Protein AF-A0A7X7MC28-F1 (afdb_monomer_lite)

Structure (mmCIF, N/CA/C/O backbone):
data_AF-A0A7X7MC28-F1
#
_entry.id   AF-A0A7X7MC28-F1
#
loop_
_atom_site.group_PDB
_atom_site.id
_atom_site.type_symbol
_atom_site.label_atom_id
_atom_site.label_alt_id
_atom_site.label_comp_id
_atom_site.label_asym_id
_atom_site.label_entity_id
_atom_site.label_seq_id
_atom_site.pdbx_PDB_ins_code
_atom_site.Cartn_x
_atom_site.Cartn_y
_atom_site.Cartn_z
_atom_site.occupancy
_atom_site.B_iso_or_equiv
_atom_site.auth_seq_id
_atom_site.auth_comp_id
_atom_site.auth_asym_id
_atom_site.auth_atom_id
_atom_site.pdbx_PDB_model_num
ATOM 1 N N . MET A 1 1 ? -0.896 -30.507 -15.279 1.00 63.09 1 MET A N 1
ATOM 2 C CA . MET A 1 1 ? -2.046 -29.596 -15.094 1.00 63.09 1 MET A CA 1
ATOM 3 C C . MET A 1 1 ? -1.576 -28.197 -15.449 1.00 63.09 1 MET A C 1
ATOM 5 O O . MET A 1 1 ? -0.499 -27.839 -14.981 1.00 63.09 1 MET A O 1
ATOM 9 N N . PRO A 1 2 ? -2.270 -27.471 -16.339 1.00 89.38 2 PRO A N 1
ATOM 10 C CA . PRO A 1 2 ? -1.855 -26.128 -16.727 1.00 89.38 2 PRO A CA 1
ATOM 11 C C . PRO A 1 2 ? -1.961 -25.148 -15.546 1.00 89.38 2 PRO A C 1
ATOM 13 O O . PRO A 1 2 ? -2.782 -25.320 -14.645 1.00 89.38 2 PRO A O 1
ATOM 16 N N . TYR A 1 3 ? -1.105 -24.127 -15.550 1.00 94.06 3 TYR A N 1
ATOM 17 C CA . TYR A 1 3 ? -1.115 -23.026 -14.585 1.00 94.06 3 TYR A CA 1
ATOM 18 C C . TYR A 1 3 ? -1.380 -21.718 -15.329 1.00 94.06 3 TYR A C 1
ATOM 20 O O . TYR A 1 3 ? -0.930 -21.542 -16.463 1.00 94.06 3 TYR A O 1
ATOM 28 N N . CYS A 1 4 ? -2.106 -20.794 -14.702 1.00 91.94 4 CYS A N 1
ATOM 29 C CA . CYS A 1 4 ? -2.350 -19.478 -15.276 1.00 91.94 4 CYS A CA 1
ATOM 30 C C . CYS A 1 4 ? -1.019 -18.712 -15.406 1.00 91.94 4 CYS A C 1
ATOM 32 O O . CYS A 1 4 ? -0.376 -18.464 -14.383 1.00 91.94 4 CYS A O 1
ATOM 34 N N . PRO A 1 5 ? -0.621 -18.251 -16.606 1.00 89.00 5 PRO A N 1
ATOM 35 C CA . PRO A 1 5 ? 0.649 -17.544 -16.801 1.00 89.00 5 PRO A CA 1
ATOM 36 C C . PRO A 1 5 ? 0.695 -16.179 -16.102 1.00 89.00 5 PRO A C 1
ATOM 38 O O . PRO A 1 5 ? 1.761 -15.591 -15.967 1.00 89.00 5 PRO A O 1
ATOM 41 N N . ASN A 1 6 ? -0.455 -15.662 -15.659 1.00 91.44 6 ASN A N 1
ATOM 42 C CA . ASN A 1 6 ? -0.553 -14.341 -15.056 1.00 91.44 6 ASN A CA 1
ATOM 43 C C . ASN A 1 6 ? -0.546 -14.351 -13.516 1.00 91.44 6 ASN A C 1
ATOM 45 O O . ASN A 1 6 ? -0.148 -13.360 -12.916 1.00 91.44 6 ASN A O 1
ATOM 49 N N . CYS A 1 7 ? -1.002 -15.426 -12.863 1.00 93.56 7 CYS A N 1
ATOM 50 C CA . CYS A 1 7 ? -1.051 -15.490 -11.393 1.00 93.56 7 CYS A CA 1
ATOM 51 C C . CYS A 1 7 ? -0.608 -16.835 -10.799 1.00 93.56 7 CYS A C 1
ATOM 53 O O . CYS A 1 7 ? -0.751 -17.035 -9.597 1.00 93.56 7 CYS A O 1
ATOM 55 N N . ALA A 1 8 ? -0.129 -17.766 -11.629 1.00 93.56 8 ALA A N 1
ATOM 56 C CA . ALA A 1 8 ? 0.330 -19.106 -11.254 1.00 93.56 8 ALA A CA 1
ATOM 57 C C . ALA A 1 8 ? -0.704 -20.005 -10.543 1.00 93.56 8 ALA A C 1
ATOM 59 O O . ALA A 1 8 ? -0.354 -21.078 -10.057 1.00 93.56 8 ALA A O 1
ATOM 60 N N . ALA A 1 9 ? -1.985 -19.622 -10.512 1.00 94.62 9 ALA A N 1
ATOM 61 C CA . ALA A 1 9 ? -3.045 -20.489 -10.005 1.00 94.62 9 ALA A CA 1
ATOM 62 C C . ALA A 1 9 ? -3.247 -21.693 -10.938 1.00 94.62 9 ALA A C 1
ATOM 64 O O . ALA A 1 9 ? -3.112 -21.575 -12.160 1.00 94.62 9 ALA A O 1
ATOM 65 N N . GLN A 1 10 ? -3.567 -22.848 -10.361 1.00 94.06 10 GLN A N 1
ATOM 66 C CA . GLN A 1 10 ? -3.865 -24.063 -11.115 1.00 94.06 10 GLN A CA 1
ATOM 67 C C . GLN A 1 10 ? -5.191 -23.885 -11.869 1.00 94.06 10 GLN A C 1
ATOM 69 O O . GLN A 1 10 ? -6.149 -23.357 -11.306 1.00 94.06 10 GLN A O 1
ATOM 74 N N . VAL A 1 11 ? -5.233 -24.279 -13.141 1.00 95.00 11 VAL A N 1
ATOM 75 C CA . VAL A 1 11 ? -6.410 -24.118 -14.013 1.00 95.00 11 VAL A CA 1
ATOM 76 C C . VAL A 1 11 ? -6.775 -25.459 -14.644 1.00 95.00 11 VAL A C 1
ATOM 78 O O . VAL A 1 11 ? -5.899 -26.300 -14.885 1.00 95.00 11 VAL A O 1
ATOM 81 N N . LEU A 1 12 ? -8.066 -25.692 -14.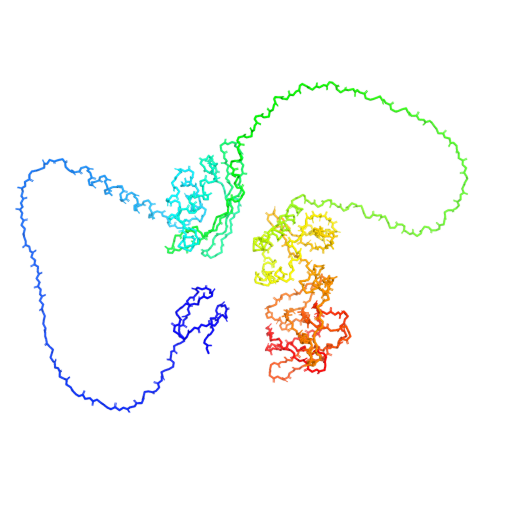881 1.00 92.81 12 LEU A N 1
ATOM 82 C CA . LEU A 1 12 ? -8.520 -26.895 -15.576 1.00 92.81 12 LEU A CA 1
ATOM 83 C C . LEU A 1 12 ? -8.150 -26.799 -17.061 1.00 92.81 12 LEU A C 1
ATOM 85 O O . LEU A 1 12 ? -7.984 -25.714 -17.613 1.00 92.81 12 LEU A O 1
ATOM 89 N N . ALA A 1 13 ? -7.995 -27.950 -17.720 1.00 86.69 13 ALA A N 1
ATOM 90 C CA . ALA A 1 13 ? -7.532 -28.010 -19.109 1.00 86.69 13 ALA A CA 1
ATOM 91 C C . ALA A 1 13 ? -8.467 -27.295 -20.107 1.00 86.69 13 ALA A C 1
ATOM 93 O O . ALA A 1 13 ? -8.004 -26.878 -21.168 1.00 86.69 13 ALA A O 1
ATOM 94 N N . ASP A 1 14 ? -9.741 -27.126 -19.743 1.00 88.94 14 ASP A N 1
ATOM 95 C CA . ASP A 1 14 ? -10.776 -26.509 -20.576 1.00 88.94 14 ASP A CA 1
ATOM 96 C C . ASP A 1 14 ? -11.197 -25.100 -20.094 1.00 88.94 14 ASP A C 1
ATOM 98 O O . ASP A 1 14 ? -12.113 -24.498 -20.663 1.00 88.94 14 ASP A O 1
ATOM 102 N N . ASP A 1 15 ? -10.525 -24.537 -19.079 1.00 90.88 15 ASP A N 1
ATOM 103 C CA . ASP A 1 15 ? -10.819 -23.188 -18.580 1.00 90.88 15 ASP A CA 1
ATOM 104 C C . ASP A 1 15 ? -10.381 -22.115 -19.590 1.00 90.88 15 ASP A C 1
ATOM 106 O O . ASP A 1 15 ? -9.206 -21.993 -19.943 1.00 90.88 15 ASP A O 1
ATOM 110 N N . ARG A 1 16 ? -11.327 -21.269 -20.019 1.00 93.62 16 ARG A N 1
ATOM 111 C CA . ARG A 1 16 ? -11.034 -20.089 -20.859 1.00 93.62 16 ARG A CA 1
ATOM 112 C C . ARG A 1 16 ? -10.547 -18.882 -20.054 1.00 93.62 16 ARG A C 1
ATOM 114 O O . ARG A 1 16 ? -9.956 -17.965 -20.623 1.00 93.62 16 ARG A O 1
ATOM 121 N N . PHE A 1 17 ? -10.786 -18.879 -18.743 1.00 94.88 17 PHE A N 1
ATOM 122 C CA . PHE A 1 17 ? -10.427 -17.802 -17.822 1.00 94.88 17 PHE A CA 1
ATOM 123 C C . PHE A 1 17 ? -9.909 -18.385 -16.512 1.00 94.88 17 PHE A C 1
ATOM 125 O O . PHE A 1 17 ? -10.396 -19.409 -16.043 1.00 94.88 17 PHE A O 1
ATOM 132 N N . CYS A 1 18 ? -8.936 -17.719 -15.896 1.00 94.06 18 CYS A N 1
ATOM 133 C CA . CYS A 1 18 ? -8.440 -18.129 -14.590 1.00 94.06 18 CYS A CA 1
ATOM 134 C C . CYS A 1 18 ? -9.443 -17.748 -13.498 1.00 94.06 18 CYS A C 1
ATOM 136 O O . CYS A 1 18 ? -9.697 -16.565 -13.285 1.00 94.06 18 CYS A O 1
ATOM 138 N N . SER A 1 19 ? -9.941 -18.730 -12.749 1.00 92.94 19 SER A N 1
ATOM 139 C CA . SER A 1 19 ? -10.855 -18.515 -11.618 1.00 92.94 19 SER A CA 1
ATOM 140 C C . SER A 1 19 ? -10.267 -17.653 -10.492 1.00 92.94 19 SER A C 1
ATOM 142 O O . SER A 1 19 ? -11.018 -17.026 -9.754 1.00 92.94 19 SER A O 1
ATOM 144 N N . ALA A 1 20 ? -8.936 -17.576 -10.372 1.00 92.81 20 ALA A N 1
ATOM 145 C CA . ALA A 1 20 ? -8.271 -16.786 -9.335 1.00 92.81 20 ALA A CA 1
ATOM 146 C C . ALA A 1 20 ? -8.053 -15.309 -9.711 1.00 92.81 20 ALA A C 1
ATOM 148 O O . ALA A 1 20 ? -8.079 -14.453 -8.833 1.00 92.81 20 ALA A O 1
ATOM 149 N N . CYS A 1 21 ? -7.802 -14.990 -10.987 1.00 93.81 21 CYS A N 1
ATOM 150 C CA . CYS A 1 21 ? -7.469 -13.616 -11.404 1.00 93.81 21 CYS A CA 1
ATOM 151 C C . CYS A 1 21 ? -8.335 -13.049 -12.537 1.00 93.81 21 CYS A C 1
ATOM 153 O O . CYS A 1 21 ? -8.110 -11.918 -12.962 1.00 93.81 21 CYS A O 1
ATOM 155 N N . GLY A 1 22 ? -9.284 -13.824 -13.065 1.00 91.62 22 GLY A N 1
ATOM 156 C CA . GLY A 1 22 ? -10.232 -13.411 -14.103 1.00 91.62 22 GLY A CA 1
ATOM 157 C C . GLY A 1 22 ? -9.641 -13.220 -15.504 1.00 91.62 22 GLY A C 1
ATOM 158 O O . GLY A 1 22 ? -10.386 -12.968 -16.448 1.00 91.62 22 GLY A O 1
ATOM 159 N N . LYS A 1 23 ? -8.318 -13.341 -15.689 1.00 94.19 23 LYS A N 1
ATOM 160 C CA . LYS A 1 23 ? -7.695 -13.157 -17.009 1.00 94.19 23 LYS A CA 1
ATOM 161 C C . LYS A 1 23 ? -7.937 -14.353 -17.929 1.00 94.19 23 LYS A C 1
ATOM 163 O O . LYS A 1 23 ? -7.895 -15.503 -17.489 1.00 94.19 23 LYS A O 1
ATOM 168 N N . ALA A 1 24 ? -8.143 -14.054 -19.212 1.00 92.62 24 ALA A N 1
ATOM 169 C CA . ALA A 1 24 ? -8.262 -15.053 -20.267 1.00 92.62 24 ALA A CA 1
ATOM 170 C C . ALA A 1 24 ? -6.979 -15.888 -20.369 1.00 92.62 24 ALA A C 1
ATOM 172 O O . ALA A 1 24 ? -5.869 -15.358 -20.277 1.00 92.62 24 ALA A O 1
ATOM 173 N N . ILE A 1 25 ? -7.142 -17.192 -20.558 1.00 92.00 25 ILE A N 1
ATOM 174 C CA . ILE A 1 25 ? -6.045 -18.135 -20.756 1.00 92.00 25 ILE A CA 1
ATOM 175 C C . ILE A 1 25 ? -6.093 -18.524 -22.226 1.00 92.00 25 ILE A C 1
ATOM 177 O O . ILE A 1 25 ? -7.095 -19.060 -22.693 1.00 92.00 25 ILE A O 1
ATOM 181 N N . THR A 1 26 ? -5.036 -18.226 -22.977 1.00 83.44 26 THR A N 1
ATOM 182 C CA . THR A 1 26 ? -4.940 -18.678 -24.364 1.00 83.44 26 THR A CA 1
ATOM 183 C C . THR A 1 26 ? -4.770 -20.197 -24.333 1.00 83.44 26 THR A C 1
ATOM 185 O O . THR A 1 26 ? -3.759 -20.659 -23.792 1.00 83.44 26 THR A O 1
ATOM 188 N N . PRO A 1 27 ? -5.728 -20.997 -24.838 1.00 70.44 27 PRO A N 1
ATOM 189 C CA . PRO A 1 27 ? -5.561 -22.440 -24.856 1.00 70.44 27 PRO A CA 1
ATOM 190 C C . PRO A 1 27 ? -4.310 -22.756 -25.672 1.00 70.44 27 PRO A C 1
ATOM 192 O O . PRO A 1 27 ? -4.166 -22.284 -26.801 1.00 70.44 27 PRO A O 1
ATOM 195 N N . ASN A 1 28 ? -3.386 -23.510 -25.072 1.00 65.12 28 ASN A N 1
ATOM 196 C CA . ASN A 1 28 ? -2.180 -23.968 -25.752 1.00 65.12 28 ASN A CA 1
ATOM 197 C C . ASN A 1 28 ? -2.632 -24.683 -27.040 1.00 65.12 28 ASN A C 1
ATOM 199 O O . ASN A 1 28 ? -3.437 -25.616 -26.919 1.00 65.12 28 ASN A O 1
ATOM 203 N N . PRO A 1 29 ? -2.227 -24.235 -28.247 1.00 56.12 29 PRO A N 1
ATOM 204 C CA . PRO A 1 29 ? -2.658 -24.864 -29.488 1.00 56.12 29 PRO A CA 1
ATOM 205 C C . PRO A 1 29 ? -2.345 -26.352 -29.391 1.00 56.12 29 PRO A C 1
ATOM 207 O O . PRO A 1 29 ? -1.189 -26.744 -29.225 1.00 56.12 29 PRO A O 1
ATOM 210 N N . ARG A 1 30 ? -3.399 -27.179 -29.391 1.00 49.06 30 ARG A N 1
ATOM 211 C CA . ARG A 1 30 ? -3.252 -28.629 -29.294 1.00 49.06 30 ARG A CA 1
ATOM 212 C C . ARG A 1 30 ? -2.329 -29.055 -30.430 1.00 49.06 30 ARG A C 1
ATOM 214 O O . ARG A 1 30 ? -2.670 -28.871 -31.596 1.00 49.06 30 ARG A O 1
ATOM 221 N N . VAL A 1 31 ? -1.167 -29.604 -30.081 1.00 43.78 31 VAL A N 1
ATOM 222 C CA . VAL A 1 31 ? -0.345 -30.358 -31.027 1.00 43.78 31 VAL A CA 1
ATOM 223 C C . VAL A 1 31 ? -1.262 -31.450 -31.588 1.00 43.78 31 VAL A C 1
ATOM 225 O O . VAL A 1 31 ? -1.877 -32.156 -30.782 1.00 43.78 31 VAL A O 1
ATOM 228 N N . PRO A 1 32 ? -1.448 -31.551 -32.917 1.00 46.19 32 PRO A N 1
ATOM 229 C CA . PRO A 1 32 ? -2.364 -32.517 -33.504 1.00 46.19 32 PRO A CA 1
ATOM 230 C C . PRO A 1 32 ? -2.030 -33.922 -33.007 1.00 46.19 32 PRO A C 1
ATOM 232 O O . PRO A 1 32 ? -0.948 -34.443 -33.266 1.00 46.19 32 PRO A O 1
ATOM 235 N N . THR A 1 33 ? -2.950 -34.521 -32.254 1.00 46.38 33 THR A N 1
ATOM 236 C CA . THR A 1 33 ? -2.888 -35.941 -31.930 1.00 46.38 33 THR A CA 1
ATOM 237 C C . THR A 1 33 ? -3.097 -36.707 -33.228 1.00 46.38 33 THR A C 1
ATOM 239 O O . THR A 1 33 ? -4.146 -36.603 -33.862 1.00 46.38 33 THR A O 1
ATOM 242 N N . GLU A 1 34 ? -2.051 -37.417 -33.632 1.00 43.53 34 GLU A N 1
ATOM 243 C CA . GLU A 1 34 ? -1.980 -38.262 -34.814 1.00 43.53 34 GLU A CA 1
ATOM 244 C C . GLU A 1 34 ? -3.155 -39.256 -34.820 1.00 43.53 34 GLU A C 1
ATOM 246 O O . GLU A 1 34 ? -3.324 -40.069 -33.909 1.00 43.53 34 GLU A O 1
ATOM 251 N N . ALA A 1 35 ? -4.031 -39.111 -35.814 1.00 46.22 35 ALA A N 1
ATOM 252 C CA . ALA A 1 35 ? -5.272 -39.859 -35.927 1.00 46.22 35 ALA A CA 1
ATOM 253 C C . ALA A 1 35 ? -5.007 -41.300 -36.384 1.00 46.22 35 ALA A C 1
ATOM 255 O O . ALA A 1 35 ? -4.457 -41.547 -37.460 1.00 46.22 35 ALA A O 1
ATOM 256 N N . SER A 1 36 ? -5.467 -42.250 -35.573 1.00 41.34 36 SER A N 1
ATOM 257 C CA . SER A 1 36 ? -5.548 -43.664 -35.922 1.00 41.34 36 SER A CA 1
ATOM 258 C C . SER A 1 36 ? -6.567 -43.866 -37.054 1.00 41.34 36 SER A C 1
ATOM 260 O O . SER A 1 36 ? -7.737 -43.507 -36.928 1.00 41.34 36 SER A O 1
ATOM 262 N N . LYS A 1 37 ? -6.097 -44.414 -38.180 1.00 49.41 37 LYS A N 1
ATOM 263 C CA . LYS A 1 37 ? -6.884 -44.814 -39.360 1.00 49.41 37 LYS A CA 1
ATOM 264 C C . LYS A 1 37 ? -7.861 -45.941 -39.021 1.00 49.41 37 LYS A C 1
ATOM 266 O O . LYS A 1 37 ? -7.425 -46.915 -38.419 1.00 49.41 37 LYS A O 1
ATOM 271 N N . THR A 1 38 ? -9.102 -45.878 -39.521 1.00 39.28 38 THR A N 1
ATOM 272 C CA . THR A 1 38 ? -9.989 -47.008 -39.926 1.00 39.28 38 THR A CA 1
ATOM 273 C C . THR A 1 38 ? -11.245 -46.424 -40.628 1.00 39.28 38 THR A C 1
ATOM 275 O O . THR A 1 38 ? -11.581 -45.274 -40.345 1.00 39.28 38 THR A O 1
ATOM 278 N N . PRO A 1 39 ? -11.852 -47.109 -41.627 1.00 52.94 39 PRO A N 1
ATOM 279 C CA . PRO A 1 39 ? -12.317 -46.477 -42.864 1.00 52.94 39 PRO A CA 1
ATOM 280 C C . PRO A 1 39 ? -13.822 -46.165 -42.938 1.00 52.94 39 PRO A C 1
ATOM 282 O O . PRO A 1 39 ? -14.619 -46.569 -42.097 1.00 52.94 39 PRO A O 1
ATOM 285 N N . ALA A 1 40 ? -14.149 -45.431 -44.007 1.00 46.00 40 ALA A N 1
ATOM 286 C CA . ALA A 1 40 ? -15.447 -44.899 -44.416 1.00 46.00 40 ALA A CA 1
ATOM 287 C C . ALA A 1 40 ? -16.572 -45.937 -44.587 1.00 46.00 40 ALA A C 1
ATOM 289 O O . ALA A 1 40 ? -16.311 -47.122 -44.814 1.00 46.00 40 ALA A O 1
ATOM 290 N N . PRO A 1 41 ? -17.821 -45.440 -44.657 1.00 52.56 41 PRO A N 1
ATOM 291 C CA . PRO A 1 41 ? -18.602 -45.733 -45.854 1.00 52.56 41 PRO A CA 1
ATOM 292 C C . PRO A 1 41 ? -19.260 -44.512 -46.526 1.00 52.56 41 PRO A C 1
ATOM 294 O O . PRO A 1 41 ? -19.368 -43.419 -45.979 1.00 52.56 41 PRO A O 1
ATOM 297 N N . VAL A 1 42 ? -19.628 -44.807 -47.771 1.00 52.12 42 VAL A N 1
ATOM 298 C CA . VAL A 1 42 ? -20.184 -44.053 -48.903 1.00 52.12 42 VAL A CA 1
ATOM 299 C C . VAL A 1 42 ? -21.650 -43.610 -48.711 1.00 52.12 42 VAL A C 1
ATOM 301 O O . VAL A 1 42 ? -22.398 -44.289 -48.013 1.00 52.12 42 VAL A O 1
ATOM 304 N N . GLY A 1 43 ? -22.047 -42.540 -49.421 1.00 38.31 43 GLY A N 1
ATOM 305 C CA . GLY A 1 43 ? -23.430 -42.205 -49.834 1.00 38.31 43 GLY A CA 1
ATOM 306 C C . GLY A 1 43 ? -23.643 -40.682 -49.935 1.00 38.31 43 GLY A C 1
ATOM 307 O O . GLY A 1 43 ? -23.504 -40.013 -48.918 1.00 38.31 43 GLY A O 1
ATOM 308 N N . GLU A 1 44 ? -23.693 -40.079 -51.139 1.00 39.56 44 GLU A N 1
ATOM 309 C CA . GLU A 1 44 ? -24.925 -39.723 -51.913 1.00 39.56 44 GLU A CA 1
ATOM 310 C C . GLU A 1 44 ? -25.793 -38.670 -51.180 1.00 39.56 44 GLU A C 1
ATOM 312 O O . GLU A 1 44 ? -26.075 -38.828 -50.002 1.00 39.56 44 GLU A O 1
ATOM 317 N N . ASP A 1 45 ? -26.292 -37.560 -51.734 1.00 38.47 45 ASP A N 1
ATOM 318 C CA . ASP A 1 45 ? -26.453 -37.070 -53.106 1.00 38.47 45 ASP A CA 1
ATOM 319 C C . ASP A 1 45 ? -26.972 -35.602 -53.068 1.00 38.47 45 ASP A C 1
ATOM 321 O O . ASP A 1 45 ? -27.502 -35.174 -52.046 1.00 38.47 45 ASP A O 1
ATOM 325 N N . ALA A 1 46 ? -26.848 -34.886 -54.202 1.00 40.00 46 ALA A N 1
ATOM 326 C CA . ALA A 1 46 ? -27.719 -33.815 -54.763 1.00 40.00 46 ALA A CA 1
ATOM 327 C C . ALA A 1 46 ? -28.173 -32.599 -53.890 1.00 40.00 46 ALA A C 1
ATOM 329 O O . ALA A 1 46 ? -28.765 -32.744 -52.831 1.00 40.00 46 ALA A O 1
ATOM 330 N N . ALA A 1 47 ? -27.877 -31.334 -54.251 1.00 40.91 47 ALA A N 1
ATOM 331 C CA . ALA A 1 47 ? -28.614 -30.445 -55.194 1.00 40.91 47 ALA A CA 1
ATOM 332 C C . ALA A 1 47 ? -30.103 -30.215 -54.778 1.00 40.91 47 ALA A C 1
ATOM 334 O O . ALA A 1 47 ? -30.795 -31.172 -54.480 1.00 40.91 47 ALA A O 1
ATOM 335 N N . THR A 1 48 ? -30.739 -29.030 -54.722 1.00 37.22 48 THR A N 1
ATOM 336 C CA . THR A 1 48 ? -30.726 -27.828 -55.583 1.00 37.22 48 THR A CA 1
ATOM 337 C C . THR A 1 48 ? -31.628 -26.715 -54.956 1.00 37.22 48 THR A C 1
ATOM 339 O O . THR A 1 48 ? -32.550 -27.033 -54.214 1.00 37.22 48 THR A O 1
ATOM 342 N N . THR A 1 49 ? -31.417 -25.452 -55.374 1.00 34.69 49 THR A N 1
ATOM 343 C CA . THR A 1 49 ? -32.387 -24.339 -55.646 1.00 34.69 49 THR A CA 1
ATOM 344 C C . THR A 1 49 ? -33.203 -23.589 -54.572 1.00 34.69 49 THR A C 1
ATOM 346 O O . THR A 1 49 ? -33.951 -24.165 -53.797 1.00 34.69 49 THR A O 1
ATOM 349 N N . GLU A 1 50 ? -33.114 -22.250 -54.713 1.00 42.75 50 GLU A N 1
ATOM 350 C CA . GLU A 1 50 ? -34.167 -21.205 -54.757 1.00 42.75 50 GLU A CA 1
ATOM 351 C C . GLU A 1 50 ? -35.321 -21.191 -53.744 1.00 42.75 50 GLU A C 1
ATOM 353 O O . GLU A 1 50 ? -36.071 -22.147 -53.617 1.00 42.75 50 GLU A O 1
ATOM 358 N N . THR A 1 51 ? -35.605 -20.000 -53.194 1.00 37.53 51 THR A N 1
ATOM 359 C CA . THR A 1 51 ? -36.884 -19.293 -53.435 1.00 37.53 51 THR A CA 1
ATOM 360 C C . THR A 1 51 ? -36.770 -17.827 -52.997 1.00 37.53 51 THR A C 1
ATOM 362 O O . THR A 1 51 ? -36.444 -17.516 -51.853 1.00 37.53 51 THR A O 1
ATOM 365 N N . ALA A 1 52 ? -37.064 -16.925 -53.932 1.00 49.38 52 ALA A N 1
ATOM 366 C CA . ALA A 1 52 ? -37.361 -15.519 -53.699 1.00 49.38 52 ALA A CA 1
ATOM 367 C C . ALA A 1 52 ? -38.828 -15.346 -53.280 1.00 49.38 52 ALA A C 1
ATOM 369 O O . ALA A 1 52 ? -39.695 -16.039 -53.809 1.00 49.38 52 ALA A O 1
ATOM 370 N N . THR A 1 53 ? -39.147 -14.362 -52.434 1.00 38.31 53 THR A N 1
ATOM 371 C CA . THR A 1 53 ? -40.441 -13.660 -52.539 1.00 38.31 53 THR A CA 1
ATOM 372 C C . THR A 1 53 ? -40.408 -12.297 -51.849 1.00 38.31 53 THR A C 1
ATOM 374 O O . THR A 1 53 ? -40.296 -12.182 -50.632 1.00 38.31 53 THR A O 1
ATOM 377 N N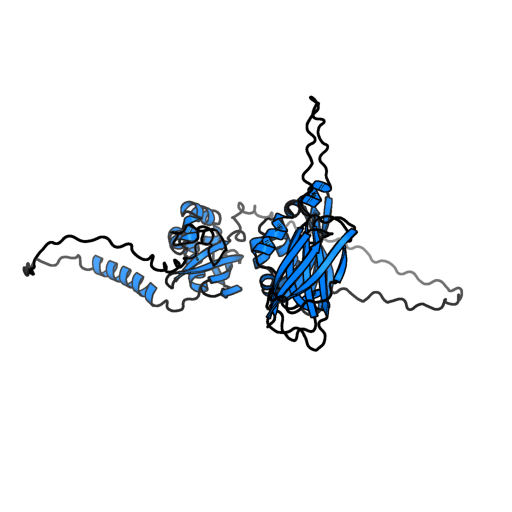 . THR A 1 54 ? -40.540 -11.250 -52.656 1.00 46.06 54 THR A N 1
ATOM 378 C CA . THR A 1 54 ? -41.077 -9.937 -52.284 1.00 46.06 54 THR A CA 1
ATOM 379 C C . THR A 1 54 ? -42.598 -10.032 -52.130 1.00 46.06 54 THR A C 1
ATOM 381 O O . THR A 1 54 ? -43.233 -10.802 -52.851 1.00 46.06 54 THR A O 1
ATOM 384 N N . PRO A 1 55 ? -43.208 -9.167 -51.304 1.00 53.28 55 PRO A N 1
ATOM 385 C CA . PRO A 1 55 ? -44.462 -8.562 -51.744 1.00 53.28 55 PRO A CA 1
ATOM 386 C C . PRO A 1 55 ? -44.495 -7.038 -51.545 1.00 53.28 55 PRO A C 1
ATOM 388 O O . PRO A 1 55 ? -44.299 -6.507 -50.455 1.00 53.28 55 PRO A O 1
ATOM 391 N N . THR A 1 56 ? -44.797 -6.346 -52.641 1.00 45.25 56 THR A N 1
ATOM 392 C CA . THR A 1 56 ? -45.486 -5.044 -52.696 1.00 45.25 56 THR A CA 1
ATOM 393 C C . THR A 1 56 ? -46.981 -5.347 -52.479 1.00 45.25 56 THR A C 1
ATOM 395 O O . THR A 1 56 ? -47.458 -6.377 -52.945 1.00 45.25 56 THR A O 1
ATOM 398 N N . THR A 1 57 ? -47.802 -4.589 -51.754 1.00 46.44 57 THR A N 1
ATOM 399 C CA . THR A 1 57 ? -48.468 -3.322 -52.131 1.00 46.44 57 THR A CA 1
ATOM 400 C C . THR A 1 57 ? -49.496 -3.051 -51.013 1.00 46.44 57 THR A C 1
ATOM 402 O O . THR A 1 57 ? -50.060 -4.015 -50.507 1.00 46.44 57 THR A O 1
ATOM 405 N N . ASP A 1 58 ? -49.763 -1.803 -50.619 1.00 39.47 58 ASP A N 1
ATOM 406 C CA . ASP A 1 58 ? -51.080 -1.160 -50.820 1.00 39.47 58 ASP A CA 1
ATOM 407 C C . ASP A 1 58 ? -51.195 0.193 -50.085 1.00 39.47 58 ASP A C 1
ATOM 409 O O . ASP A 1 58 ? -50.675 0.432 -48.995 1.00 39.47 58 ASP A O 1
ATOM 413 N N . THR A 1 59 ? -51.882 1.098 -50.763 1.00 47.19 59 THR A N 1
ATOM 414 C CA . THR A 1 59 ? -52.007 2.537 -50.577 1.00 47.19 59 THR A CA 1
ATOM 415 C C . THR A 1 59 ? -53.401 2.834 -50.029 1.00 47.19 59 THR A C 1
ATOM 417 O O . THR A 1 59 ? -54.386 2.774 -50.756 1.00 47.19 59 THR A O 1
ATOM 420 N N . GLY A 1 60 ? -53.502 3.227 -48.757 1.00 42.56 60 GLY A N 1
ATOM 421 C CA . GLY A 1 60 ? -54.768 3.616 -48.125 1.00 42.56 60 GLY A CA 1
ATOM 422 C C . GLY A 1 60 ? -54.714 5.015 -47.511 1.00 42.56 60 GLY A C 1
ATOM 423 O O . GLY A 1 60 ? -54.311 5.182 -46.365 1.00 42.56 60 GLY A O 1
ATOM 424 N N . LYS A 1 61 ? -55.150 6.036 -48.260 1.00 56.91 61 LYS A N 1
ATOM 425 C CA . LYS A 1 61 ? -55.365 7.412 -47.769 1.00 56.91 61 LYS A CA 1
ATOM 426 C C . LYS A 1 61 ? -56.560 7.472 -46.806 1.00 56.91 61 LYS A C 1
ATOM 428 O O . LYS A 1 61 ? -57.683 7.278 -47.263 1.00 56.91 61 LYS A O 1
ATOM 433 N N . ARG A 1 62 ? -56.349 7.862 -45.537 1.00 41.97 62 ARG A N 1
ATOM 434 C CA . ARG A 1 62 ? -57.361 8.429 -44.606 1.00 41.97 62 ARG A CA 1
ATOM 435 C C . ARG A 1 62 ? -56.706 9.394 -43.586 1.00 41.97 62 ARG A C 1
ATOM 437 O O . ARG A 1 62 ? -55.487 9.377 -43.446 1.00 41.97 62 ARG A O 1
ATOM 444 N N . PRO A 1 63 ? -57.474 10.325 -42.982 1.00 47.22 63 PRO A N 1
ATOM 445 C CA . PRO A 1 63 ? -57.052 11.716 -42.809 1.00 47.22 63 PRO A CA 1
ATOM 446 C C . PRO A 1 63 ? -56.280 12.018 -41.516 1.00 47.22 63 PRO A C 1
ATOM 448 O O . PRO A 1 63 ? -56.549 11.464 -40.453 1.00 47.22 63 PRO A O 1
ATOM 451 N N . LEU A 1 64 ? -55.373 12.998 -41.625 1.00 53.44 64 LEU A N 1
ATOM 452 C CA . LEU A 1 64 ? -54.659 13.655 -40.531 1.00 53.44 64 LEU A CA 1
ATOM 453 C C . LEU A 1 64 ? -55.606 14.145 -39.423 1.00 53.44 64 LEU A C 1
ATOM 455 O O . LEU A 1 64 ? -56.366 15.089 -39.642 1.00 53.44 64 LEU A O 1
ATOM 459 N N . ARG A 1 65 ? -55.430 13.639 -38.196 1.00 44.25 65 ARG A N 1
ATOM 460 C CA . ARG A 1 65 ? -55.688 14.393 -36.956 1.00 44.25 65 ARG A CA 1
ATOM 461 C C . ARG A 1 65 ? -54.676 14.014 -35.857 1.00 44.25 65 ARG A C 1
ATOM 463 O O . ARG A 1 65 ? -54.756 12.952 -35.264 1.00 44.25 65 ARG A O 1
ATOM 470 N N . LYS A 1 66 ? -53.747 14.942 -35.588 1.00 51.16 66 LYS A N 1
ATOM 471 C CA . LYS A 1 66 ? -53.077 15.211 -34.293 1.00 51.16 66 LYS A CA 1
ATOM 472 C C . LYS A 1 66 ? -52.384 14.046 -33.541 1.00 51.16 66 LYS A C 1
ATOM 474 O O . LYS A 1 66 ? -52.598 13.896 -32.346 1.00 51.16 66 LYS A O 1
ATOM 479 N N . ILE A 1 67 ? -51.476 13.302 -34.185 1.00 52.34 67 ILE A N 1
ATOM 480 C CA . ILE A 1 67 ? -50.509 12.406 -33.485 1.00 52.34 67 ILE A CA 1
ATOM 481 C C . ILE A 1 67 ? -49.035 12.757 -33.830 1.00 52.34 67 ILE A C 1
ATOM 483 O O . ILE A 1 67 ? -48.089 12.144 -33.350 1.00 52.34 67 ILE A O 1
ATOM 487 N N . GLY A 1 68 ? -48.801 13.821 -34.608 1.00 51.06 68 GLY A N 1
ATOM 488 C CA . GLY A 1 68 ? -47.467 14.162 -35.129 1.00 51.06 68 GLY A CA 1
ATOM 489 C C . GLY A 1 68 ? -46.460 14.742 -34.125 1.00 51.06 68 GLY A C 1
ATOM 490 O O . GLY A 1 68 ? -45.268 14.724 -34.404 1.00 51.06 68 GLY A O 1
ATOM 491 N N . TYR A 1 69 ? -46.893 15.225 -32.955 1.00 54.53 69 TYR A N 1
ATOM 492 C CA . TYR A 1 69 ? -45.989 15.893 -32.002 1.00 54.53 69 TYR A CA 1
ATOM 493 C C . TYR A 1 69 ? -45.450 14.987 -30.889 1.00 54.53 69 TYR A C 1
ATOM 495 O O . TYR A 1 69 ? -44.427 15.317 -30.297 1.00 54.53 69 TYR A O 1
ATOM 503 N N . GLY A 1 70 ? -46.076 13.836 -30.621 1.00 56.78 70 GLY A N 1
ATOM 504 C CA . GLY A 1 70 ? -45.611 12.914 -29.574 1.00 56.78 70 GLY A CA 1
ATOM 505 C C . GLY A 1 70 ? -44.429 12.054 -30.024 1.00 56.78 70 GLY A C 1
ATOM 506 O O . GLY A 1 70 ? -43.471 11.868 -29.283 1.00 56.78 70 GLY A O 1
ATOM 507 N N . CYS A 1 71 ? -44.453 11.578 -31.272 1.00 62.75 71 CYS A N 1
ATOM 508 C CA . CYS A 1 71 ? -43.392 10.710 -31.783 1.00 62.75 71 CYS A CA 1
ATOM 509 C C . CYS A 1 71 ? -42.132 11.504 -32.163 1.00 62.75 71 CYS A C 1
ATOM 511 O O . CYS A 1 71 ? -41.028 11.053 -31.888 1.00 62.75 71 CYS A O 1
ATOM 513 N N . LEU A 1 72 ? -42.279 12.727 -32.692 1.00 64.81 72 LEU A N 1
ATOM 514 C CA . LEU A 1 72 ? -41.138 13.602 -32.988 1.00 64.81 72 LEU A CA 1
ATOM 515 C C . LEU A 1 72 ? -40.460 14.149 -31.725 1.00 64.81 72 LEU A C 1
ATOM 517 O O . LEU A 1 72 ? -39.242 14.282 -31.726 1.00 64.81 72 LEU A O 1
ATOM 521 N N . THR A 1 73 ? -41.197 14.414 -30.638 1.00 70.06 73 THR A N 1
ATOM 522 C CA . THR A 1 73 ? -40.576 14.807 -29.358 1.00 70.06 73 THR A CA 1
ATOM 523 C C . THR A 1 73 ? -39.906 13.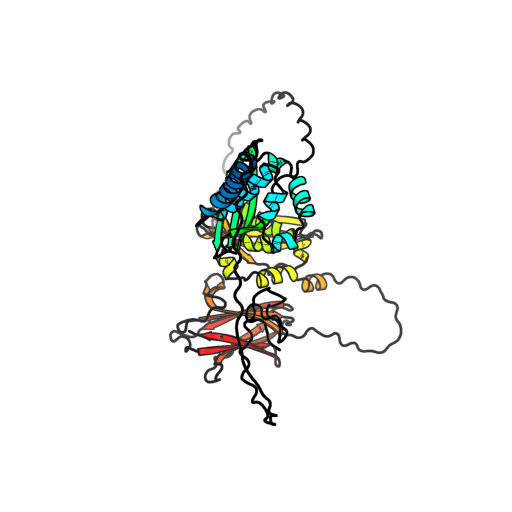623 -28.669 1.00 70.06 73 THR A C 1
ATOM 525 O O . THR A 1 73 ? -38.770 13.768 -28.231 1.00 70.06 73 THR A O 1
ATOM 528 N N . ALA A 1 74 ? -40.523 12.437 -28.650 1.00 76.00 74 ALA A N 1
ATOM 529 C CA . ALA A 1 74 ? -39.880 11.227 -28.132 1.00 76.00 74 ALA A CA 1
ATOM 530 C C . ALA A 1 74 ? -38.628 10.847 -28.944 1.00 76.00 74 ALA A C 1
ATOM 532 O O . ALA A 1 74 ? -37.587 10.550 -28.365 1.00 76.00 74 ALA A O 1
ATOM 533 N N . LEU A 1 75 ? -38.688 10.932 -30.277 1.00 77.94 75 LEU A N 1
ATOM 534 C CA . LEU A 1 75 ? -37.549 10.656 -31.150 1.00 77.94 75 LEU A CA 1
ATOM 535 C C . LEU A 1 75 ? -36.456 11.722 -31.008 1.00 77.94 75 LEU A C 1
ATOM 537 O O . LEU A 1 75 ? -35.291 11.363 -30.921 1.00 77.94 75 LEU A O 1
ATOM 541 N N . ALA A 1 76 ? -36.801 13.008 -30.905 1.00 75.06 76 ALA A N 1
ATOM 542 C CA . ALA A 1 76 ? -35.824 14.064 -30.634 1.00 75.06 76 ALA A CA 1
ATOM 543 C C . ALA A 1 76 ? -35.175 13.914 -29.250 1.00 75.06 76 ALA A C 1
ATOM 545 O O . ALA A 1 76 ? -33.998 14.220 -29.108 1.00 75.06 76 ALA A O 1
ATOM 546 N N . LEU A 1 77 ? -35.894 13.398 -28.249 1.00 76.38 77 LEU A N 1
ATOM 547 C CA . LEU A 1 77 ? -35.362 13.152 -26.906 1.00 76.38 77 LEU A CA 1
ATOM 548 C C . LEU A 1 77 ? -34.454 11.913 -26.879 1.00 76.38 77 LEU A C 1
ATOM 550 O O . LEU A 1 77 ? -33.408 11.950 -26.243 1.00 76.38 77 LEU A O 1
ATOM 554 N N . VAL A 1 78 ? -34.780 10.866 -27.644 1.00 77.38 78 VAL A N 1
ATOM 555 C CA . VAL A 1 78 ? -33.913 9.689 -27.844 1.00 77.38 78 VAL A CA 1
ATOM 556 C C . VAL A 1 78 ? -32.682 10.038 -28.685 1.00 77.38 78 VAL A C 1
ATOM 558 O O . VAL A 1 78 ? -31.584 9.607 -28.353 1.00 77.38 78 VAL A O 1
ATOM 561 N N . ILE A 1 79 ? -32.827 10.862 -29.727 1.00 71.81 79 ILE A N 1
ATOM 562 C CA . ILE A 1 79 ? -31.716 11.360 -30.550 1.00 71.81 79 ILE A CA 1
ATOM 563 C C . ILE A 1 79 ? -30.853 12.336 -29.741 1.00 71.81 79 ILE A C 1
ATOM 565 O O . ILE A 1 79 ? -29.638 12.249 -29.824 1.00 71.81 79 ILE A O 1
ATOM 569 N N . ALA A 1 80 ? -31.420 13.198 -28.896 1.00 66.44 80 ALA A N 1
ATOM 570 C CA . ALA A 1 80 ? -30.646 14.036 -27.977 1.00 66.44 80 ALA A CA 1
ATOM 571 C C . ALA A 1 80 ? -29.930 13.202 -26.899 1.00 66.44 80 ALA A C 1
ATOM 573 O O . ALA A 1 80 ? -28.784 13.505 -26.572 1.00 66.44 80 ALA A O 1
ATOM 574 N N . LEU A 1 81 ? -30.541 12.116 -26.406 1.00 65.62 81 LEU A N 1
ATOM 575 C CA . LEU A 1 81 ? -29.864 11.146 -25.536 1.00 65.62 81 LEU A CA 1
ATOM 576 C C . LEU A 1 81 ? -28.718 10.437 -26.274 1.00 65.62 81 LEU A C 1
ATOM 578 O O . LEU A 1 81 ? -27.639 10.267 -25.717 1.00 65.62 81 LEU A O 1
ATOM 582 N N . ALA A 1 82 ? -28.934 10.044 -27.530 1.00 60.72 82 ALA A N 1
ATOM 583 C CA . ALA A 1 82 ? -27.961 9.308 -28.331 1.00 60.72 82 ALA A CA 1
ATOM 584 C C . ALA A 1 82 ? -26.806 10.196 -28.833 1.00 60.72 82 ALA A C 1
ATOM 586 O O . ALA A 1 82 ? -25.653 9.772 -28.809 1.00 60.72 82 ALA A O 1
ATOM 587 N N . PHE A 1 83 ? -27.077 11.443 -29.232 1.00 53.66 83 PHE A N 1
ATOM 588 C CA . PHE A 1 83 ? -26.059 12.405 -29.671 1.00 53.66 83 PHE A CA 1
ATOM 589 C C . PHE A 1 83 ? -25.359 13.106 -28.501 1.00 53.66 83 PHE A C 1
ATOM 591 O O . PHE A 1 83 ? -24.173 13.412 -28.619 1.00 53.66 83 PHE A O 1
ATOM 598 N N . GLY A 1 84 ? -26.013 13.259 -27.344 1.00 52.44 84 GLY A N 1
ATOM 599 C CA . GLY A 1 84 ? -25.351 13.654 -26.094 1.00 52.44 84 GLY A CA 1
ATOM 600 C C . GLY A 1 84 ? -24.296 12.644 -25.618 1.00 52.44 84 GLY A C 1
ATOM 601 O O . GLY A 1 84 ? -23.396 13.007 -24.867 1.00 52.44 84 GLY A O 1
ATOM 602 N N . LEU A 1 85 ? -24.358 11.397 -26.103 1.00 52.62 85 LEU A N 1
ATOM 603 C CA . LEU A 1 85 ? -23.373 10.343 -25.836 1.00 52.62 85 LEU A CA 1
ATOM 604 C C . LEU A 1 85 ? -22.260 10.248 -26.899 1.00 52.62 85 LEU A C 1
ATOM 606 O O . LEU A 1 85 ? -21.262 9.569 -26.663 1.00 52.62 85 LEU A O 1
ATOM 610 N N . ALA A 1 86 ? -22.392 10.916 -28.052 1.00 43.94 86 ALA A N 1
ATOM 611 C CA . ALA A 1 86 ? -21.472 10.762 -29.185 1.00 43.94 86 ALA A CA 1
ATOM 612 C C . ALA A 1 86 ? -20.364 11.835 -29.264 1.00 43.94 86 ALA A C 1
ATOM 614 O O . ALA A 1 86 ? -19.342 11.602 -29.905 1.00 43.94 86 ALA A O 1
ATOM 615 N N . SER A 1 87 ? -20.479 12.976 -28.569 1.00 46.28 87 SER A N 1
ATOM 616 C CA . SER A 1 87 ? -19.419 14.009 -28.517 1.00 46.28 87 SER A CA 1
ATOM 617 C C . SER A 1 87 ? -18.340 13.735 -27.453 1.00 46.28 87 SER A C 1
ATOM 619 O O . SER A 1 87 ? -17.672 14.647 -26.973 1.00 46.28 87 SER A O 1
ATOM 621 N N . TRP A 1 88 ? -18.200 12.478 -27.038 1.00 54.19 88 TRP A N 1
ATOM 622 C CA . TRP A 1 88 ? -17.512 12.036 -25.822 1.00 54.19 88 TRP A CA 1
ATOM 623 C C . TRP A 1 88 ? -16.207 11.263 -26.128 1.00 54.19 88 TRP A C 1
ATOM 625 O O . TRP A 1 88 ? -15.748 10.406 -25.370 1.00 54.19 88 TRP A O 1
ATOM 635 N N . GLY A 1 89 ? -15.581 11.579 -27.266 1.00 44.50 89 GLY A N 1
ATOM 636 C CA . GLY A 1 89 ? -14.246 11.105 -27.622 1.00 44.50 89 GLY A CA 1
ATOM 637 C C . GLY A 1 89 ? -13.183 11.765 -26.740 1.00 44.50 89 GLY A C 1
ATOM 638 O O . GLY A 1 89 ? -13.080 12.984 -26.717 1.00 44.50 89 GLY A O 1
ATOM 639 N N . THR A 1 90 ? -12.376 10.950 -26.048 1.00 45.81 90 THR A N 1
ATOM 640 C CA . THR A 1 90 ? -11.272 11.297 -25.110 1.00 45.81 90 THR A CA 1
ATOM 641 C C . THR A 1 90 ? -11.632 11.658 -23.666 1.00 45.81 90 THR A C 1
ATOM 643 O O . THR A 1 90 ? -10.737 11.980 -22.885 1.00 45.81 90 THR A O 1
ATOM 646 N N . ASN A 1 91 ? -12.894 11.504 -23.266 1.00 54.44 91 ASN A N 1
ATOM 647 C CA . ASN A 1 91 ? -13.356 11.944 -21.954 1.00 54.44 91 ASN A CA 1
ATOM 648 C C . ASN A 1 91 ? -12.565 11.416 -20.775 1.00 54.44 91 ASN A C 1
ATOM 650 O O . ASN A 1 91 ? -12.458 10.219 -20.513 1.00 54.44 91 ASN A O 1
ATOM 654 N N . ASP A 1 92 ? -12.074 12.402 -20.054 1.00 84.62 92 ASP A N 1
ATOM 655 C CA . ASP A 1 92 ? -11.338 12.319 -18.824 1.00 84.62 92 ASP A CA 1
ATOM 656 C C . ASP A 1 92 ? -12.102 11.489 -17.780 1.00 84.62 92 ASP A C 1
ATOM 658 O O . ASP A 1 92 ? -13.303 11.680 -17.571 1.00 84.62 92 ASP A O 1
ATOM 662 N N . ALA A 1 93 ? -11.410 10.590 -17.076 1.00 93.44 93 ALA A N 1
ATOM 663 C CA . ALA A 1 93 ? -12.004 9.865 -15.956 1.00 93.44 93 ALA A CA 1
ATOM 664 C C . ALA A 1 93 ? -12.530 10.836 -14.876 1.00 93.44 93 ALA A C 1
ATOM 666 O O . ALA A 1 93 ? -13.487 10.510 -14.175 1.00 93.44 93 ALA A O 1
ATOM 667 N N . LYS A 1 94 ? -12.000 12.072 -14.806 1.00 94.50 94 LYS A N 1
ATOM 668 C CA . LYS A 1 94 ? -12.564 13.165 -13.990 1.00 94.50 94 LYS A CA 1
ATOM 669 C C . LYS A 1 94 ? -13.983 13.556 -14.404 1.00 94.50 94 LYS A C 1
ATOM 671 O O . LYS A 1 94 ? -14.797 13.867 -13.540 1.00 94.50 94 LYS A O 1
ATOM 676 N N . ALA A 1 95 ? -14.293 13.563 -15.701 1.00 94.06 95 ALA A N 1
ATOM 677 C CA . ALA A 1 95 ? -15.630 13.890 -16.194 1.00 94.06 95 ALA A CA 1
ATOM 678 C C . ALA A 1 95 ? -16.637 12.796 -15.818 1.00 94.06 95 ALA A C 1
ATOM 680 O O . ALA A 1 95 ? -17.718 13.114 -15.330 1.00 94.06 95 ALA A O 1
ATOM 681 N N . ALA A 1 96 ? -16.252 11.522 -15.951 1.00 95.06 96 ALA A N 1
ATOM 682 C CA . ALA A 1 96 ? -17.071 10.395 -15.506 1.00 95.06 96 ALA A CA 1
ATOM 683 C C . ALA A 1 96 ? -17.293 10.411 -13.982 1.00 95.06 96 ALA A C 1
ATOM 685 O O . ALA A 1 96 ? -18.425 10.284 -13.522 1.00 95.06 96 ALA A O 1
ATOM 686 N N . ALA A 1 97 ? -16.237 10.652 -13.197 1.00 96.75 97 ALA A N 1
ATOM 687 C CA . ALA A 1 97 ? -16.340 10.786 -11.744 1.00 96.75 97 ALA A CA 1
ATOM 688 C C . ALA A 1 97 ? -17.242 11.958 -11.323 1.00 96.75 97 ALA A C 1
ATOM 690 O O . ALA A 1 97 ? -18.081 11.803 -10.436 1.00 96.75 97 ALA A O 1
ATOM 691 N N . ARG A 1 98 ? -17.109 13.119 -11.981 1.00 97.06 98 ARG A N 1
ATOM 692 C CA . ARG A 1 98 ? -17.972 14.282 -11.737 1.00 97.06 98 ARG A CA 1
ATOM 693 C C . ARG A 1 98 ? -19.424 13.976 -12.082 1.00 97.06 98 ARG A C 1
ATOM 695 O O . ARG A 1 98 ? -20.282 14.213 -11.245 1.00 97.06 98 ARG A O 1
ATOM 702 N N . GLY A 1 99 ? -19.681 13.393 -13.254 1.00 96.06 99 GLY A N 1
ATOM 703 C CA . GLY A 1 99 ? -21.028 13.005 -13.675 1.00 96.06 99 GLY A CA 1
ATOM 704 C C . GLY A 1 99 ? -21.695 12.047 -12.687 1.00 96.06 99 GLY A C 1
ATOM 705 O O . GLY A 1 99 ? -22.856 12.235 -12.339 1.00 96.06 99 GLY A O 1
ATOM 706 N N . HIS A 1 100 ? -20.942 11.083 -12.154 1.00 97.38 100 HIS A N 1
ATOM 707 C CA . HIS A 1 100 ? -21.437 10.174 -11.124 1.00 97.38 100 HIS A CA 1
ATOM 708 C C . HIS A 1 100 ? -21.828 10.907 -9.825 1.00 97.38 100 HIS A C 1
ATOM 710 O O . HIS A 1 100 ? -22.915 10.687 -9.290 1.00 97.38 100 HIS A O 1
ATOM 716 N N . LEU A 1 101 ? -20.976 11.816 -9.333 1.00 97.69 101 LEU A N 1
ATOM 717 C CA . LEU A 1 101 ? -21.267 12.633 -8.147 1.00 97.69 101 LEU A CA 1
ATOM 718 C C . LEU A 1 101 ? -22.424 13.619 -8.378 1.00 97.69 101 LEU A C 1
ATOM 720 O O . LEU A 1 101 ? -23.220 13.839 -7.469 1.00 97.69 101 LEU A O 1
ATOM 724 N N . ASP A 1 102 ? -22.567 14.166 -9.585 1.00 97.50 102 ASP A N 1
ATOM 725 C CA . ASP A 1 102 ? -23.692 15.032 -9.952 1.00 97.50 102 ASP A CA 1
ATOM 726 C C . ASP A 1 102 ? -25.022 14.261 -9.949 1.00 97.50 102 ASP A C 1
ATOM 728 O O . ASP A 1 102 ? -26.037 14.778 -9.481 1.00 97.50 102 ASP A O 1
ATOM 732 N N . LEU A 1 103 ? -25.041 13.003 -10.404 1.00 97.56 103 LEU A N 1
ATOM 733 C CA . LEU A 1 103 ? -26.232 12.152 -10.303 1.00 97.56 103 LEU A CA 1
ATOM 734 C C . LEU A 1 103 ? -26.621 11.899 -8.844 1.00 97.56 103 LEU A C 1
ATOM 736 O O . LEU A 1 103 ? -27.799 12.005 -8.500 1.00 97.56 103 LEU A O 1
ATOM 740 N N . ILE A 1 104 ? -25.645 11.627 -7.975 1.00 97.31 104 ILE A N 1
ATOM 741 C CA . ILE A 1 104 ? -25.880 11.481 -6.532 1.00 97.31 104 ILE A CA 1
ATOM 742 C C . ILE A 1 104 ? -26.436 12.784 -5.941 1.00 97.31 104 ILE A C 1
ATOM 744 O O . ILE A 1 104 ? -27.461 12.752 -5.255 1.00 97.31 104 ILE A O 1
ATOM 748 N N . LYS A 1 105 ? -25.808 13.926 -6.250 1.00 97.06 105 LYS A N 1
ATOM 749 C CA . LYS A 1 105 ? -26.243 15.263 -5.822 1.00 97.06 105 LYS A CA 1
ATOM 750 C C . LYS A 1 105 ? -27.702 15.526 -6.186 1.00 97.06 105 LYS A C 1
ATOM 752 O O . LYS A 1 105 ? -28.472 16.005 -5.358 1.00 97.06 105 LYS A O 1
ATOM 757 N N . ASN A 1 106 ? -28.098 15.151 -7.398 1.00 97.19 106 ASN A N 1
ATOM 758 C CA . ASN A 1 106 ? -29.454 15.333 -7.912 1.00 97.19 106 ASN A CA 1
ATOM 759 C C . ASN A 1 106 ? -30.449 14.253 -7.437 1.00 97.19 106 ASN A C 1
ATOM 761 O O . ASN A 1 106 ? -31.573 14.193 -7.932 1.00 97.19 106 ASN A O 1
ATOM 765 N N . GLY A 1 107 ? -30.057 13.372 -6.509 1.00 96.75 107 GLY A N 1
ATOM 766 C CA . GLY A 1 107 ? -30.903 12.288 -5.999 1.00 96.75 107 GLY A CA 1
ATOM 767 C C . GLY A 1 107 ? -31.150 11.153 -6.999 1.00 96.75 107 GLY A C 1
ATOM 768 O O . GLY A 1 107 ? -31.939 10.251 -6.722 1.00 96.75 107 GLY A O 1
ATOM 769 N N . GLN A 1 108 ? -30.463 11.148 -8.142 1.00 97.75 108 GLN A N 1
ATOM 770 C CA . GLN A 1 108 ? -30.587 10.152 -9.208 1.00 97.75 108 GLN A CA 1
ATOM 771 C C . GLN A 1 108 ? -29.691 8.933 -8.939 1.00 97.75 108 GLN A C 1
ATOM 773 O O . GLN A 1 108 ? -28.914 8.494 -9.788 1.00 97.75 108 GLN A O 1
ATOM 778 N N . VAL A 1 109 ? -29.805 8.364 -7.737 1.00 97.62 109 VAL A N 1
ATOM 779 C CA . VAL A 1 109 ? -28.903 7.314 -7.232 1.00 97.62 109 VAL A CA 1
ATOM 780 C C . VAL A 1 109 ? -28.930 6.053 -8.105 1.00 97.62 109 VAL A C 1
ATOM 782 O O . VAL A 1 109 ? -27.890 5.449 -8.347 1.00 97.62 109 VAL A O 1
ATOM 785 N N . ALA A 1 110 ? -30.094 5.682 -8.647 1.00 97.06 110 ALA A N 1
ATOM 786 C CA . ALA A 1 110 ? -30.210 4.536 -9.552 1.00 97.06 110 ALA A CA 1
ATOM 787 C C . ALA A 1 110 ? -29.457 4.745 -10.880 1.00 97.06 110 ALA A C 1
ATOM 789 O O . ALA A 1 110 ? -28.834 3.814 -11.383 1.00 97.06 110 ALA A O 1
ATOM 790 N N . LEU A 1 111 ? -29.462 5.966 -11.430 1.00 95.31 111 LEU A N 1
ATOM 791 C CA . LEU A 1 111 ? -28.683 6.291 -12.630 1.00 95.31 111 LEU A CA 1
ATOM 792 C C . LEU A 1 111 ? -27.185 6.342 -12.315 1.00 95.31 111 LEU A C 1
ATOM 794 O O . LEU A 1 111 ? -26.385 5.843 -13.102 1.00 95.31 111 LEU A O 1
ATOM 798 N N . ALA A 1 112 ? -26.801 6.879 -11.150 1.00 97.44 112 ALA A N 1
ATOM 799 C CA . ALA A 1 112 ? -25.411 6.855 -10.693 1.00 97.44 112 ALA A CA 1
ATOM 800 C C . ALA A 1 112 ? -24.893 5.411 -10.610 1.00 97.44 112 ALA A C 1
ATOM 802 O O . ALA A 1 112 ? -23.807 5.108 -11.105 1.00 97.44 112 ALA A O 1
ATOM 803 N N . TYR A 1 113 ? -25.712 4.501 -10.072 1.00 97.94 113 TYR A N 1
ATOM 804 C CA . TYR A 1 113 ? -25.407 3.076 -10.010 1.00 97.94 113 TYR A CA 1
ATOM 805 C C . TYR A 1 113 ? -25.222 2.447 -11.397 1.00 97.94 113 TYR A C 1
ATOM 807 O O . TYR A 1 113 ? -24.278 1.691 -11.601 1.00 97.94 113 TYR A O 1
ATOM 815 N N . GLN A 1 114 ? -26.041 2.798 -12.389 1.00 96.69 114 GLN A N 1
ATOM 816 C CA . GLN A 1 114 ? -25.879 2.287 -13.760 1.00 96.69 114 GLN A CA 1
ATOM 817 C C . GLN A 1 114 ? -24.546 2.699 -14.414 1.00 96.69 114 GLN A C 1
ATOM 819 O O . GLN A 1 114 ? -24.069 2.004 -15.311 1.00 96.69 114 GLN A O 1
ATOM 824 N N . GLN A 1 115 ? -23.922 3.791 -13.955 1.00 95.94 115 GLN A N 1
ATOM 825 C CA . GLN A 1 115 ? -22.599 4.242 -14.415 1.00 95.94 115 GLN A CA 1
ATOM 826 C C . GLN A 1 115 ? -21.420 3.513 -13.743 1.00 95.94 115 GLN A C 1
ATOM 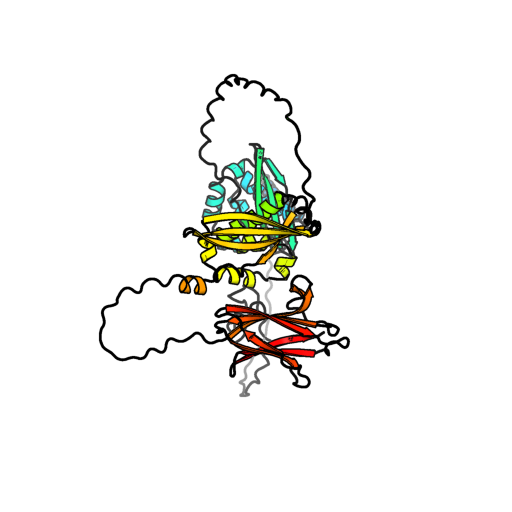828 O O . GLN A 1 115 ? -20.255 3.779 -14.057 1.00 95.94 115 GLN A O 1
ATOM 833 N N . THR A 1 116 ? -21.692 2.598 -12.812 1.00 97.38 116 THR A N 1
ATOM 834 C CA . THR A 1 116 ? -20.664 1.749 -12.199 1.00 97.38 116 THR A CA 1
ATOM 835 C C . THR A 1 116 ? -20.281 0.573 -13.104 1.00 97.38 116 THR A C 1
ATOM 837 O O . THR A 1 116 ? -20.933 0.292 -14.119 1.00 97.38 116 THR A O 1
ATOM 840 N N . SER A 1 117 ? -19.169 -0.092 -12.790 1.00 97.44 117 SER A N 1
ATOM 841 C CA . SER A 1 117 ? -18.759 -1.302 -13.499 1.00 97.44 117 SER A CA 1
ATOM 842 C C . SER A 1 117 ? -19.618 -2.505 -13.106 1.00 97.44 117 SER A C 1
ATOM 844 O O . SER A 1 117 ? -20.105 -2.560 -11.975 1.00 97.44 117 SER A O 1
ATOM 846 N N . PRO A 1 118 ? -19.747 -3.513 -13.984 1.00 97.12 118 PRO A N 1
ATOM 847 C CA . PRO A 1 118 ? -20.395 -4.776 -13.635 1.00 97.12 118 PRO A CA 1
ATOM 848 C C . PRO A 1 118 ? -19.797 -5.432 -12.380 1.00 97.12 118 PRO A C 1
ATOM 850 O O . PRO A 1 118 ? -20.540 -5.959 -11.559 1.00 97.12 118 PRO A O 1
ATOM 853 N N . ASP A 1 119 ? -18.476 -5.339 -12.188 1.00 90.94 119 ASP A N 1
ATOM 854 C CA . ASP A 1 119 ? -17.796 -5.875 -11.000 1.00 90.94 119 ASP A CA 1
ATOM 855 C C . ASP A 1 119 ? -18.278 -5.190 -9.710 1.00 90.94 119 ASP A C 1
ATOM 857 O O . ASP A 1 119 ? -18.577 -5.865 -8.726 1.00 90.94 119 ASP A O 1
ATOM 861 N N . LEU A 1 120 ? -18.396 -3.853 -9.709 1.00 94.88 120 LEU A N 1
ATOM 862 C CA . LEU A 1 120 ? -18.908 -3.120 -8.548 1.00 94.88 120 LEU A CA 1
ATOM 863 C C . LEU A 1 120 ? -20.390 -3.437 -8.316 1.00 94.88 120 LEU A C 1
ATOM 865 O O . LEU A 1 120 ? -20.804 -3.580 -7.171 1.00 94.88 120 LEU A O 1
ATOM 869 N N . GLN A 1 121 ? -21.172 -3.598 -9.386 1.00 97.75 121 GLN A N 1
ATOM 870 C CA . GLN A 1 121 ? -22.588 -3.962 -9.292 1.00 97.75 121 GLN A CA 1
ATOM 871 C C . GLN A 1 121 ? -22.792 -5.361 -8.700 1.00 97.75 121 GLN A C 1
ATOM 873 O O . GLN A 1 121 ? -23.709 -5.565 -7.907 1.00 97.75 121 GLN A O 1
ATOM 878 N N . ALA A 1 122 ? -21.922 -6.312 -9.047 1.00 94.69 122 ALA A N 1
ATOM 879 C CA . ALA A 1 122 ? -21.949 -7.664 -8.501 1.00 94.69 122 ALA A CA 1
ATOM 880 C C . ALA A 1 122 ? -21.579 -7.700 -7.009 1.00 94.69 122 ALA A C 1
ATOM 882 O O . ALA A 1 122 ? -22.156 -8.479 -6.253 1.00 94.69 122 ALA A O 1
ATOM 883 N N . LEU A 1 123 ? -20.631 -6.859 -6.585 1.00 91.31 123 LEU A N 1
ATOM 884 C CA . LEU A 1 123 ? -20.193 -6.768 -5.188 1.00 91.31 123 LEU A CA 1
ATOM 885 C C . LEU A 1 123 ? -21.158 -5.969 -4.309 1.00 91.31 123 LEU A C 1
ATOM 887 O O . LEU A 1 123 ? -21.327 -6.289 -3.135 1.00 91.31 123 LEU A O 1
ATOM 891 N N . LEU A 1 124 ? -21.767 -4.926 -4.867 1.00 95.50 124 LEU A N 1
ATOM 892 C CA . LEU A 1 124 ? -22.634 -3.998 -4.158 1.00 95.50 124 LEU A CA 1
ATOM 893 C C . LEU A 1 124 ? -23.957 -3.870 -4.927 1.00 95.50 124 LEU A C 1
ATOM 895 O O . LEU A 1 124 ? -24.063 -3.044 -5.837 1.00 95.50 124 LEU A O 1
ATOM 899 N N . PRO A 1 125 ? -24.978 -4.680 -4.594 1.00 97.62 125 PRO A N 1
ATOM 900 C CA . PRO A 1 125 ? -26.300 -4.590 -5.205 1.00 97.62 125 PRO A CA 1
ATOM 901 C C . PRO A 1 125 ? -26.909 -3.189 -5.073 1.00 97.62 125 PRO A C 1
ATOM 903 O O . PRO A 1 125 ? -26.621 -2.463 -4.118 1.00 97.62 125 PRO A O 1
ATOM 906 N N . LEU A 1 126 ? -27.804 -2.826 -5.999 1.00 97.94 126 LEU A N 1
ATOM 907 C CA . LEU A 1 126 ? -28.427 -1.497 -6.058 1.00 97.94 126 LEU A CA 1
ATOM 908 C C . LEU A 1 126 ? -29.004 -1.041 -4.709 1.00 97.94 126 LEU A C 1
ATOM 910 O O . LEU A 1 126 ? -28.804 0.107 -4.328 1.00 97.94 126 LEU A O 1
ATOM 914 N N . GLU A 1 127 ? -29.689 -1.923 -3.981 1.00 97.25 127 GLU A N 1
ATOM 915 C CA . GLU A 1 127 ? -30.289 -1.611 -2.675 1.00 97.25 127 GLU A CA 1
ATOM 916 C C . GLU A 1 127 ? -29.230 -1.211 -1.637 1.00 97.25 127 GLU A C 1
ATOM 918 O O . GLU A 1 127 ? -29.394 -0.227 -0.916 1.00 97.25 127 GLU A O 1
ATOM 923 N N . GLN A 1 128 ? -28.101 -1.923 -1.603 1.00 96.25 128 GLN A N 1
ATOM 924 C CA . GLN A 1 128 ? -26.992 -1.616 -0.698 1.00 96.25 128 GLN A CA 1
ATOM 925 C C . GLN A 1 128 ? -26.280 -0.328 -1.109 1.00 96.25 128 GLN A C 1
ATOM 927 O O . GLN A 1 128 ? -25.934 0.489 -0.257 1.00 96.25 128 GLN A O 1
ATOM 932 N N . TYR A 1 129 ? -26.111 -0.103 -2.413 1.00 97.69 129 TYR A N 1
ATOM 933 C CA . TYR A 1 129 ? -25.579 1.153 -2.928 1.00 97.69 129 TYR A CA 1
ATOM 934 C C . TYR A 1 129 ? -26.497 2.335 -2.569 1.00 97.69 129 TYR A C 1
ATOM 936 O O . TYR A 1 129 ? -26.030 3.368 -2.092 1.00 97.69 129 TYR A O 1
ATOM 944 N N . GLN A 1 130 ? -27.816 2.177 -2.704 1.00 97.94 130 GLN A N 1
ATOM 945 C CA . GLN A 1 130 ? -28.795 3.178 -2.279 1.00 97.94 130 GLN A CA 1
ATOM 946 C C . GLN A 1 130 ? -28.739 3.441 -0.776 1.00 97.94 130 GLN A C 1
ATOM 948 O O . GLN A 1 130 ? -28.776 4.604 -0.380 1.00 97.94 130 GLN A O 1
ATOM 953 N N . ALA A 1 131 ? -28.605 2.404 0.051 1.00 95.69 131 ALA A N 1
ATOM 954 C CA . ALA A 1 131 ? -28.436 2.556 1.493 1.00 95.69 131 ALA A CA 1
ATOM 955 C C . ALA A 1 131 ? -27.138 3.309 1.838 1.00 95.69 131 ALA A C 1
ATOM 957 O O . ALA A 1 131 ? -27.158 4.224 2.660 1.00 95.69 131 ALA A O 1
ATOM 958 N N . LEU A 1 132 ? -26.028 2.994 1.160 1.00 95.94 132 LEU A N 1
ATOM 959 C CA . LEU A 1 132 ? -24.733 3.657 1.344 1.00 95.94 132 LEU A CA 1
ATOM 960 C C . LEU A 1 132 ? -24.807 5.164 1.049 1.00 95.94 132 LEU A C 1
ATOM 962 O O . LEU A 1 132 ? -24.274 5.972 1.817 1.00 95.94 132 LEU A O 1
ATOM 966 N N . ILE A 1 133 ? -25.467 5.540 -0.050 1.00 97.19 133 ILE A N 1
ATOM 967 C CA . ILE A 1 133 ? -25.684 6.943 -0.428 1.00 97.19 133 ILE A CA 1
ATOM 968 C C . ILE A 1 133 ? -26.724 7.605 0.487 1.00 97.19 133 ILE A C 1
ATOM 970 O O . ILE A 1 133 ? -26.540 8.744 0.913 1.00 97.19 133 ILE A O 1
ATOM 974 N N . GLY A 1 134 ? -27.799 6.893 0.826 1.00 95.56 134 GLY A N 1
ATOM 975 C CA . GLY A 1 134 ? -28.885 7.371 1.684 1.00 95.56 134 GLY A CA 1
ATOM 976 C C . GLY A 1 134 ? -28.439 7.683 3.110 1.00 95.56 134 GLY A C 1
ATOM 977 O O . GLY A 1 134 ? -28.928 8.642 3.700 1.00 95.56 134 GLY A O 1
ATOM 978 N N . ALA A 1 135 ? -27.448 6.951 3.623 1.00 95.44 135 ALA A N 1
ATOM 979 C CA . ALA A 1 135 ? -26.807 7.229 4.906 1.00 95.44 135 ALA A CA 1
ATOM 980 C C . ALA A 1 135 ? -26.025 8.558 4.929 1.00 95.44 135 ALA A C 1
ATOM 982 O O . ALA A 1 135 ? -25.570 8.975 5.986 1.00 95.44 135 ALA A O 1
ATOM 983 N N . ARG A 1 136 ? -25.841 9.241 3.791 1.00 96.75 136 ARG A N 1
ATOM 984 C CA . ARG A 1 136 ? -25.058 10.484 3.688 1.00 96.75 136 ARG A CA 1
ATOM 985 C C . ARG A 1 136 ? -25.867 11.585 2.997 1.00 96.75 136 ARG A C 1
ATOM 987 O O . ARG A 1 136 ? -25.584 11.923 1.843 1.00 96.75 136 ARG A O 1
ATOM 994 N N . PRO A 1 137 ? -26.861 12.181 3.683 1.00 95.50 137 PRO A N 1
ATOM 995 C CA . PRO A 1 137 ? -27.733 13.197 3.093 1.00 95.50 137 PRO A CA 1
ATOM 996 C C . PRO A 1 137 ? -26.957 14.398 2.537 1.00 95.50 137 PRO A C 1
ATOM 998 O O . PRO A 1 137 ? -27.349 14.948 1.505 1.00 95.50 137 PRO A O 1
ATOM 1001 N N . ARG A 1 138 ? -25.818 14.747 3.157 1.00 95.31 138 ARG A N 1
ATOM 1002 C CA . ARG A 1 138 ? -24.878 15.784 2.691 1.00 95.31 138 ARG A CA 1
ATOM 1003 C C . ARG A 1 138 ? -24.452 15.650 1.235 1.00 95.31 138 ARG A C 1
ATOM 1005 O O . ARG A 1 138 ? -24.181 16.654 0.589 1.00 95.31 138 ARG A O 1
ATOM 1012 N N . LEU A 1 139 ? -24.443 14.449 0.658 1.00 96.56 139 LEU A N 1
ATOM 1013 C CA . LEU A 1 139 ? -24.125 14.284 -0.764 1.00 96.56 139 LEU A CA 1
ATOM 1014 C C . LEU A 1 139 ? -25.107 15.031 -1.688 1.00 96.56 139 LEU A C 1
ATOM 1016 O O . LEU A 1 139 ? -24.766 15.318 -2.831 1.00 96.56 139 LEU A O 1
ATOM 1020 N N . LYS A 1 140 ? -26.294 15.411 -1.201 1.00 96.75 140 LYS A N 1
ATOM 1021 C CA . LYS A 1 140 ? -27.257 16.255 -1.929 1.00 96.75 140 LYS A CA 1
ATOM 1022 C C . LYS A 1 140 ? -26.928 17.750 -1.874 1.00 96.75 140 LYS A C 1
ATOM 1024 O O . LYS A 1 140 ? -27.411 18.506 -2.709 1.00 96.75 140 LYS A O 1
ATOM 1029 N N . SER A 1 141 ? -26.105 18.190 -0.921 1.00 96.38 141 SER A N 1
ATOM 1030 C CA . SER A 1 141 ? -25.724 19.598 -0.738 1.00 96.38 141 SER A CA 1
ATOM 1031 C C . SER A 1 141 ? -24.373 19.946 -1.371 1.00 96.38 141 SER A C 1
ATOM 1033 O O . SER A 1 141 ? -23.786 20.974 -1.043 1.00 96.38 141 SER A O 1
ATOM 1035 N N . ILE A 1 142 ? -23.869 19.114 -2.289 1.00 97.62 142 ILE A N 1
ATOM 1036 C CA . ILE A 1 142 ? -22.609 19.362 -2.998 1.00 97.62 142 ILE A CA 1
ATOM 1037 C C . ILE A 1 142 ? -22.703 20.664 -3.802 1.00 97.62 142 ILE A C 1
ATOM 1039 O O . ILE A 1 142 ? -23.473 20.778 -4.756 1.00 97.62 142 ILE A O 1
ATOM 1043 N N . GLU A 1 143 ? -21.872 21.639 -3.462 1.00 97.69 143 GLU A N 1
ATOM 1044 C CA . GLU A 1 143 ? -21.766 22.922 -4.154 1.00 97.69 143 GLU A CA 1
ATOM 1045 C C . GLU A 1 143 ? -20.708 22.851 -5.263 1.00 97.69 143 GLU A C 1
ATOM 1047 O O . GLU A 1 143 ? -20.967 23.238 -6.405 1.00 97.69 143 GLU A O 1
ATOM 1052 N N . ARG A 1 144 ? -19.524 22.306 -4.948 1.00 97.38 144 ARG A N 1
ATOM 1053 C CA . ARG A 1 144 ? -18.366 22.285 -5.853 1.00 97.38 144 ARG A CA 1
ATOM 1054 C C . ARG A 1 144 ? -17.618 20.957 -5.797 1.00 97.38 144 ARG A C 1
ATOM 1056 O O . ARG A 1 144 ? -17.406 20.412 -4.721 1.00 97.38 144 ARG A O 1
ATOM 1063 N N . ILE A 1 145 ? -17.150 20.492 -6.957 1.00 97.56 145 ILE A N 1
ATOM 1064 C CA . ILE A 1 145 ? -16.331 19.279 -7.099 1.00 97.56 145 ILE A CA 1
ATOM 1065 C C . ILE A 1 145 ? -15.027 19.627 -7.830 1.00 97.56 145 ILE A C 1
ATOM 1067 O O . ILE A 1 145 ? -15.055 20.061 -8.991 1.00 97.56 145 ILE A O 1
ATOM 1071 N N . SER A 1 146 ? -13.880 19.403 -7.190 1.00 95.25 146 SER A N 1
ATOM 1072 C CA . SER A 1 146 ? -12.545 19.499 -7.800 1.00 95.25 146 SER A CA 1
ATOM 1073 C C . SER A 1 146 ? -11.768 18.184 -7.663 1.00 95.25 146 SER A C 1
ATOM 1075 O O . SER A 1 146 ? -12.135 17.320 -6.878 1.00 95.25 146 SER A O 1
ATOM 1077 N N . PHE A 1 147 ? -10.711 18.003 -8.457 1.00 95.69 147 PHE A N 1
ATOM 1078 C CA . PHE A 1 147 ? -9.913 16.768 -8.481 1.00 95.69 147 PHE A CA 1
ATOM 1079 C C . PHE A 1 147 ? -8.428 17.102 -8.310 1.00 95.69 147 PHE A C 1
ATOM 1081 O O . PHE A 1 147 ? -7.718 17.191 -9.318 1.00 95.69 147 PHE A O 1
ATOM 1088 N N . PRO A 1 148 ? -7.970 17.371 -7.071 1.00 82.56 148 PRO A N 1
ATOM 1089 C CA . PRO A 1 148 ? -6.578 17.731 -6.806 1.00 82.56 148 PRO A CA 1
ATOM 1090 C C . PRO A 1 148 ? -5.600 16.583 -7.085 1.00 82.56 148 PRO A C 1
ATOM 1092 O O . PRO A 1 148 ? -4.470 16.846 -7.476 1.00 82.56 148 PRO A O 1
ATOM 1095 N N . ILE A 1 149 ? -6.035 15.329 -6.922 1.00 79.88 149 ILE A N 1
ATOM 1096 C CA . ILE A 1 149 ? -5.212 14.137 -7.157 1.00 79.88 149 ILE A CA 1
ATOM 1097 C C . ILE A 1 149 ? -5.821 13.346 -8.310 1.00 79.88 149 ILE A C 1
ATOM 1099 O O . ILE A 1 149 ? -7.019 13.046 -8.308 1.00 79.88 149 ILE A O 1
ATOM 1103 N N . PHE A 1 150 ? -4.990 13.032 -9.300 1.00 90.25 150 PHE A N 1
ATOM 1104 C CA . PHE A 1 150 ? -5.365 12.256 -10.472 1.00 90.25 150 PHE A CA 1
ATOM 1105 C C . PHE A 1 150 ? -4.161 11.485 -10.997 1.00 90.25 150 PHE A C 1
ATOM 1107 O O . PHE A 1 150 ? -3.223 12.074 -11.531 1.00 90.25 150 PHE A O 1
ATOM 1114 N N . GLU A 1 151 ? -4.227 10.168 -10.878 1.00 83.56 151 GLU A N 1
ATOM 1115 C CA . GLU A 1 151 ? -3.227 9.237 -11.376 1.00 83.56 151 GLU A CA 1
ATOM 1116 C C . GLU A 1 151 ? -3.918 8.302 -12.373 1.00 83.56 151 GLU A C 1
ATOM 1118 O O . GLU A 1 151 ? -4.965 7.717 -12.084 1.00 83.56 151 GLU A O 1
ATOM 1123 N N . ARG A 1 152 ? -3.359 8.176 -13.576 1.00 90.94 152 ARG A N 1
ATOM 1124 C CA . ARG A 1 152 ? -3.898 7.305 -14.622 1.00 90.94 152 ARG A CA 1
ATOM 1125 C C . ARG A 1 152 ? -2.819 6.347 -15.077 1.00 90.94 152 ARG A C 1
ATOM 1127 O O . ARG A 1 152 ? -1.775 6.781 -15.555 1.00 90.94 152 ARG A O 1
ATOM 1134 N N . GLU A 1 153 ? -3.129 5.065 -15.005 1.00 84.31 153 GLU A N 1
ATOM 1135 C CA . GLU A 1 153 ? -2.266 3.991 -15.462 1.00 84.31 153 GLU A CA 1
ATOM 1136 C C . GLU A 1 153 ? -3.074 3.081 -16.386 1.00 84.31 153 GLU A C 1
ATOM 1138 O O . GLU A 1 153 ? -3.995 2.379 -15.962 1.00 84.31 153 GLU A O 1
ATOM 1143 N N . ASN A 1 154 ? -2.743 3.124 -17.679 1.00 90.19 154 ASN A N 1
ATOM 1144 C CA . ASN A 1 154 ? -3.471 2.412 -18.728 1.00 90.19 154 ASN A CA 1
ATOM 1145 C C . ASN A 1 154 ? -4.977 2.757 -18.708 1.00 90.19 154 ASN A C 1
ATOM 1147 O O . ASN A 1 154 ? -5.364 3.929 -18.722 1.00 90.19 154 ASN A O 1
ATOM 1151 N N . ASP A 1 155 ? -5.821 1.730 -18.650 1.00 94.56 155 ASP A N 1
ATOM 1152 C CA . ASP A 1 155 ? -7.278 1.822 -18.595 1.00 94.56 155 ASP A CA 1
ATOM 1153 C C . ASP A 1 155 ? -7.820 1.947 -17.164 1.00 94.56 155 ASP A C 1
ATOM 1155 O O . ASP A 1 155 ? -8.998 1.692 -16.927 1.00 94.56 155 ASP A O 1
ATOM 1159 N N . VAL A 1 156 ? -6.990 2.327 -16.188 1.00 94.19 156 VAL A N 1
ATOM 1160 C CA . VAL A 1 156 ? -7.399 2.544 -14.795 1.00 94.19 156 VAL A CA 1
ATOM 1161 C C . VAL A 1 156 ? -7.016 3.955 -14.354 1.00 94.19 156 VAL A C 1
ATOM 1163 O O . VAL A 1 156 ? -5.916 4.435 -14.617 1.00 94.19 156 VAL A O 1
ATOM 1166 N N . ALA A 1 157 ? -7.932 4.629 -13.664 1.00 94.75 157 ALA A N 1
ATOM 1167 C CA . ALA A 1 157 ? -7.702 5.936 -13.067 1.00 94.75 157 ALA A CA 1
ATOM 1168 C C . ALA A 1 157 ? -7.995 5.880 -11.566 1.00 94.75 157 ALA A C 1
ATOM 1170 O O . ALA A 1 157 ? -9.063 5.424 -11.156 1.00 94.75 157 ALA A O 1
ATOM 1171 N N . ASN A 1 158 ? -7.055 6.365 -10.761 1.00 89.69 158 ASN A N 1
ATOM 1172 C CA . ASN A 1 158 ? -7.233 6.631 -9.339 1.00 89.69 158 ASN A CA 1
ATOM 1173 C C . ASN A 1 158 ? -7.322 8.149 -9.167 1.00 89.69 158 ASN A C 1
ATOM 1175 O O . ASN A 1 158 ? -6.451 8.888 -9.629 1.00 89.69 158 ASN A O 1
ATOM 1179 N N . LEU A 1 159 ? -8.385 8.640 -8.542 1.00 95.56 159 LEU A N 1
ATOM 1180 C CA . LEU A 1 159 ? -8.576 10.071 -8.337 1.00 95.56 159 LEU A CA 1
ATOM 1181 C C . LEU A 1 159 ? -9.214 10.351 -6.985 1.00 95.56 159 LEU A C 1
ATOM 1183 O O . LEU A 1 159 ? -9.966 9.534 -6.465 1.00 95.56 159 LEU A O 1
ATOM 1187 N N . THR A 1 160 ? -8.938 11.527 -6.436 1.00 94.94 160 THR A N 1
ATOM 1188 C CA . THR A 1 160 ? -9.580 11.998 -5.204 1.00 94.94 160 THR A CA 1
ATOM 1189 C C . THR A 1 160 ? -10.425 13.208 -5.546 1.00 94.94 160 THR A C 1
ATOM 1191 O O . THR A 1 160 ? -9.894 14.234 -5.981 1.00 94.94 160 THR A O 1
ATOM 1194 N N . ALA A 1 161 ? -11.740 13.091 -5.382 1.00 97.25 161 ALA A N 1
ATOM 1195 C CA . ALA A 1 161 ? -12.663 14.198 -5.565 1.00 97.25 161 ALA A CA 1
ATOM 1196 C C . ALA A 1 161 ? -12.729 15.018 -4.274 1.00 97.25 161 ALA A C 1
ATOM 1198 O O . ALA A 1 161 ? -13.167 14.518 -3.246 1.00 97.25 161 ALA A O 1
ATOM 1199 N N . ARG A 1 162 ? -12.326 16.286 -4.320 1.00 97.50 162 ARG A N 1
ATOM 1200 C CA . ARG A 1 162 ? -12.574 17.233 -3.235 1.00 97.50 162 ARG A CA 1
ATOM 1201 C C . ARG A 1 162 ? -13.944 17.860 -3.433 1.00 97.50 162 ARG A C 1
ATOM 1203 O O . ARG A 1 162 ? -14.172 18.605 -4.391 1.00 97.50 162 ARG A O 1
ATOM 1210 N N . VAL A 1 163 ? -14.848 17.541 -2.524 1.00 97.69 163 VAL A N 1
ATOM 1211 C CA . VAL A 1 163 ? -16.253 17.928 -2.555 1.00 97.69 163 VAL A CA 1
ATOM 1212 C C . VAL A 1 163 ? -16.477 19.005 -1.502 1.00 97.69 163 VAL A C 1
ATOM 1214 O O . VAL A 1 163 ? -16.221 18.773 -0.326 1.00 97.69 163 VAL A O 1
ATOM 1217 N N . ARG A 1 164 ? -16.932 20.188 -1.918 1.00 97.50 164 ARG A N 1
ATOM 1218 C CA . ARG A 1 164 ? -17.374 21.263 -1.021 1.00 97.50 164 ARG A CA 1
ATOM 1219 C C . ARG A 1 164 ? -18.892 21.248 -0.941 1.00 97.50 164 ARG A C 1
ATOM 1221 O O . ARG A 1 164 ? -19.550 21.260 -1.984 1.00 97.50 164 ARG A O 1
ATOM 1228 N N . PHE A 1 165 ? -19.425 21.240 0.270 1.00 97.31 165 PHE A N 1
ATOM 1229 C CA . PHE A 1 165 ? -20.855 21.251 0.554 1.00 97.31 165 PHE A CA 1
ATOM 1230 C C . PHE A 1 165 ? -21.361 22.677 0.805 1.00 97.31 165 PHE A C 1
ATOM 1232 O O . PHE A 1 165 ? -20.575 23.600 1.019 1.00 97.31 165 PHE A O 1
ATOM 1239 N N . ALA A 1 166 ? -22.682 22.854 0.785 1.00 95.88 166 ALA A N 1
ATOM 1240 C CA . ALA A 1 166 ? -23.339 24.149 0.967 1.00 95.88 166 ALA A CA 1
ATOM 1241 C C . ALA A 1 166 ? -23.072 24.804 2.338 1.00 95.88 166 ALA A C 1
ATOM 1243 O O . ALA A 1 166 ? -23.151 26.022 2.458 1.00 95.88 166 ALA A O 1
ATOM 1244 N N . ASP A 1 167 ? -22.732 24.018 3.361 1.00 94.00 167 ASP A N 1
ATOM 1245 C CA . ASP A 1 167 ? -22.329 24.512 4.686 1.00 94.00 167 ASP A CA 1
ATOM 1246 C C . ASP A 1 167 ? -20.850 24.944 4.748 1.00 94.00 167 ASP A C 1
ATOM 1248 O O . ASP A 1 167 ? -20.351 25.338 5.800 1.00 94.00 167 ASP A O 1
ATOM 1252 N N . GLY A 1 168 ? -20.138 24.880 3.619 1.00 95.75 168 GLY A N 1
ATOM 1253 C CA . GLY A 1 168 ? -18.726 25.219 3.501 1.00 95.75 168 GLY A CA 1
ATOM 1254 C C . GLY A 1 168 ? -17.770 24.085 3.870 1.00 95.75 168 GLY A C 1
ATOM 1255 O O . GLY A 1 168 ? -16.570 24.234 3.625 1.00 95.75 168 GLY A O 1
ATOM 1256 N N . LEU A 1 169 ? -18.263 22.955 4.393 1.00 94.19 169 LEU A N 1
ATOM 1257 C CA . LEU A 1 169 ? -17.426 21.799 4.702 1.00 94.19 169 LEU A CA 1
ATOM 1258 C C . LEU A 1 169 ? -16.830 21.214 3.415 1.00 94.19 169 LEU A C 1
ATOM 1260 O O . LEU A 1 169 ? -17.465 21.207 2.358 1.00 94.19 169 LEU A O 1
ATOM 1264 N N . THR A 1 170 ? -15.609 20.693 3.507 1.00 95.94 170 THR A N 1
ATOM 1265 C CA . THR A 1 170 ? -14.957 19.968 2.414 1.00 95.94 170 THR A CA 1
ATOM 1266 C C . THR A 1 170 ? -14.625 18.540 2.822 1.00 95.94 170 THR A C 1
ATOM 1268 O O . THR A 1 170 ? -14.023 18.344 3.875 1.00 95.94 170 THR A O 1
ATOM 1271 N N . SER A 1 171 ? -14.929 17.574 1.957 1.00 95.44 171 SER A N 1
ATOM 1272 C CA . SER A 1 171 ? -14.519 16.173 2.106 1.00 95.44 171 SER A CA 1
ATOM 1273 C C . SER A 1 171 ? -13.758 15.702 0.873 1.00 95.44 171 SER A C 1
ATOM 1275 O O . SER A 1 171 ? -14.103 16.056 -0.255 1.00 95.44 171 SER A O 1
ATOM 1277 N N . ASP A 1 172 ? -12.744 14.870 1.092 1.00 94.81 172 ASP A N 1
ATOM 1278 C CA . ASP A 1 172 ? -12.016 14.185 0.028 1.00 94.81 172 ASP A CA 1
ATOM 1279 C C . ASP A 1 172 ? -12.625 12.784 -0.166 1.00 94.81 172 ASP A C 1
ATOM 1281 O O . ASP A 1 172 ? -12.740 12.010 0.779 1.00 94.81 172 ASP A O 1
ATOM 1285 N N . VAL A 1 173 ? -13.039 12.472 -1.394 1.00 97.12 173 VAL A N 1
ATOM 1286 C CA . VAL A 1 173 ? -13.734 11.239 -1.791 1.00 97.12 173 VAL A CA 1
ATOM 1287 C C . VAL A 1 173 ? -12.837 10.475 -2.769 1.00 97.12 173 VAL A C 1
ATOM 1289 O O . VAL A 1 173 ? -12.777 10.834 -3.952 1.00 97.12 173 VAL A O 1
ATOM 1292 N N . PRO A 1 174 ? -12.086 9.461 -2.307 1.00 94.12 174 PRO A N 1
ATOM 1293 C CA . PRO A 1 174 ? -11.301 8.599 -3.181 1.00 94.12 174 PRO A CA 1
ATOM 1294 C C . PRO A 1 174 ? -12.205 7.809 -4.131 1.00 94.12 174 PRO A C 1
ATOM 1296 O O . PRO A 1 174 ? -13.215 7.228 -3.732 1.00 94.12 174 PRO A O 1
ATOM 1299 N N . MET A 1 175 ? -11.834 7.771 -5.406 1.00 97.94 175 MET A N 1
ATOM 1300 C CA . MET A 1 175 ? -12.564 7.072 -6.456 1.00 97.94 175 MET A CA 1
ATOM 1301 C C . MET A 1 175 ? -11.589 6.341 -7.369 1.00 97.94 175 MET A C 1
ATOM 1303 O O . MET A 1 175 ? -10.493 6.821 -7.674 1.00 97.94 175 MET A O 1
ATOM 1307 N N . ARG A 1 176 ? -12.020 5.183 -7.862 1.00 94.31 176 ARG A N 1
ATOM 1308 C CA . ARG A 1 176 ? -11.281 4.408 -8.850 1.00 94.31 176 ARG A CA 1
ATOM 1309 C C . ARG A 1 176 ? -12.182 4.065 -10.018 1.00 94.31 176 ARG A C 1
ATOM 1311 O O . ARG A 1 176 ? -13.293 3.570 -9.832 1.00 94.31 176 ARG A O 1
ATOM 1318 N N . LEU A 1 177 ? -11.694 4.319 -11.223 1.00 97.69 177 LEU A N 1
ATOM 1319 C CA . LEU A 1 177 ? -12.421 4.095 -12.463 1.00 97.69 177 LEU A CA 1
ATOM 1320 C C . LEU A 1 177 ? -11.622 3.175 -13.379 1.00 97.69 177 LEU A C 1
ATOM 1322 O O . LEU A 1 177 ? -10.391 3.194 -13.370 1.00 97.69 177 LEU A O 1
ATOM 1326 N N . ARG A 1 178 ? -12.328 2.394 -14.192 1.00 95.62 178 ARG A N 1
ATOM 1327 C CA . ARG A 1 178 ? -11.754 1.554 -15.244 1.00 95.62 178 ARG A CA 1
ATOM 1328 C C . ARG A 1 178 ? -12.438 1.847 -16.568 1.00 95.62 178 ARG A C 1
ATOM 1330 O O . ARG A 1 178 ? -13.645 2.081 -16.602 1.00 95.62 178 ARG A O 1
ATOM 1337 N N . LYS A 1 179 ? -11.673 1.852 -17.653 1.00 95.44 179 LYS A N 1
ATOM 1338 C CA . LYS A 1 179 ? -12.192 2.026 -19.003 1.00 95.44 179 LYS A CA 1
ATOM 1339 C C . LYS A 1 179 ? -12.685 0.681 -19.540 1.00 95.44 179 LYS A C 1
ATOM 1341 O O . LYS A 1 179 ? -11.915 -0.264 -19.662 1.00 95.44 179 LYS A O 1
ATOM 1346 N N . GLU A 1 180 ? -13.970 0.598 -19.865 1.00 92.00 180 GLU A N 1
ATOM 1347 C CA . GLU A 1 180 ? -14.653 -0.596 -20.372 1.00 92.00 180 GLU A CA 1
ATOM 1348 C C . GLU A 1 180 ? -15.436 -0.232 -21.631 1.00 92.00 180 GLU A C 1
ATOM 1350 O O . GLU A 1 180 ? -16.235 0.703 -21.619 1.00 92.00 180 GLU A O 1
ATOM 1355 N N . ALA A 1 181 ? -15.179 -0.937 -22.738 1.00 91.31 181 ALA A N 1
ATOM 1356 C CA . ALA A 1 181 ? -15.775 -0.630 -24.045 1.00 91.31 181 ALA A CA 1
ATOM 1357 C C . ALA A 1 181 ? -15.645 0.862 -24.434 1.00 91.31 181 ALA A C 1
ATOM 1359 O O . ALA A 1 181 ? -16.549 1.464 -25.007 1.00 91.31 181 ALA A O 1
ATOM 1360 N N . GLY A 1 182 ? -14.514 1.482 -24.075 1.00 89.75 182 GLY A N 1
ATOM 1361 C CA . GLY A 1 182 ? -14.246 2.896 -24.335 1.00 89.75 182 GLY A CA 1
ATOM 1362 C C . GLY A 1 182 ? -14.839 3.882 -23.319 1.00 89.75 182 GLY A C 1
ATOM 1363 O O . GLY A 1 182 ? -14.504 5.063 -23.391 1.00 89.75 182 GLY A O 1
ATOM 1364 N N . GLN A 1 183 ? -15.642 3.427 -22.352 1.00 92.38 183 GLN A N 1
ATOM 1365 C CA . GLN A 1 183 ? -16.293 4.260 -21.335 1.00 92.38 183 GLN A CA 1
ATOM 1366 C C . GLN A 1 183 ? -15.620 4.105 -19.969 1.00 92.38 183 GLN A C 1
ATOM 1368 O O . GLN A 1 183 ? -15.362 2.992 -19.525 1.00 92.38 183 GLN A O 1
ATOM 1373 N N . TRP A 1 184 ? -15.363 5.208 -19.266 1.00 95.31 184 TRP A N 1
ATOM 1374 C CA . TRP A 1 184 ? -14.917 5.141 -17.873 1.00 95.31 184 TRP A CA 1
ATOM 1375 C C . TRP A 1 184 ? -16.084 4.781 -16.961 1.00 95.31 184 TRP A C 1
ATOM 1377 O O . TRP A 1 184 ? -17.088 5.490 -16.930 1.00 95.31 184 TRP A O 1
ATOM 1387 N N . ARG A 1 185 ? -15.928 3.701 -16.201 1.00 96.38 185 ARG A N 1
ATOM 1388 C CA . ARG A 1 185 ? -16.897 3.221 -15.218 1.00 96.38 185 ARG A CA 1
ATOM 1389 C C . ARG A 1 185 ? -16.284 3.208 -13.835 1.00 96.38 185 ARG A C 1
ATOM 1391 O O . ARG A 1 185 ? -15.104 2.899 -13.670 1.00 96.38 185 ARG A O 1
ATOM 1398 N N . LEU A 1 186 ? -17.090 3.550 -12.841 1.00 97.50 186 LEU A N 1
ATOM 1399 C CA . LEU A 1 186 ? -16.664 3.540 -11.448 1.00 97.50 186 LEU A CA 1
ATOM 1400 C C . LEU A 1 186 ? -16.533 2.096 -10.954 1.00 97.50 186 LEU A C 1
ATOM 1402 O O . LEU A 1 186 ? -17.517 1.360 -10.963 1.00 97.50 186 LEU A O 1
ATOM 1406 N N . ILE A 1 187 ? -15.333 1.709 -10.521 1.00 96.88 187 ILE A N 1
ATOM 1407 C CA . ILE A 1 187 ? -15.060 0.383 -9.946 1.00 96.88 187 ILE A CA 1
ATOM 1408 C C . ILE A 1 187 ? -14.945 0.418 -8.417 1.00 96.88 187 ILE A C 1
ATOM 1410 O O . ILE A 1 187 ? -15.110 -0.615 -7.781 1.00 96.88 187 ILE A O 1
ATOM 1414 N N . ALA A 1 188 ? -14.666 1.586 -7.823 1.00 95.56 188 ALA A N 1
ATOM 1415 C CA . ALA A 1 188 ? -14.678 1.789 -6.374 1.00 95.56 188 ALA A CA 1
ATOM 1416 C C . ALA A 1 188 ? -14.910 3.266 -6.015 1.00 95.56 188 ALA A C 1
ATOM 1418 O O . ALA A 1 188 ? -14.441 4.162 -6.722 1.00 95.56 188 ALA A O 1
ATOM 1419 N N . ILE A 1 189 ? -15.590 3.509 -4.896 1.00 96.69 189 ILE A N 1
ATOM 1420 C CA . ILE A 1 189 ? -15.777 4.829 -4.284 1.00 96.69 189 ILE A CA 1
ATOM 1421 C C . ILE A 1 189 ? -15.740 4.687 -2.767 1.00 96.69 189 ILE A C 1
ATOM 1423 O O . ILE A 1 189 ? -16.394 3.805 -2.215 1.00 96.69 189 ILE A O 1
ATOM 1427 N N . ASP A 1 190 ? -14.982 5.557 -2.109 1.00 93.56 190 ASP A N 1
ATOM 1428 C CA . ASP A 1 190 ? -14.897 5.616 -0.655 1.00 93.56 190 ASP A CA 1
ATOM 1429 C C . ASP A 1 190 ? -15.574 6.892 -0.143 1.00 93.56 190 ASP A C 1
ATOM 1431 O O . ASP A 1 190 ? -15.144 8.013 -0.411 1.00 93.56 190 ASP A O 1
ATOM 1435 N N . LEU A 1 191 ? -16.668 6.699 0.592 1.00 95.75 191 LEU A N 1
ATOM 1436 C CA . LEU A 1 191 ? -17.463 7.762 1.204 1.00 95.75 191 LEU A CA 1
ATOM 1437 C C . LEU A 1 191 ? -17.245 7.848 2.722 1.00 95.75 191 LEU A C 1
ATOM 1439 O O . LEU A 1 191 ? -18.006 8.532 3.407 1.00 95.75 191 LEU A O 1
ATOM 1443 N N . GLY A 1 192 ? -16.249 7.154 3.276 1.00 89.69 192 GLY A N 1
ATOM 1444 C CA . GLY A 1 192 ? -15.954 7.142 4.711 1.00 89.69 192 GLY A CA 1
ATOM 1445 C C . GLY A 1 192 ? -15.599 8.522 5.271 1.00 89.69 192 GLY A C 1
ATOM 1446 O O . GLY A 1 192 ? -15.899 8.812 6.421 1.00 89.69 192 GLY A O 1
ATOM 1447 N N . GLN A 1 193 ? -15.037 9.401 4.437 1.00 88.75 193 GLN A N 1
ATOM 1448 C CA . GLN A 1 193 ? -14.664 10.777 4.799 1.00 88.75 193 GLN A CA 1
ATOM 1449 C C . GLN A 1 193 ? -15.805 11.795 4.632 1.00 88.75 193 GLN A C 1
ATOM 1451 O O . GLN A 1 193 ? -15.640 12.979 4.940 1.00 88.75 193 GLN A O 1
ATOM 1456 N N . VAL A 1 194 ? -16.952 11.371 4.096 1.00 93.50 194 VAL A N 1
ATOM 1457 C CA . VAL A 1 194 ? -18.157 12.202 4.042 1.00 93.50 194 VAL A CA 1
ATOM 1458 C C . VAL A 1 194 ? -18.916 11.954 5.339 1.00 93.50 194 VAL A C 1
ATOM 1460 O O . VAL A 1 194 ? -19.351 10.816 5.545 1.00 93.50 194 VAL A O 1
ATOM 1463 N N . PRO A 1 195 ? -19.089 12.973 6.201 1.00 87.38 195 PRO A N 1
ATOM 1464 C CA . PRO A 1 195 ? -19.826 12.799 7.438 1.00 87.38 195 PRO A CA 1
ATOM 1465 C C . PRO A 1 195 ? -21.209 12.226 7.146 1.00 87.38 195 PRO A C 1
ATOM 1467 O O . PRO A 1 195 ? -21.964 12.751 6.321 1.00 87.38 195 PRO A O 1
ATOM 1470 N N . VAL A 1 196 ? -21.521 11.131 7.828 1.00 90.00 196 VAL A N 1
ATOM 1471 C CA . VAL A 1 196 ? -22.906 10.765 8.106 1.00 90.00 196 VAL A CA 1
ATOM 1472 C C . VAL A 1 196 ? -23.427 11.927 8.945 1.00 90.00 196 VAL A C 1
ATOM 1474 O O . VAL A 1 196 ? -22.725 12.354 9.857 1.00 90.00 196 VAL A O 1
ATOM 1477 N N . ASP A 1 197 ? -24.559 12.528 8.582 1.00 81.31 197 ASP A N 1
ATOM 1478 C CA . ASP A 1 197 ? -25.123 13.603 9.397 1.00 81.31 197 ASP A CA 1
ATOM 1479 C C . ASP A 1 197 ? -25.374 13.051 10.805 1.00 81.31 197 ASP A C 1
ATOM 1481 O O . ASP A 1 197 ? -26.364 12.356 11.038 1.00 81.31 197 ASP A O 1
ATOM 1485 N N . ASP A 1 198 ? -24.461 13.335 11.735 1.00 56.53 198 ASP A N 1
ATOM 1486 C CA . ASP A 1 198 ? -24.749 13.203 13.148 1.00 56.53 198 ASP A CA 1
ATOM 1487 C C . ASP A 1 198 ? -25.928 14.129 13.419 1.00 56.53 198 ASP A C 1
ATOM 1489 O O . ASP A 1 198 ? -25.973 15.267 12.932 1.00 56.53 198 ASP A O 1
ATOM 1493 N N . ALA A 1 199 ? -26.911 13.588 14.140 1.00 49.38 199 ALA A N 1
ATOM 1494 C CA . ALA A 1 199 ? -28.097 14.295 14.591 1.00 49.38 199 ALA A CA 1
ATOM 1495 C C . ALA A 1 199 ? -27.754 15.759 14.915 1.00 49.38 199 ALA A C 1
ATOM 1497 O O . ALA A 1 199 ? -26.724 15.993 15.553 1.00 49.38 199 ALA A O 1
ATOM 1498 N N . PRO A 1 200 ? -28.579 16.721 14.449 1.00 49.16 200 PRO A N 1
ATOM 1499 C CA . PRO A 1 200 ? -28.247 18.141 14.403 1.00 49.16 200 PRO A CA 1
ATOM 1500 C C . PRO A 1 200 ? -27.502 18.540 15.664 1.00 49.16 200 PRO A C 1
ATOM 1502 O O . PRO A 1 200 ? -28.056 18.400 16.756 1.00 49.16 200 PRO A O 1
ATOM 1505 N N . ALA A 1 201 ? -26.244 18.968 15.494 1.00 49.03 201 ALA A N 1
ATOM 1506 C CA . ALA A 1 201 ? -25.414 19.455 16.581 1.00 49.03 201 ALA A CA 1
ATOM 1507 C C . ALA A 1 201 ? -26.281 20.394 17.416 1.00 49.03 201 ALA A C 1
ATOM 1509 O O . ALA A 1 201 ? -26.708 21.442 16.920 1.00 49.03 201 ALA A O 1
ATOM 1510 N N . ALA A 1 202 ? -26.630 19.951 18.629 1.00 47.28 202 ALA A N 1
ATOM 1511 C CA . ALA A 1 202 ? -27.432 20.732 19.549 1.00 47.28 202 ALA A CA 1
ATOM 1512 C C . ALA A 1 202 ? -26.791 22.115 19.594 1.00 47.28 202 ALA A C 1
ATOM 1514 O O . ALA A 1 202 ? -25.592 22.214 19.868 1.00 47.28 202 ALA A O 1
ATOM 1515 N N . ALA A 1 203 ? -27.559 23.131 19.191 1.00 45.50 203 ALA A N 1
ATOM 1516 C CA . ALA A 1 203 ? -27.073 24.490 19.034 1.00 45.50 203 ALA A CA 1
ATOM 1517 C C . ALA A 1 203 ? -26.198 24.830 20.240 1.00 45.50 203 ALA A C 1
ATOM 1519 O O . ALA A 1 203 ? -26.663 24.744 21.380 1.00 45.50 203 ALA A O 1
ATOM 1520 N N . ALA A 1 204 ? -24.921 25.125 19.984 1.00 49.09 204 ALA A N 1
ATOM 1521 C CA . ALA A 1 204 ? -24.008 25.509 21.043 1.00 49.09 204 ALA A CA 1
ATOM 1522 C C . ALA A 1 204 ? -24.681 26.639 21.842 1.00 49.09 204 ALA A C 1
ATOM 1524 O O . ALA A 1 204 ? -25.172 27.591 21.221 1.00 49.09 204 ALA A O 1
ATOM 1525 N N . PRO A 1 205 ? -24.778 26.531 23.182 1.00 51.66 205 PRO A N 1
ATOM 1526 C CA . PRO A 1 205 ? -25.344 27.603 23.980 1.00 51.66 205 PRO A CA 1
ATOM 1527 C C . PRO A 1 205 ? -24.576 28.896 23.667 1.00 51.66 205 PRO A C 1
ATOM 1529 O O . PRO A 1 205 ? -23.357 28.841 23.463 1.00 51.66 205 PRO A O 1
ATOM 1532 N N . PRO A 1 206 ? -25.272 30.041 23.567 1.00 58.88 206 PRO A N 1
ATOM 1533 C CA . PRO A 1 206 ? -24.644 31.307 23.221 1.00 58.88 206 PRO A CA 1
ATOM 1534 C C . PRO A 1 206 ? -23.458 31.573 24.161 1.00 58.88 206 PRO A C 1
ATOM 1536 O O . PRO A 1 206 ? -23.545 31.252 25.350 1.00 58.88 206 PRO A O 1
ATOM 1539 N N . PRO A 1 207 ? -22.340 32.111 23.641 1.00 53.09 207 PRO A N 1
ATOM 1540 C CA . PRO A 1 207 ? -21.137 32.327 24.430 1.00 53.09 207 PRO A CA 1
ATOM 1541 C C . PRO A 1 207 ? -21.469 33.199 25.642 1.00 53.09 207 PRO A C 1
ATOM 1543 O O . PRO A 1 207 ? -21.961 34.316 25.494 1.00 53.09 207 PRO A O 1
ATOM 1546 N N . ALA A 1 208 ? -21.219 32.663 26.837 1.00 51.91 208 ALA A N 1
ATOM 1547 C CA . ALA A 1 208 ? -21.306 33.424 28.071 1.00 51.91 208 ALA A CA 1
ATOM 1548 C C . ALA A 1 208 ? -20.256 34.545 28.055 1.00 51.91 208 ALA A C 1
ATOM 1550 O O . ALA A 1 208 ? -19.116 34.331 27.630 1.00 51.91 208 ALA A O 1
ATOM 1551 N N . ASP A 1 209 ? -20.669 35.728 28.510 1.00 54.19 209 ASP A N 1
ATOM 1552 C CA . ASP A 1 209 ? -19.867 36.948 28.532 1.00 54.19 209 ASP A CA 1
ATOM 1553 C C . ASP A 1 209 ? -18.464 36.735 29.137 1.00 54.19 209 ASP A C 1
ATOM 1555 O O . ASP A 1 209 ? -18.315 36.073 30.173 1.00 54.19 209 ASP A O 1
ATOM 1559 N N . PRO A 1 210 ? -17.410 37.319 28.534 1.00 54.62 210 PRO A N 1
ATOM 1560 C CA . PRO A 1 210 ? -16.054 37.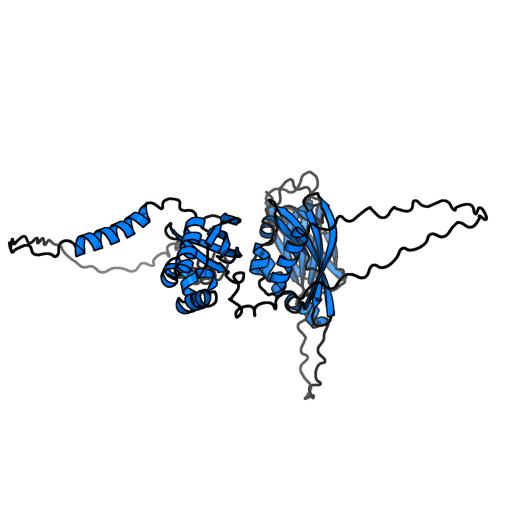193 29.041 1.00 54.62 210 PRO A CA 1
ATOM 1561 C C . PRO A 1 210 ? -15.915 37.912 30.388 1.00 54.62 210 PRO A C 1
ATOM 1563 O O . PRO A 1 210 ? -15.959 39.138 30.481 1.00 54.62 210 PRO A O 1
ATOM 1566 N N . THR A 1 211 ? -15.691 37.133 31.446 1.00 53.81 211 THR A N 1
ATOM 1567 C CA . THR A 1 211 ? -15.317 37.655 32.767 1.00 53.81 211 THR A CA 1
ATOM 1568 C C . THR A 1 211 ? -13.944 38.357 32.686 1.00 53.81 211 THR A C 1
ATOM 1570 O O . THR A 1 211 ? -13.032 37.824 32.042 1.00 53.81 211 THR A O 1
ATOM 1573 N N . PRO A 1 212 ? -13.744 39.532 33.319 1.00 51.22 212 PRO A N 1
ATOM 1574 C CA . PRO A 1 212 ? -12.498 40.293 33.219 1.00 51.22 212 PRO A CA 1
ATOM 1575 C C . PRO A 1 212 ? -11.296 39.548 33.817 1.00 51.22 212 PRO A C 1
ATOM 1577 O O . PRO A 1 212 ? -11.338 39.080 34.955 1.00 51.22 212 PRO A O 1
ATOM 1580 N N . ARG A 1 213 ? -10.191 39.487 33.061 1.00 41.69 213 ARG A N 1
ATOM 1581 C CA . ARG A 1 213 ? -8.894 38.966 33.521 1.00 41.69 213 ARG A CA 1
ATOM 1582 C C . ARG A 1 213 ? -8.354 39.813 34.678 1.00 41.69 213 ARG A C 1
ATOM 1584 O O . ARG A 1 213 ? -8.044 40.988 34.489 1.00 41.69 213 ARG A O 1
ATOM 1591 N N . GLN A 1 214 ? -8.162 39.189 35.839 1.00 40.66 214 GLN A N 1
ATOM 1592 C CA . GLN A 1 214 ? -7.299 39.712 36.898 1.00 40.66 214 GLN A CA 1
ATOM 1593 C C . GLN A 1 214 ? -5.840 39.732 36.419 1.00 40.66 214 GLN A C 1
ATOM 1595 O O . GLN A 1 214 ? -5.302 38.727 35.958 1.00 40.66 214 GLN A O 1
ATOM 1600 N N . GLN A 1 215 ? -5.219 40.905 36.518 1.00 44.09 215 GLN A N 1
ATOM 1601 C CA . GLN A 1 215 ? -3.802 41.144 36.262 1.00 44.09 215 GLN A CA 1
ATOM 1602 C C . GLN A 1 215 ? -2.969 40.621 37.445 1.00 44.09 215 GLN A C 1
ATOM 1604 O O . GLN A 1 215 ? -3.190 41.036 38.582 1.00 44.09 215 GLN A O 1
ATOM 1609 N N . SER A 1 216 ? -1.996 39.741 37.186 1.00 49.22 216 SER A N 1
ATOM 1610 C CA . SER A 1 216 ? -0.942 39.409 38.156 1.00 49.22 216 SER A CA 1
ATOM 1611 C C . SER A 1 216 ? 0.192 40.446 38.102 1.00 49.22 216 SER A C 1
ATOM 1613 O O . SER A 1 216 ? 0.591 40.837 37.002 1.00 49.22 216 SER A O 1
ATOM 1615 N N . PRO A 1 217 ? 0.720 40.894 39.258 1.00 51.03 217 PRO A N 1
ATOM 1616 C CA . PRO A 1 217 ? 1.730 41.944 39.333 1.00 51.03 217 PRO A CA 1
ATOM 1617 C C . PRO A 1 217 ? 3.170 41.450 39.121 1.00 51.03 217 PRO A C 1
ATOM 1619 O O . PRO A 1 217 ? 3.495 40.272 39.259 1.00 51.03 217 PRO A O 1
ATOM 1622 N N . ALA A 1 218 ? 4.012 42.428 38.787 1.00 47.00 218 ALA A N 1
ATOM 1623 C CA . ALA A 1 218 ? 5.423 42.350 38.441 1.00 47.00 218 ALA A CA 1
ATOM 1624 C C . ALA A 1 218 ? 6.320 41.724 39.525 1.00 47.00 218 ALA A C 1
ATOM 1626 O O . ALA A 1 218 ? 6.194 42.027 40.711 1.00 47.00 218 ALA A O 1
ATOM 1627 N N . ALA A 1 219 ? 7.283 40.909 39.086 1.00 45.22 219 ALA A N 1
ATOM 1628 C CA . ALA A 1 219 ? 8.357 40.385 39.919 1.00 45.22 219 ALA A CA 1
ATOM 1629 C C . ALA A 1 219 ? 9.548 41.360 39.961 1.00 45.22 219 ALA A C 1
ATOM 1631 O O . ALA A 1 219 ? 10.098 41.759 38.934 1.00 45.22 219 ALA A O 1
ATOM 1632 N N . THR A 1 220 ? 9.913 41.720 41.188 1.00 50.06 220 THR A N 1
ATOM 1633 C CA . THR A 1 220 ? 10.995 42.616 41.608 1.00 50.06 220 THR A CA 1
ATOM 1634 C C . THR A 1 220 ? 12.387 42.017 41.373 1.00 50.06 220 THR A C 1
ATOM 1636 O O . THR A 1 220 ? 12.631 40.847 41.660 1.00 50.06 220 THR A O 1
ATOM 1639 N N . ALA A 1 221 ? 13.311 42.856 40.899 1.00 46.38 221 ALA A N 1
ATOM 1640 C CA . ALA A 1 221 ? 14.737 42.573 40.750 1.00 46.38 221 ALA A CA 1
ATOM 1641 C C . ALA A 1 221 ? 15.484 42.561 42.102 1.00 46.38 221 ALA A C 1
ATOM 1643 O O . ALA A 1 221 ? 15.195 43.376 42.977 1.00 46.38 221 ALA A O 1
ATOM 1644 N N . LEU A 1 222 ? 16.492 41.690 42.240 1.00 54.16 222 LEU A N 1
ATOM 1645 C CA . LEU A 1 222 ? 17.448 41.670 43.359 1.00 54.16 222 LEU A CA 1
ATOM 1646 C C . LEU A 1 222 ? 18.888 41.985 42.877 1.00 54.16 222 LEU A C 1
ATOM 1648 O O . LEU A 1 222 ? 19.226 41.605 41.753 1.00 54.16 222 LEU A O 1
ATOM 1652 N N . PRO A 1 223 ? 19.741 42.649 43.695 1.00 58.47 223 PRO A N 1
ATOM 1653 C CA . PRO A 1 223 ? 21.110 43.069 43.346 1.00 58.47 223 PRO A CA 1
ATOM 1654 C C . PRO A 1 223 ? 22.205 42.034 43.716 1.00 58.47 223 PRO A C 1
ATOM 1656 O O . PRO A 1 223 ? 21.899 41.006 44.323 1.00 58.47 223 PRO A O 1
ATOM 1659 N N . PRO A 1 224 ? 23.489 42.291 43.363 1.00 61.62 224 PRO A N 1
ATOM 1660 C CA . PRO A 1 224 ? 24.547 41.280 43.294 1.00 61.62 224 PRO A CA 1
ATOM 1661 C C . PRO A 1 224 ? 25.350 41.121 44.597 1.00 61.62 224 PRO A C 1
ATOM 1663 O O . PRO A 1 224 ? 25.541 42.080 45.343 1.00 61.62 224 PRO A O 1
ATOM 1666 N N . ALA A 1 225 ? 25.912 39.926 44.819 1.00 43.12 225 ALA A N 1
ATOM 1667 C CA . ALA A 1 225 ? 26.881 39.665 45.884 1.00 43.12 225 ALA A CA 1
ATOM 1668 C C . ALA A 1 225 ? 28.150 38.949 45.368 1.00 43.12 225 ALA A C 1
ATOM 1670 O O . ALA A 1 225 ? 28.089 37.859 44.811 1.00 43.12 225 ALA A O 1
ATOM 1671 N N . ASN A 1 226 ? 29.255 39.670 45.576 1.00 42.38 226 ASN A N 1
ATOM 1672 C CA . ASN A 1 226 ? 30.704 39.425 45.664 1.00 42.38 226 ASN A CA 1
ATOM 1673 C C . ASN A 1 226 ? 31.413 38.065 45.385 1.00 42.38 226 ASN A C 1
ATOM 1675 O O . ASN A 1 226 ? 30.833 36.993 45.517 1.00 42.38 226 ASN A O 1
ATOM 1679 N N . PRO A 1 227 ? 32.738 38.128 45.077 1.00 61.69 227 PRO A N 1
ATOM 1680 C CA . PRO A 1 227 ? 33.535 37.058 44.474 1.00 61.69 227 PRO A CA 1
ATOM 1681 C C . PRO A 1 227 ? 34.419 36.287 45.471 1.00 61.69 227 PRO A C 1
ATOM 1683 O O . PRO A 1 227 ? 34.943 36.858 46.427 1.00 61.69 227 PRO A O 1
ATOM 1686 N N . THR A 1 228 ? 34.696 35.007 45.199 1.00 42.97 228 THR A N 1
ATOM 1687 C CA . THR A 1 228 ? 35.868 34.255 45.714 1.00 42.97 228 THR A CA 1
ATOM 1688 C C . THR A 1 228 ? 36.081 32.974 44.867 1.00 42.97 228 THR A C 1
ATOM 1690 O O . THR A 1 228 ? 35.197 32.615 44.095 1.00 42.97 228 THR A O 1
ATOM 1693 N N . PRO A 1 229 ? 37.213 32.254 44.981 1.00 48.22 229 PRO A N 1
ATOM 1694 C CA . PRO A 1 229 ? 38.483 32.456 44.289 1.00 48.22 229 PRO A CA 1
ATOM 1695 C C . PRO A 1 229 ? 38.760 31.423 43.172 1.00 48.22 229 PRO A C 1
ATOM 1697 O O . PRO A 1 229 ? 38.188 30.338 43.121 1.00 48.22 229 PRO A O 1
ATOM 1700 N N . ARG A 1 230 ? 39.718 31.772 42.301 1.00 51.31 230 ARG A N 1
ATOM 1701 C CA . ARG A 1 230 ? 40.253 30.966 41.189 1.00 51.31 230 ARG A CA 1
ATOM 1702 C C . ARG A 1 230 ? 40.581 29.521 41.596 1.00 51.31 230 ARG A C 1
ATOM 1704 O O . ARG A 1 230 ? 41.553 29.291 42.310 1.00 51.31 230 ARG A O 1
ATOM 1711 N N . GLN A 1 231 ? 39.858 28.565 41.018 1.00 41.06 231 GLN A N 1
ATOM 1712 C CA . GLN A 1 231 ? 40.353 27.211 40.771 1.00 41.06 231 GLN A CA 1
ATOM 1713 C C . GLN A 1 231 ? 40.701 27.090 39.283 1.00 41.06 231 GLN A C 1
ATOM 1715 O O . GLN A 1 231 ? 39.925 27.494 38.417 1.00 41.06 231 GLN A O 1
ATOM 1720 N N . GLN A 1 232 ? 41.909 26.605 38.997 1.00 46.16 232 GLN A N 1
ATOM 1721 C CA . GLN A 1 232 ? 42.389 26.323 37.644 1.00 46.16 232 GLN A CA 1
ATOM 1722 C C . GLN A 1 232 ? 41.466 25.298 36.966 1.00 46.16 232 GLN A C 1
ATOM 1724 O O . GLN A 1 232 ? 41.192 24.260 37.571 1.00 46.16 232 GLN A O 1
ATOM 1729 N N . PRO A 1 233 ? 40.990 25.545 35.732 1.00 45.22 233 PRO A N 1
ATOM 1730 C CA . PRO A 1 233 ? 40.197 24.556 35.027 1.00 45.22 233 PRO A CA 1
ATOM 1731 C C . PRO A 1 233 ? 41.084 23.367 34.617 1.00 45.22 233 PRO A C 1
ATOM 1733 O O . PRO A 1 233 ? 42.183 23.579 34.092 1.00 45.22 233 PRO A O 1
ATOM 1736 N N . PRO A 1 234 ? 40.627 22.119 34.813 1.00 52.00 234 PRO A N 1
ATOM 1737 C CA . PRO A 1 234 ? 41.220 20.970 34.146 1.00 52.00 234 PRO A CA 1
ATOM 1738 C C . PRO A 1 234 ? 41.065 21.137 32.631 1.00 52.00 234 PRO A C 1
ATOM 1740 O O . PRO A 1 234 ? 40.071 21.687 32.153 1.00 52.00 234 PRO A O 1
ATOM 1743 N N . VAL A 1 235 ? 42.069 20.676 31.884 1.00 50.56 235 VAL A N 1
ATOM 1744 C CA . VAL A 1 235 ? 42.095 20.647 30.417 1.00 50.56 235 VAL A CA 1
ATOM 1745 C C . VAL A 1 235 ? 40.766 20.094 29.902 1.00 50.56 235 VAL A C 1
ATOM 1747 O O . VAL A 1 235 ? 40.456 18.919 30.084 1.00 50.56 235 VAL A O 1
ATOM 1750 N N . ALA A 1 236 ? 39.960 20.976 29.310 1.00 40.09 236 ALA A N 1
ATOM 1751 C CA . ALA A 1 236 ? 38.658 20.634 28.777 1.00 40.09 236 ALA A CA 1
ATOM 1752 C C . ALA A 1 236 ? 38.846 19.714 27.569 1.00 40.09 236 ALA A C 1
ATOM 1754 O O . ALA A 1 236 ? 39.272 20.146 26.497 1.00 40.09 236 ALA A O 1
ATOM 1755 N N . THR A 1 237 ? 38.488 18.444 27.732 1.00 48.00 237 THR A N 1
ATOM 1756 C CA . THR A 1 237 ? 38.039 17.612 26.616 1.00 48.00 237 THR A CA 1
ATOM 1757 C C . THR A 1 237 ? 37.003 18.432 25.840 1.00 48.00 237 THR A C 1
ATOM 1759 O O . THR A 1 237 ? 36.131 19.020 26.487 1.00 48.00 237 THR A O 1
ATOM 1762 N N . PRO A 1 238 ? 37.073 18.537 24.500 1.00 45.81 238 PRO A N 1
ATOM 1763 C CA . PRO A 1 238 ? 36.082 19.283 23.738 1.00 45.81 238 PRO A CA 1
ATOM 1764 C C . PRO A 1 238 ? 34.694 18.730 24.066 1.00 45.81 238 PRO A C 1
ATOM 1766 O O . PRO A 1 238 ? 34.328 17.631 23.651 1.00 45.81 238 PRO A O 1
ATOM 1769 N N . VAL A 1 239 ? 33.936 19.492 24.857 1.00 43.66 239 VAL A N 1
ATOM 1770 C CA . VAL A 1 239 ? 32.517 19.258 25.089 1.00 43.66 239 VAL A CA 1
ATOM 1771 C C . VAL A 1 239 ? 31.880 19.389 23.719 1.00 43.66 239 VAL A C 1
ATOM 1773 O O . VAL A 1 239 ? 31.783 20.486 23.166 1.00 43.66 239 VAL A O 1
ATOM 1776 N N . ARG A 1 240 ? 31.525 18.242 23.137 1.00 38.47 240 ARG A N 1
ATOM 1777 C CA . ARG A 1 240 ? 30.710 18.155 21.933 1.00 38.47 240 ARG A CA 1
ATOM 1778 C C . ARG A 1 240 ? 29.453 18.964 22.240 1.00 38.47 240 ARG A C 1
ATOM 1780 O O . ARG A 1 240 ? 28.651 18.549 23.075 1.00 38.47 240 ARG A O 1
ATOM 1787 N N . ARG A 1 241 ? 29.345 20.169 21.669 1.00 35.41 241 ARG A N 1
ATOM 1788 C CA . ARG A 1 241 ? 28.127 20.977 21.788 1.00 35.41 241 ARG A CA 1
ATOM 1789 C C . ARG A 1 241 ? 26.971 20.064 21.361 1.00 35.41 241 ARG A C 1
ATOM 1791 O O . ARG A 1 241 ? 27.124 19.415 20.325 1.00 35.41 241 ARG A O 1
ATOM 1798 N N . PRO A 1 242 ? 25.883 19.940 22.142 1.00 41.28 242 PRO A N 1
ATOM 1799 C CA . PRO A 1 242 ? 24.692 19.267 21.650 1.00 41.28 242 PRO A CA 1
ATOM 1800 C C . PRO A 1 242 ? 24.322 19.926 20.323 1.00 41.28 242 PRO A C 1
ATOM 1802 O O . PRO A 1 242 ? 24.254 21.156 20.247 1.00 41.28 242 PRO A O 1
ATOM 1805 N N . ASP A 1 243 ? 24.211 19.101 19.281 1.00 42.47 243 ASP A N 1
ATOM 1806 C CA . ASP A 1 243 ? 23.893 19.553 17.933 1.00 42.47 243 ASP A CA 1
ATOM 1807 C C . ASP A 1 243 ? 22.651 20.452 18.002 1.00 42.47 243 ASP A C 1
ATOM 1809 O O . ASP A 1 243 ? 21.647 20.067 18.619 1.00 42.47 243 ASP A O 1
ATOM 1813 N N . PRO A 1 244 ? 22.717 21.679 17.467 1.00 42.69 244 PRO A N 1
ATOM 1814 C CA . PRO A 1 244 ? 21.637 22.629 17.598 1.00 42.69 244 PRO A CA 1
ATOM 1815 C C . PRO A 1 244 ? 20.440 22.134 16.788 1.00 42.69 244 PRO A C 1
ATOM 1817 O O . PRO A 1 244 ? 20.433 22.199 15.568 1.00 42.69 244 PRO A O 1
ATOM 1820 N N . THR A 1 245 ? 19.388 21.747 17.508 1.00 45.19 245 THR A N 1
ATOM 1821 C CA . THR A 1 245 ? 18.005 21.676 17.019 1.00 45.19 245 THR A CA 1
ATOM 1822 C C . THR A 1 245 ? 17.773 20.606 15.947 1.00 45.19 245 THR A C 1
ATOM 1824 O O . THR A 1 245 ? 17.894 20.858 14.753 1.00 45.19 245 THR A O 1
ATOM 1827 N N . LEU A 1 246 ? 17.318 19.418 16.366 1.00 53.53 246 LEU A N 1
ATOM 1828 C CA . LEU A 1 246 ? 16.472 18.584 15.504 1.00 53.53 246 LEU A CA 1
ATOM 1829 C C . LEU A 1 246 ? 15.291 19.463 15.076 1.00 53.53 246 LEU A C 1
ATOM 1831 O O . LEU A 1 246 ? 14.389 19.720 15.876 1.00 53.53 246 LEU A O 1
ATOM 1835 N N . ALA A 1 247 ? 15.352 20.005 13.859 1.00 61.84 247 ALA A N 1
ATOM 1836 C CA . ALA A 1 247 ? 14.259 20.764 13.278 1.00 61.84 247 ALA A CA 1
ATOM 1837 C C . ALA A 1 247 ? 13.012 19.885 13.362 1.00 61.84 247 ALA A C 1
ATOM 1839 O O . ALA A 1 247 ? 13.039 18.759 12.867 1.00 61.84 247 ALA A O 1
ATOM 1840 N N . GLN A 1 248 ? 11.968 20.360 14.049 1.00 65.81 248 GLN A N 1
ATOM 1841 C CA . GLN A 1 248 ? 10.725 19.608 14.190 1.00 65.81 248 GLN A CA 1
ATOM 1842 C C . GLN A 1 248 ? 10.252 19.157 12.809 1.00 65.81 248 GLN A C 1
ATOM 1844 O O . GLN A 1 248 ? 10.256 19.940 11.858 1.00 65.81 248 GLN A O 1
ATOM 1849 N N . ALA A 1 249 ? 9.861 17.890 12.713 1.00 75.31 249 ALA A N 1
ATOM 1850 C CA . ALA A 1 249 ? 9.350 17.302 11.495 1.00 75.31 249 ALA A CA 1
ATOM 1851 C C . ALA A 1 249 ? 8.221 18.193 10.969 1.00 75.31 249 ALA A C 1
ATOM 1853 O O . ALA A 1 249 ? 7.355 18.585 11.764 1.00 75.31 249 ALA A O 1
ATOM 1854 N N . PRO A 1 250 ? 8.192 18.501 9.661 1.00 85.56 250 PRO A N 1
ATOM 1855 C CA . PRO A 1 250 ?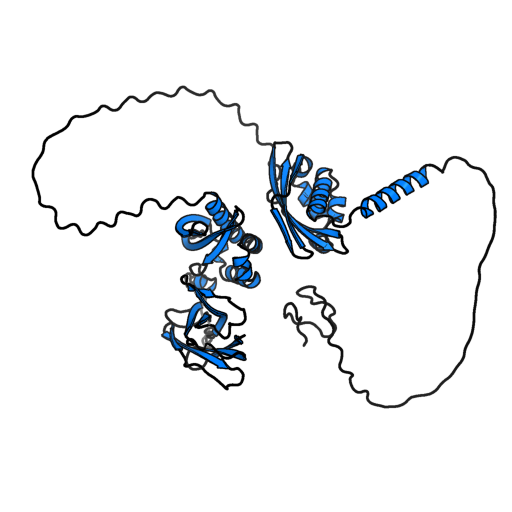 7.067 19.222 9.094 1.00 85.56 250 PRO A CA 1
ATOM 1856 C C . PRO A 1 250 ? 5.775 18.485 9.467 1.00 85.56 250 PRO A C 1
ATOM 1858 O O . PRO A 1 250 ? 5.693 17.256 9.372 1.00 85.56 250 PRO A O 1
ATOM 1861 N N . ALA A 1 251 ? 4.769 19.229 9.938 1.00 88.88 251 ALA A N 1
ATOM 1862 C CA . ALA A 1 251 ? 3.514 18.666 10.446 1.00 88.88 251 ALA A CA 1
ATOM 1863 C C . ALA A 1 251 ? 2.830 17.738 9.421 1.00 88.88 251 ALA A C 1
ATOM 1865 O O . ALA A 1 251 ? 2.157 16.770 9.780 1.00 88.88 251 ALA A O 1
ATOM 1866 N N . GLU A 1 252 ? 3.057 17.999 8.137 1.00 90.62 252 GLU A N 1
ATOM 1867 C CA . GLU A 1 252 ? 2.589 17.209 7.002 1.00 90.62 252 GLU A CA 1
ATOM 1868 C C . GLU A 1 252 ? 3.222 15.810 6.955 1.00 90.62 252 GLU A C 1
ATOM 1870 O O . GLU A 1 252 ? 2.511 14.829 6.742 1.00 90.62 252 GLU A O 1
ATOM 1875 N N . ALA A 1 253 ? 4.521 15.679 7.243 1.00 93.50 253 ALA A N 1
ATOM 1876 C CA . ALA A 1 253 ? 5.191 14.380 7.305 1.00 93.50 253 ALA A CA 1
ATOM 1877 C C . ALA A 1 253 ? 4.684 13.538 8.483 1.00 93.50 253 ALA A C 1
ATOM 1879 O O . ALA A 1 253 ? 4.423 12.343 8.334 1.00 93.50 253 ALA A O 1
ATOM 1880 N N . LEU A 1 254 ? 4.469 14.168 9.645 1.00 93.38 254 LEU A N 1
ATOM 1881 C CA . LEU A 1 254 ? 3.825 13.517 10.792 1.00 93.38 254 LEU A CA 1
ATOM 1882 C C . LEU A 1 254 ? 2.391 13.083 10.465 1.00 93.38 254 LEU A C 1
ATOM 1884 O O . LEU A 1 254 ? 1.970 11.999 10.868 1.00 93.38 254 LEU A O 1
ATOM 1888 N N . THR A 1 255 ? 1.655 13.895 9.705 1.00 91.94 255 THR A N 1
ATOM 1889 C CA . THR A 1 255 ? 0.299 13.566 9.243 1.00 91.94 255 THR A CA 1
ATOM 1890 C C . THR A 1 255 ? 0.311 12.363 8.297 1.00 91.94 255 THR A C 1
ATOM 1892 O O . THR A 1 255 ? -0.493 11.446 8.471 1.00 91.94 255 THR A O 1
ATOM 1895 N N . ALA A 1 256 ? 1.253 12.308 7.351 1.00 94.75 256 ALA A N 1
ATOM 1896 C CA . ALA A 1 256 ? 1.428 11.174 6.445 1.00 94.75 256 ALA A CA 1
ATOM 1897 C C . ALA A 1 256 ? 1.794 9.883 7.199 1.00 94.75 256 ALA A C 1
ATOM 1899 O O . ALA A 1 256 ? 1.153 8.850 6.998 1.00 94.75 256 ALA A O 1
ATOM 1900 N N . ALA A 1 257 ? 2.756 9.951 8.128 1.00 96.38 257 ALA A N 1
ATOM 1901 C CA . ALA A 1 257 ? 3.146 8.824 8.976 1.00 96.38 257 ALA A CA 1
ATOM 1902 C C . ALA A 1 257 ? 1.974 8.312 9.830 1.00 96.38 257 ALA A C 1
ATOM 1904 O O . ALA A 1 257 ? 1.715 7.108 9.874 1.00 96.38 257 ALA A O 1
ATOM 1905 N N . ARG A 1 258 ? 1.221 9.222 10.463 1.00 95.75 258 ARG A N 1
ATOM 1906 C CA . ARG A 1 258 ? 0.039 8.876 11.264 1.00 95.75 258 ARG A CA 1
ATOM 1907 C C . ARG A 1 258 ? -1.050 8.238 10.421 1.00 95.75 258 ARG A C 1
ATOM 1909 O O . ARG A 1 258 ? -1.582 7.204 10.809 1.00 95.75 258 ARG A O 1
ATOM 1916 N N . SER A 1 259 ? -1.347 8.809 9.257 1.00 94.81 259 SER A N 1
ATOM 1917 C CA . SER A 1 259 ? -2.314 8.224 8.332 1.00 94.81 259 SER A CA 1
ATOM 1918 C C . SER A 1 259 ? -1.909 6.815 7.903 1.00 94.81 259 SER A C 1
ATOM 1920 O O . SER A 1 259 ? -2.772 5.946 7.845 1.00 94.81 259 SER A O 1
ATOM 1922 N N . TYR A 1 260 ? -0.630 6.585 7.608 1.00 97.31 260 TYR A N 1
ATOM 1923 C CA . TYR A 1 260 ? -0.126 5.276 7.205 1.00 97.31 260 TYR A CA 1
ATOM 1924 C C . TYR A 1 260 ? -0.289 4.223 8.310 1.00 97.31 260 TYR A C 1
ATOM 1926 O O . TYR A 1 260 ? -0.834 3.152 8.048 1.00 97.31 260 TYR A O 1
ATOM 1934 N N . ILE A 1 261 ? 0.118 4.537 9.547 1.00 97.19 261 ILE A N 1
ATOM 1935 C CA . ILE A 1 261 ? -0.019 3.613 10.684 1.00 97.19 261 ILE A CA 1
ATOM 1936 C C . ILE A 1 261 ? -1.491 3.354 11.022 1.00 97.19 261 ILE A C 1
ATOM 1938 O O . ILE A 1 261 ? -1.859 2.202 11.228 1.00 97.19 261 ILE A O 1
ATOM 1942 N N . ASN A 1 262 ? -2.342 4.386 11.018 1.00 93.50 262 ASN A N 1
ATOM 1943 C CA . ASN A 1 262 ? -3.760 4.239 11.354 1.00 93.50 262 ASN A CA 1
ATOM 1944 C C . ASN A 1 262 ? -4.486 3.264 10.416 1.00 93.50 262 ASN A C 1
ATOM 1946 O O . ASN A 1 262 ? -5.286 2.456 10.879 1.00 93.50 262 ASN A O 1
ATOM 1950 N N . LEU A 1 263 ? -4.188 3.314 9.113 1.00 94.00 263 LEU A N 1
ATOM 1951 C CA . LEU A 1 263 ? -4.757 2.387 8.130 1.00 94.00 263 LEU A CA 1
ATOM 1952 C C . LEU A 1 263 ? -4.349 0.940 8.419 1.00 94.00 263 LEU A C 1
ATOM 1954 O O . LEU A 1 263 ? -5.171 0.035 8.344 1.00 94.00 263 LEU A O 1
ATOM 1958 N N . ILE A 1 264 ? -3.095 0.720 8.815 1.00 95.81 264 ILE A N 1
ATOM 1959 C CA . ILE A 1 264 ? -2.597 -0.611 9.177 1.00 95.81 264 ILE A CA 1
ATOM 1960 C C . ILE A 1 264 ? -3.304 -1.133 10.430 1.00 95.81 264 ILE A C 1
ATOM 1962 O O . ILE A 1 264 ? -3.764 -2.273 10.444 1.00 95.81 264 ILE A O 1
ATOM 1966 N N . THR A 1 265 ? -3.419 -0.307 11.474 1.00 93.94 265 THR A N 1
ATOM 1967 C CA . THR A 1 265 ? -4.079 -0.699 12.730 1.00 93.94 265 THR A CA 1
ATOM 1968 C C . THR A 1 265 ? -5.592 -0.878 12.572 1.00 93.94 265 THR A C 1
ATOM 1970 O O . THR A 1 265 ? -6.193 -1.627 13.333 1.00 93.94 265 THR A O 1
ATOM 1973 N N . ALA A 1 266 ? -6.202 -0.241 11.566 1.00 89.88 266 ALA A N 1
ATOM 1974 C CA . ALA A 1 266 ? -7.610 -0.405 11.195 1.00 89.88 266 ALA A CA 1
ATOM 1975 C C . ALA A 1 266 ? -7.876 -1.612 10.266 1.00 89.88 266 ALA A C 1
ATOM 1977 O O . ALA A 1 266 ? -8.996 -1.777 9.794 1.00 89.88 266 ALA A O 1
ATOM 1978 N N . ASP A 1 267 ? -6.868 -2.451 9.996 1.00 92.38 267 ASP A N 1
ATOM 1979 C CA . ASP A 1 267 ? -6.925 -3.579 9.046 1.00 92.38 267 ASP A CA 1
ATOM 1980 C C . ASP A 1 267 ? -7.146 -3.163 7.572 1.00 92.38 267 ASP A C 1
ATOM 1982 O O . ASP A 1 267 ? -7.411 -3.996 6.707 1.00 92.38 267 ASP A O 1
ATOM 1986 N N . GLU A 1 268 ? -6.938 -1.887 7.238 1.00 94.62 268 GLU A N 1
ATOM 1987 C CA . GLU A 1 268 ? -6.993 -1.331 5.877 1.00 94.62 268 GLU A CA 1
ATOM 1988 C C . GLU A 1 268 ? -5.612 -1.362 5.190 1.00 94.62 268 GLU A C 1
ATOM 1990 O O . GLU A 1 268 ? -5.153 -0.399 4.567 1.00 94.62 268 GLU A O 1
ATOM 1995 N N . VAL A 1 269 ? -4.921 -2.499 5.296 1.00 95.88 269 VAL A N 1
ATOM 1996 C CA . VAL A 1 269 ? -3.521 -2.669 4.865 1.00 95.88 269 VAL A CA 1
ATOM 1997 C C . VAL A 1 269 ? -3.328 -2.423 3.359 1.00 95.88 269 VAL A C 1
ATOM 1999 O O . VAL A 1 269 ? -2.315 -1.883 2.923 1.00 95.88 269 VAL A O 1
ATOM 2002 N N . GLU A 1 270 ? -4.298 -2.771 2.513 1.00 93.00 270 GLU A N 1
ATOM 2003 C CA . GLU A 1 270 ? -4.186 -2.457 1.082 1.00 93.00 270 GLU A CA 1
ATOM 2004 C C . GLU A 1 270 ? -4.225 -0.939 0.824 1.00 93.00 270 GLU A C 1
ATOM 2006 O O . GLU A 1 270 ? -3.520 -0.433 -0.054 1.00 93.00 270 GLU A O 1
ATOM 2011 N N . LEU A 1 271 ? -5.013 -0.189 1.600 1.00 88.44 271 LEU A N 1
ATOM 2012 C CA . LEU A 1 271 ? -5.092 1.261 1.463 1.00 88.44 271 LEU A CA 1
ATOM 2013 C C . LEU A 1 271 ? -3.818 1.935 1.985 1.00 88.44 271 LEU A C 1
ATOM 2015 O O . LEU A 1 271 ? -3.346 2.887 1.359 1.00 88.44 271 LEU A O 1
ATOM 2019 N N . SER A 1 272 ? -3.212 1.421 3.065 1.00 96.94 272 SER A N 1
ATOM 2020 C CA . SER A 1 272 ? -1.915 1.920 3.546 1.00 96.94 272 SER A CA 1
ATOM 2021 C C . SER A 1 272 ? -0.820 1.736 2.497 1.00 96.94 272 SER A C 1
ATOM 2023 O O . SER A 1 272 ? -0.036 2.660 2.277 1.00 96.94 272 SER A O 1
ATOM 2025 N N . TYR A 1 273 ? -0.811 0.603 1.785 1.00 97.25 273 TYR A N 1
ATOM 2026 C CA . TYR A 1 273 ? 0.114 0.350 0.679 1.00 97.25 273 TYR A CA 1
ATOM 2027 C C . TYR A 1 273 ? -0.015 1.396 -0.430 1.00 97.25 273 TYR A C 1
ATOM 2029 O O . TYR A 1 273 ? 0.980 1.972 -0.864 1.00 97.25 273 TYR A O 1
ATOM 2037 N N . ARG A 1 274 ? -1.244 1.712 -0.849 1.00 92.88 274 ARG A N 1
ATOM 2038 C CA . ARG A 1 274 ? -1.504 2.705 -1.906 1.00 92.88 274 ARG A CA 1
ATOM 2039 C C . ARG A 1 274 ? -1.044 4.121 -1.540 1.00 92.88 274 ARG A C 1
ATOM 2041 O O . ARG A 1 274 ? -0.833 4.928 -2.438 1.00 92.88 274 ARG A O 1
ATOM 2048 N N . ARG A 1 275 ? -0.881 4.426 -0.246 1.00 91.88 275 ARG A N 1
ATOM 2049 C CA . ARG A 1 275 ? -0.365 5.716 0.254 1.00 91.88 275 ARG A CA 1
ATOM 2050 C C . ARG A 1 275 ? 1.162 5.773 0.385 1.00 91.88 275 ARG A C 1
ATOM 2052 O O . ARG A 1 275 ? 1.701 6.816 0.753 1.00 91.88 275 ARG A O 1
ATOM 2059 N N . THR A 1 276 ? 1.862 4.677 0.106 1.00 97.06 276 THR A N 1
ATOM 2060 C CA . THR A 1 276 ? 3.332 4.667 0.036 1.00 97.06 276 THR A CA 1
ATOM 2061 C C . THR A 1 276 ? 3.830 5.314 -1.260 1.00 97.06 276 THR A C 1
ATOM 2063 O O . THR A 1 276 ? 3.042 5.576 -2.177 1.00 97.06 276 THR A O 1
ATOM 2066 N N . SER A 1 277 ? 5.124 5.624 -1.339 1.00 97.00 277 SER A N 1
ATOM 2067 C CA . SER A 1 277 ? 5.714 6.165 -2.566 1.00 97.00 277 SER A CA 1
ATOM 2068 C C . SER A 1 277 ? 5.702 5.133 -3.704 1.00 97.00 277 SER A C 1
ATOM 2070 O O . SER A 1 277 ? 5.722 3.928 -3.442 1.00 97.00 277 SER A O 1
ATOM 2072 N N . PRO A 1 278 ? 5.726 5.561 -4.978 1.00 94.25 278 PRO A N 1
ATOM 2073 C CA . PRO A 1 278 ? 5.897 4.645 -6.106 1.00 94.25 278 PRO A CA 1
ATOM 2074 C C . PRO A 1 278 ? 7.151 3.766 -5.976 1.00 94.25 278 PRO A C 1
ATOM 2076 O O . PRO A 1 278 ? 7.097 2.578 -6.284 1.00 94.25 278 PRO A O 1
ATOM 2079 N N . ASP A 1 279 ? 8.248 4.312 -5.441 1.00 90.12 279 ASP A N 1
ATOM 2080 C CA . ASP A 1 279 ? 9.484 3.557 -5.195 1.00 90.12 279 ASP A CA 1
ATOM 2081 C C . ASP A 1 279 ? 9.284 2.454 -4.146 1.00 90.12 279 ASP A C 1
ATOM 2083 O O . ASP A 1 279 ? 9.761 1.334 -4.335 1.00 90.12 279 ASP A O 1
ATOM 2087 N N . PHE A 1 280 ? 8.531 2.729 -3.071 1.00 96.00 280 PHE A N 1
ATOM 2088 C CA . PHE A 1 280 ? 8.138 1.702 -2.103 1.00 96.00 280 PHE A CA 1
ATOM 2089 C C . PHE A 1 280 ? 7.340 0.598 -2.802 1.00 96.00 280 PHE A C 1
ATOM 2091 O O . PHE A 1 280 ? 7.619 -0.587 -2.620 1.00 96.00 280 PHE A O 1
ATOM 2098 N N . GLN A 1 281 ? 6.345 0.979 -3.608 1.00 95.19 281 GLN A N 1
ATOM 2099 C CA . GLN A 1 281 ? 5.459 0.030 -4.283 1.00 95.19 281 GLN A CA 1
ATOM 2100 C C . GLN A 1 281 ? 6.221 -0.843 -5.288 1.00 95.19 281 GLN A C 1
ATOM 2102 O O . GLN A 1 281 ? 5.967 -2.045 -5.381 1.00 95.19 281 GLN A O 1
ATOM 2107 N N . ALA A 1 282 ? 7.198 -0.265 -5.988 1.00 88.69 282 ALA A N 1
ATOM 2108 C CA . ALA A 1 282 ? 8.086 -0.990 -6.888 1.00 88.69 282 ALA A CA 1
ATOM 2109 C C . ALA A 1 282 ? 9.003 -1.972 -6.137 1.00 88.69 282 ALA A C 1
ATOM 2111 O O . ALA A 1 282 ? 9.211 -3.092 -6.604 1.00 88.69 282 ALA A O 1
ATOM 2112 N N . ALA A 1 283 ? 9.531 -1.578 -4.973 1.00 88.12 283 ALA A N 1
ATOM 2113 C CA . ALA A 1 283 ? 10.435 -2.404 -4.172 1.00 88.12 283 ALA A CA 1
ATOM 2114 C C . ALA A 1 283 ? 9.719 -3.527 -3.399 1.00 88.12 283 ALA A C 1
ATOM 2116 O O . ALA A 1 283 ? 10.284 -4.603 -3.200 1.00 88.12 283 ALA A O 1
ATOM 2117 N N . ALA A 1 284 ? 8.481 -3.293 -2.965 1.00 90.56 284 ALA A N 1
ATOM 2118 C CA . ALA A 1 284 ? 7.682 -4.239 -2.198 1.00 90.56 284 ALA A CA 1
ATOM 2119 C C . ALA A 1 284 ? 6.332 -4.461 -2.895 1.00 90.56 284 ALA A C 1
ATOM 2121 O O . ALA A 1 284 ? 5.396 -3.701 -2.657 1.00 90.56 284 ALA A O 1
ATOM 2122 N N . PRO A 1 285 ? 6.175 -5.503 -3.733 1.00 91.62 285 PRO A N 1
ATOM 2123 C CA . PRO A 1 285 ? 4.892 -5.807 -4.360 1.00 91.62 285 PRO A CA 1
ATOM 2124 C C . PRO A 1 285 ? 3.782 -6.000 -3.319 1.00 91.62 285 PRO A C 1
ATOM 2126 O O . PRO A 1 285 ? 4.021 -6.589 -2.262 1.00 91.62 285 PRO A O 1
ATOM 2129 N N . LEU A 1 286 ? 2.552 -5.584 -3.644 1.00 93.69 286 LEU A N 1
ATOM 2130 C CA . LEU A 1 286 ? 1.399 -5.619 -2.729 1.00 93.69 286 LEU A CA 1
ATOM 2131 C C . LEU A 1 286 ? 1.244 -6.957 -1.983 1.00 93.69 286 LEU A C 1
ATOM 2133 O O . LEU A 1 286 ? 0.982 -6.963 -0.788 1.00 93.69 286 LEU A O 1
ATOM 2137 N N . GLN A 1 287 ? 1.435 -8.098 -2.654 1.00 87.19 287 GLN A N 1
ATOM 2138 C CA . GLN A 1 287 ? 1.339 -9.415 -2.006 1.00 87.19 287 GLN A CA 1
ATOM 2139 C C . GLN A 1 287 ? 2.393 -9.620 -0.909 1.00 87.19 287 GLN A C 1
ATOM 2141 O O . GLN A 1 287 ? 2.067 -10.112 0.170 1.00 87.19 287 GLN A O 1
ATOM 2146 N N . GLY A 1 288 ? 3.640 -9.207 -1.160 1.00 89.38 288 GLY A N 1
ATOM 2147 C CA . GLY A 1 288 ? 4.705 -9.246 -0.158 1.00 89.38 288 GLY A CA 1
ATOM 2148 C C . GLY A 1 288 ? 4.405 -8.306 1.006 1.00 89.38 288 GLY A C 1
ATOM 2149 O O . GLY A 1 288 ? 4.553 -8.692 2.163 1.00 89.38 288 GLY A O 1
ATOM 2150 N N . TYR A 1 289 ? 3.880 -7.116 0.706 1.00 94.62 289 TYR A N 1
ATOM 2151 C CA . TYR A 1 289 ? 3.422 -6.174 1.723 1.00 94.62 289 TYR A CA 1
ATOM 2152 C C . TYR A 1 289 ? 2.316 -6.778 2.604 1.00 94.62 289 TYR A C 1
ATOM 2154 O O . TYR A 1 289 ? 2.463 -6.816 3.819 1.00 94.62 289 TYR A O 1
ATOM 2162 N N . LEU A 1 290 ? 1.253 -7.346 2.020 1.00 93.31 290 LEU A N 1
ATOM 2163 C CA . LEU A 1 290 ? 0.153 -7.980 2.763 1.00 93.31 290 LEU A CA 1
ATOM 2164 C C . LEU A 1 290 ? 0.614 -9.170 3.622 1.00 93.31 290 LEU A C 1
ATOM 2166 O O . LEU A 1 290 ? 0.092 -9.377 4.722 1.00 93.31 290 LEU A O 1
ATOM 2170 N N . ALA A 1 291 ? 1.589 -9.950 3.148 1.00 90.31 291 ALA A N 1
ATOM 2171 C CA . ALA A 1 291 ? 2.135 -11.082 3.895 1.00 90.31 291 ALA A CA 1
ATOM 2172 C C . ALA A 1 291 ? 2.770 -10.644 5.228 1.00 90.31 291 ALA A C 1
ATOM 2174 O O . ALA A 1 291 ? 2.533 -11.288 6.252 1.00 90.31 291 ALA A O 1
ATOM 2175 N N . ILE A 1 292 ? 3.480 -9.508 5.247 1.00 93.44 292 ILE A N 1
ATOM 2176 C CA . ILE A 1 292 ? 4.109 -8.948 6.458 1.00 93.44 292 ILE A CA 1
ATOM 2177 C C . ILE A 1 292 ? 3.077 -8.747 7.577 1.00 93.44 292 ILE A C 1
ATOM 2179 O O . ILE A 1 292 ? 3.346 -9.101 8.728 1.00 93.44 292 ILE A O 1
ATOM 2183 N N . PHE A 1 293 ? 1.897 -8.213 7.249 1.00 94.31 293 PHE A N 1
ATOM 2184 C CA . PHE A 1 293 ? 0.851 -7.907 8.232 1.00 94.31 293 PHE A CA 1
ATOM 2185 C C . PHE A 1 293 ? 0.047 -9.138 8.638 1.00 94.31 293 PHE A C 1
ATOM 2187 O O . PHE A 1 293 ? -0.296 -9.282 9.811 1.00 94.31 293 PHE A O 1
ATOM 2194 N N . ARG A 1 294 ? -0.174 -10.086 7.717 1.00 92.81 294 ARG A N 1
ATOM 2195 C CA . ARG A 1 294 ? -0.790 -11.382 8.047 1.00 92.81 294 ARG A CA 1
ATOM 2196 C C . ARG A 1 294 ? 0.023 -12.143 9.093 1.00 92.81 294 ARG A C 1
ATOM 2198 O O . ARG A 1 294 ? -0.541 -12.796 9.967 1.00 92.81 294 ARG A O 1
ATOM 2205 N N . GLU A 1 295 ? 1.345 -12.043 9.020 1.00 93.69 295 GLU A N 1
ATOM 2206 C CA . GLU A 1 295 ? 2.247 -12.667 9.983 1.00 93.69 295 GLU A CA 1
ATOM 2207 C C . GLU A 1 295 ? 2.331 -11.923 11.319 1.00 93.69 295 GLU A C 1
ATOM 2209 O O . GLU A 1 295 ? 2.880 -12.483 12.263 1.00 93.69 295 GLU A O 1
ATOM 2214 N N . ARG A 1 296 ? 1.797 -10.700 11.440 1.00 96.19 296 ARG A N 1
ATOM 2215 C CA . ARG A 1 296 ? 1.928 -9.824 12.621 1.00 96.19 296 ARG A CA 1
ATOM 2216 C C . ARG A 1 296 ? 0.554 -9.386 13.150 1.00 96.19 296 ARG A C 1
ATOM 2218 O O . ARG A 1 296 ? 0.245 -8.195 13.145 1.00 96.19 296 ARG A O 1
ATOM 2225 N N . PRO A 1 297 ? -0.269 -10.319 13.665 1.00 93.38 297 PRO A N 1
ATOM 2226 C CA . PRO A 1 297 ? -1.615 -10.007 14.151 1.00 93.38 297 PRO A CA 1
ATOM 2227 C C . PRO A 1 297 ? -1.621 -9.010 15.319 1.00 93.38 297 PRO A C 1
ATOM 2229 O O . PRO A 1 297 ? -2.611 -8.312 15.503 1.00 93.38 297 PRO A O 1
ATOM 2232 N N . VAL A 1 298 ? -0.505 -8.885 16.050 1.00 93.88 298 VAL A N 1
ATOM 2233 C CA . VAL A 1 298 ? -0.315 -7.907 17.136 1.00 93.88 298 VAL A CA 1
ATOM 2234 C C . VAL A 1 298 ? -0.550 -6.458 16.690 1.00 93.88 298 VAL A C 1
ATOM 2236 O O . VAL A 1 298 ? -0.918 -5.616 17.499 1.00 93.88 298 VAL A O 1
ATOM 2239 N N . LEU A 1 299 ? -0.403 -6.156 15.395 1.00 93.31 299 LEU A N 1
ATOM 2240 C CA . LEU A 1 299 ? -0.671 -4.821 14.855 1.00 93.31 299 LEU A CA 1
ATOM 2241 C C . LEU A 1 299 ? -2.153 -4.423 14.943 1.00 93.31 299 LEU A C 1
ATOM 2243 O O . LEU A 1 299 ? -2.453 -3.234 14.973 1.00 93.31 299 LEU A O 1
ATOM 2247 N N . ARG A 1 300 ? -3.066 -5.396 15.049 1.00 92.69 300 ARG A N 1
ATOM 2248 C CA . ARG A 1 300 ? -4.502 -5.161 15.287 1.00 92.69 300 ARG A CA 1
ATOM 2249 C C . ARG A 1 300 ? -4.826 -4.889 16.757 1.00 92.69 300 ARG A C 1
ATOM 2251 O O . ARG A 1 300 ? -5.925 -4.453 17.072 1.00 92.69 300 ARG A O 1
ATOM 2258 N N . GLU A 1 301 ? -3.883 -5.168 17.654 1.00 94.31 301 GLU A N 1
ATOM 2259 C CA . GLU A 1 301 ? -4.023 -4.967 19.102 1.00 94.31 301 GLU A CA 1
ATOM 2260 C C . GLU A 1 301 ? -3.437 -3.622 19.557 1.00 94.31 301 GLU A C 1
ATOM 2262 O O . GLU A 1 301 ? -3.431 -3.329 20.754 1.00 94.31 301 GLU A O 1
ATOM 2267 N N . VAL A 1 302 ? -2.910 -2.818 18.624 1.00 95.94 302 VAL A N 1
ATOM 2268 C CA . VAL A 1 302 ? -2.322 -1.505 18.909 1.00 95.94 302 VAL A CA 1
ATOM 2269 C C . VAL A 1 302 ? -3.413 -0.572 19.424 1.00 95.94 302 VAL A C 1
ATOM 2271 O O . VAL A 1 302 ? -4.353 -0.233 18.711 1.00 95.94 302 VAL A O 1
ATOM 2274 N N . ALA A 1 303 ? -3.271 -0.152 20.677 1.00 93.94 303 ALA A N 1
ATOM 2275 C CA . ALA A 1 303 ? -4.192 0.746 21.360 1.00 93.94 303 ALA A CA 1
ATOM 2276 C C . ALA A 1 303 ? -3.737 2.209 21.273 1.00 93.94 303 ALA A C 1
ATOM 2278 O O . ALA A 1 303 ? -4.565 3.120 21.294 1.00 93.94 303 ALA A O 1
ATOM 2279 N N . LYS A 1 304 ? -2.425 2.448 21.174 1.00 95.75 304 LYS A N 1
ATOM 2280 C CA . LYS A 1 304 ? -1.844 3.793 21.155 1.00 95.75 304 LYS A CA 1
ATOM 2281 C C . LYS A 1 304 ? -0.680 3.878 20.171 1.00 95.75 304 LYS A C 1
ATOM 2283 O O . LYS A 1 304 ? 0.093 2.936 20.010 1.00 95.75 304 LYS A O 1
ATOM 2288 N N . VAL A 1 305 ? -0.568 5.032 19.512 1.00 95.56 305 VAL A N 1
ATOM 2289 C CA . VAL A 1 305 ? 0.488 5.335 18.540 1.00 95.56 305 VAL A CA 1
ATOM 2290 C C . VAL A 1 305 ? 1.076 6.711 18.835 1.00 95.56 305 VAL A C 1
ATOM 2292 O O . VAL A 1 305 ? 0.403 7.736 18.668 1.00 95.56 305 VAL A O 1
ATOM 2295 N N . ASP A 1 306 ? 2.352 6.722 19.204 1.00 94.56 306 ASP A N 1
ATOM 2296 C CA . ASP A 1 306 ? 3.152 7.927 19.405 1.00 94.56 306 ASP A CA 1
ATOM 2297 C C . ASP A 1 306 ? 4.228 8.040 18.320 1.00 94.56 306 ASP A C 1
ATOM 2299 O O . ASP A 1 306 ? 4.708 7.042 17.790 1.00 94.56 306 ASP A O 1
ATOM 2303 N N . PHE A 1 307 ? 4.637 9.262 17.984 1.00 93.81 307 PHE A N 1
ATOM 2304 C CA . PHE A 1 307 ? 5.666 9.502 16.972 1.00 93.81 307 PHE A CA 1
ATOM 2305 C C . PHE A 1 307 ? 6.820 10.284 17.579 1.00 93.81 307 PHE A C 1
ATOM 2307 O O . PHE A 1 307 ? 6.619 11.279 18.273 1.00 93.81 307 PHE A O 1
ATOM 2314 N N . THR A 1 308 ? 8.039 9.848 17.288 1.00 90.06 308 THR A N 1
ATOM 2315 C CA . THR A 1 308 ? 9.261 10.560 17.654 1.00 90.06 308 THR A CA 1
ATOM 2316 C C . THR A 1 308 ? 10.091 10.742 16.397 1.00 90.06 308 THR A C 1
ATOM 2318 O O . THR A 1 308 ? 10.457 9.771 15.737 1.00 90.06 308 THR A O 1
ATOM 2321 N N . GLN A 1 309 ? 10.380 11.986 16.034 1.00 79.94 309 GLN A N 1
ATOM 2322 C CA . GLN A 1 309 ? 11.311 12.251 14.947 1.00 79.94 309 GLN A CA 1
ATOM 2323 C C . GLN A 1 309 ? 12.718 11.850 15.384 1.00 79.94 309 GLN A C 1
ATOM 2325 O O . GLN A 1 309 ? 13.155 12.207 16.477 1.00 79.94 309 GLN A O 1
ATOM 2330 N N . THR A 1 310 ? 13.414 11.105 14.531 1.00 72.88 310 THR A N 1
ATOM 2331 C CA . THR A 1 310 ? 14.730 10.554 14.874 1.00 72.88 310 THR A CA 1
ATOM 2332 C C . THR A 1 310 ? 15.869 11.166 14.075 1.00 72.88 310 THR A C 1
ATOM 2334 O O . THR A 1 310 ? 16.950 11.320 14.632 1.00 72.88 310 THR A O 1
ATOM 2337 N N . ALA A 1 311 ? 15.655 11.522 12.805 1.00 79.00 311 ALA A N 1
ATOM 2338 C CA . ALA A 1 311 ? 16.687 12.131 11.964 1.00 79.00 311 ALA A CA 1
ATOM 2339 C C . ALA A 1 311 ? 16.093 12.752 10.691 1.00 79.00 311 ALA A C 1
ATOM 2341 O O . ALA A 1 311 ? 15.041 12.318 10.214 1.00 79.00 311 ALA A O 1
ATOM 2342 N N . GLN A 1 312 ? 16.802 13.725 10.121 1.00 78.50 312 GLN A N 1
ATOM 2343 C CA . GLN A 1 312 ? 16.621 14.196 8.748 1.00 78.50 312 GLN A CA 1
ATOM 2344 C C . GLN A 1 312 ? 17.909 13.861 7.985 1.00 78.50 312 GLN A C 1
ATOM 2346 O O . GLN A 1 312 ? 18.989 14.246 8.422 1.00 78.50 312 GLN A O 1
ATOM 2351 N N . ASP A 1 313 ? 17.789 13.064 6.923 1.00 69.00 313 ASP A N 1
ATOM 2352 C CA . ASP A 1 313 ? 18.923 12.462 6.194 1.00 69.00 313 ASP A CA 1
ATOM 2353 C C . ASP A 1 313 ? 19.346 13.350 5.007 1.00 69.00 313 ASP A C 1
ATOM 2355 O O . ASP A 1 313 ? 20.523 13.619 4.783 1.00 69.00 313 ASP A O 1
ATOM 2359 N N . ALA A 1 314 ? 18.353 13.907 4.305 1.00 71.25 314 ALA A N 1
ATOM 2360 C CA . ALA A 1 314 ? 18.502 14.837 3.189 1.00 71.25 314 ALA A CA 1
ATOM 2361 C C . ALA A 1 314 ? 17.378 15.891 3.224 1.00 71.25 314 ALA A C 1
ATOM 2363 O O . ALA A 1 314 ? 16.449 15.794 4.030 1.00 71.25 314 ALA A O 1
ATOM 2364 N N . SER A 1 315 ? 17.434 16.905 2.352 1.00 72.88 315 SER A N 1
ATOM 2365 C CA . SER A 1 315 ? 16.421 17.974 2.311 1.00 72.88 315 SER A CA 1
ATOM 2366 C C . SER A 1 315 ? 14.997 17.467 2.060 1.00 72.88 315 SER A C 1
ATOM 2368 O O . SER A 1 315 ? 14.052 18.125 2.477 1.00 72.88 315 SER A O 1
ATOM 2370 N N . ASP A 1 316 ? 14.844 16.306 1.425 1.00 88.19 316 ASP A N 1
ATOM 2371 C CA . ASP A 1 316 ? 13.563 15.727 1.009 1.00 88.19 316 ASP A CA 1
ATOM 2372 C C . ASP A 1 316 ? 13.190 14.435 1.755 1.00 88.19 316 ASP A C 1
ATOM 2374 O O . ASP A 1 316 ? 12.106 13.902 1.528 1.00 88.19 316 ASP A O 1
ATOM 2378 N N . THR A 1 317 ? 14.065 13.920 2.628 1.00 90.50 317 THR A N 1
ATOM 2379 C CA . THR A 1 317 ? 13.897 12.613 3.275 1.00 90.50 317 THR A CA 1
ATOM 2380 C C . THR A 1 317 ? 13.955 12.734 4.793 1.00 90.50 317 THR A C 1
ATOM 2382 O O . THR A 1 317 ? 14.904 13.268 5.373 1.00 90.50 317 THR A O 1
ATOM 2385 N N . LEU A 1 318 ? 12.941 12.182 5.456 1.00 93.19 318 LEU A N 1
ATOM 2386 C CA . LEU A 1 318 ? 12.748 12.265 6.898 1.00 93.19 318 LEU A CA 1
ATOM 2387 C C . LEU A 1 318 ? 12.600 10.874 7.514 1.00 93.19 318 LEU A C 1
ATOM 2389 O O . LEU A 1 318 ? 11.875 10.032 6.988 1.00 93.19 318 LEU A O 1
ATOM 2393 N N . ILE A 1 319 ? 13.232 10.648 8.667 1.00 92.25 319 ILE A N 1
ATOM 2394 C CA . ILE A 1 319 ? 13.069 9.416 9.444 1.00 92.25 319 ILE A CA 1
ATOM 2395 C C . ILE A 1 319 ? 12.239 9.708 10.697 1.00 92.25 319 ILE A C 1
ATOM 2397 O O . ILE A 1 319 ? 12.686 10.403 11.619 1.00 92.25 319 ILE A O 1
ATOM 2401 N N . ILE A 1 320 ? 11.036 9.140 10.740 1.00 94.25 320 ILE A N 1
ATOM 2402 C CA . ILE A 1 320 ? 10.123 9.190 11.884 1.00 94.25 320 ILE A CA 1
ATOM 2403 C C . ILE A 1 320 ? 10.051 7.796 12.506 1.00 94.25 320 ILE A C 1
ATOM 2405 O O . ILE A 1 320 ? 9.828 6.812 11.811 1.00 94.25 320 ILE A O 1
ATOM 2409 N N . ARG A 1 321 ? 10.181 7.694 13.826 1.00 94.88 321 ARG A N 1
ATOM 2410 C CA . ARG A 1 321 ? 9.923 6.458 14.568 1.00 94.88 321 ARG A CA 1
ATOM 2411 C C . ARG A 1 321 ? 8.491 6.468 15.095 1.00 94.88 321 ARG A C 1
ATOM 2413 O O . ARG A 1 321 ? 8.135 7.347 15.879 1.00 94.88 321 ARG A O 1
ATOM 2420 N N . ALA A 1 322 ? 7.684 5.496 14.682 1.00 96.62 322 ALA A N 1
ATOM 2421 C CA . ALA A 1 322 ? 6.371 5.241 15.267 1.00 96.62 322 ALA A CA 1
ATOM 2422 C C . ALA A 1 322 ? 6.520 4.264 16.441 1.00 96.62 322 ALA A C 1
ATOM 2424 O O . ALA A 1 322 ? 7.021 3.157 16.260 1.00 96.62 322 ALA A O 1
ATOM 2425 N N . ASN A 1 323 ? 6.109 4.668 17.638 1.00 95.81 323 ASN A N 1
ATOM 2426 C CA . ASN A 1 323 ? 6.050 3.815 18.818 1.00 95.81 323 ASN A CA 1
ATOM 2427 C C . ASN A 1 323 ? 4.609 3.318 18.968 1.00 95.81 323 ASN A C 1
ATOM 2429 O O . ASN A 1 323 ? 3.693 4.108 19.202 1.00 95.81 323 ASN A O 1
ATOM 2433 N N . LEU A 1 324 ? 4.415 2.019 18.776 1.00 96.81 324 LEU A N 1
ATOM 2434 C CA . LEU A 1 324 ? 3.128 1.341 18.853 1.00 96.81 324 LEU A CA 1
ATOM 2435 C C . LEU A 1 324 ? 3.017 0.687 20.225 1.00 96.81 324 LEU A C 1
ATOM 2437 O O . LEU A 1 324 ? 3.918 -0.056 20.601 1.00 96.81 324 LEU A O 1
ATOM 2441 N N . GLU A 1 325 ? 1.932 0.927 20.947 1.00 96.50 325 GLU A N 1
ATOM 2442 C CA . GLU A 1 325 ? 1.646 0.290 22.232 1.00 96.50 325 GLU A CA 1
ATOM 2443 C C . GLU A 1 325 ? 0.351 -0.515 22.117 1.00 96.50 325 GLU A C 1
ATOM 2445 O O . GLU A 1 325 ? -0.683 0.008 21.691 1.00 96.50 325 GLU A O 1
ATOM 2450 N N . THR A 1 326 ? 0.405 -1.803 22.445 1.00 95.62 326 THR A N 1
ATOM 2451 C CA . THR A 1 326 ? -0.764 -2.691 22.438 1.00 95.62 326 THR A CA 1
ATOM 2452 C C . THR A 1 326 ? -1.596 -2.548 23.702 1.00 95.62 326 THR A C 1
ATOM 2454 O O . THR A 1 326 ? -1.133 -2.029 24.714 1.00 95.62 326 THR A O 1
ATOM 2457 N N . ALA A 1 327 ? -2.831 -3.051 23.674 1.00 91.00 327 ALA A N 1
ATOM 2458 C CA . ALA A 1 327 ? -3.730 -3.021 24.832 1.00 91.00 327 ALA A CA 1
ATOM 2459 C C . ALA A 1 327 ? -3.161 -3.709 26.094 1.00 91.00 327 ALA A C 1
ATOM 2461 O O . ALA A 1 327 ? -3.580 -3.398 27.205 1.00 91.00 327 ALA A O 1
ATOM 2462 N N . ASP A 1 328 ? -2.204 -4.627 25.937 1.00 92.00 328 ASP A N 1
ATOM 2463 C CA . ASP A 1 328 ? -1.492 -5.288 27.037 1.00 92.00 328 ASP A CA 1
ATOM 2464 C C . ASP A 1 328 ? -0.168 -4.598 27.432 1.00 92.00 328 ASP A C 1
ATOM 2466 O O . ASP A 1 328 ? 0.611 -5.156 28.204 1.00 92.00 328 ASP A O 1
ATOM 2470 N N . GLY A 1 329 ? 0.092 -3.390 26.918 1.00 94.00 329 GLY A N 1
ATOM 2471 C CA . GLY A 1 329 ? 1.222 -2.535 27.293 1.00 94.00 329 GLY A CA 1
ATOM 2472 C C . GLY A 1 329 ? 2.558 -2.878 26.628 1.00 94.00 329 GLY A C 1
ATOM 2473 O O . GLY A 1 329 ? 3.583 -2.288 26.976 1.00 94.00 329 GLY A O 1
ATOM 2474 N N . ARG A 1 330 ? 2.601 -3.822 25.675 1.00 93.56 330 ARG A N 1
ATOM 2475 C CA . ARG A 1 330 ? 3.827 -4.078 24.898 1.00 93.56 330 ARG A CA 1
ATOM 2476 C C . ARG A 1 330 ? 4.066 -2.925 23.932 1.00 93.56 330 ARG A C 1
ATOM 2478 O O . ARG A 1 330 ? 3.139 -2.455 23.281 1.00 93.56 330 ARG A O 1
ATOM 2485 N N . THR A 1 331 ? 5.322 -2.502 23.813 1.00 94.25 331 THR A N 1
ATOM 2486 C CA . THR A 1 331 ? 5.717 -1.406 22.924 1.00 94.25 331 THR A CA 1
ATOM 2487 C C . THR A 1 331 ? 6.632 -1.888 21.805 1.00 94.25 331 THR A C 1
ATOM 2489 O O . THR A 1 331 ? 7.509 -2.729 22.011 1.00 94.25 331 THR A O 1
ATOM 2492 N N . PHE A 1 332 ? 6.432 -1.343 20.607 1.00 94.25 332 PHE A N 1
ATOM 2493 C CA . PHE A 1 332 ? 7.221 -1.641 19.414 1.00 94.25 332 PHE A CA 1
ATOM 2494 C C . PHE A 1 332 ? 7.611 -0.344 18.717 1.00 94.25 332 PHE A C 1
ATOM 2496 O O . PHE A 1 332 ? 6.785 0.550 18.562 1.00 94.25 332 PHE A O 1
ATOM 2503 N N . ALA A 1 333 ? 8.856 -0.248 18.259 1.00 95.00 333 ALA A N 1
ATOM 2504 C CA . ALA A 1 333 ? 9.314 0.875 17.453 1.00 95.00 333 ALA A CA 1
ATOM 2505 C C . ALA A 1 333 ? 9.361 0.470 15.977 1.00 95.00 333 ALA A C 1
ATOM 2507 O O . ALA A 1 333 ? 10.004 -0.518 15.627 1.00 95.00 333 ALA A O 1
ATOM 2508 N N . VAL A 1 334 ? 8.717 1.259 15.123 1.00 96.56 334 VAL A N 1
ATOM 2509 C CA . VAL A 1 334 ? 8.685 1.085 13.668 1.00 96.56 334 VAL A CA 1
ATOM 2510 C C . VAL A 1 334 ? 9.318 2.319 13.027 1.00 96.56 334 VAL A C 1
ATOM 2512 O O . VAL A 1 334 ? 8.691 3.382 12.973 1.00 96.56 334 VAL A O 1
ATOM 2515 N N . PRO A 1 335 ? 10.581 2.231 12.581 1.00 95.56 335 PRO A N 1
ATOM 2516 C CA . PRO A 1 335 ? 11.201 3.271 11.775 1.00 95.56 335 PRO A CA 1
ATOM 2517 C C . PRO A 1 335 ? 10.476 3.426 10.431 1.00 95.56 335 PRO A C 1
ATOM 2519 O O . PRO A 1 335 ? 10.306 2.462 9.684 1.00 95.56 335 PRO A O 1
ATOM 2522 N N . LEU A 1 336 ? 10.079 4.655 10.115 1.00 96.19 336 LEU A N 1
ATOM 2523 C CA . LEU A 1 336 ? 9.481 5.063 8.850 1.00 96.19 336 LEU A CA 1
ATOM 2524 C C . LEU A 1 336 ? 10.425 6.047 8.165 1.00 96.19 336 LEU A C 1
ATOM 2526 O O . LEU A 1 336 ? 10.783 7.072 8.749 1.00 96.19 336 LEU A O 1
ATOM 2530 N N . ARG A 1 337 ? 10.800 5.764 6.918 1.00 95.19 337 ARG A N 1
ATOM 2531 C CA . ARG A 1 337 ? 11.442 6.747 6.038 1.00 95.19 337 ARG A CA 1
ATOM 2532 C C . ARG A 1 337 ? 10.363 7.346 5.158 1.00 95.19 337 ARG A C 1
ATOM 2534 O O . ARG A 1 337 ? 9.635 6.609 4.495 1.00 95.19 337 ARG A O 1
ATOM 2541 N N . LEU A 1 338 ? 10.248 8.663 5.166 1.00 96.31 338 LEU A N 1
ATOM 2542 C CA . LEU A 1 338 ? 9.323 9.415 4.336 1.00 96.31 338 LEU A CA 1
ATOM 2543 C C . LEU A 1 338 ? 10.107 10.274 3.357 1.00 96.31 338 LEU A C 1
ATOM 2545 O O . LEU A 1 338 ? 11.183 10.757 3.701 1.00 96.31 338 LEU A O 1
ATOM 2549 N N . ARG A 1 339 ? 9.543 10.480 2.172 1.00 94.88 339 ARG A N 1
ATOM 2550 C CA . ARG A 1 339 ? 10.075 11.389 1.161 1.00 94.88 339 ARG A CA 1
ATOM 2551 C C . ARG A 1 339 ? 8.987 12.344 0.696 1.00 94.88 339 ARG A C 1
ATOM 2553 O O . ARG A 1 339 ? 7.827 11.939 0.582 1.00 94.88 339 ARG A O 1
ATOM 2560 N N . GLU A 1 340 ? 9.350 13.595 0.452 1.00 94.44 340 GLU A N 1
ATOM 2561 C CA . GLU A 1 340 ? 8.456 14.567 -0.171 1.00 94.44 340 GLU A CA 1
ATOM 2562 C C . GLU A 1 340 ? 8.434 14.376 -1.694 1.00 94.44 340 GLU A C 1
ATOM 2564 O O . GLU A 1 340 ? 9.451 14.481 -2.375 1.00 94.44 340 GLU A O 1
ATOM 2569 N N . GLU A 1 341 ? 7.256 14.099 -2.245 1.00 92.56 341 GLU A N 1
ATOM 2570 C CA . GLU A 1 341 ? 7.029 13.889 -3.673 1.00 92.56 341 GLU A CA 1
ATOM 2571 C C . GLU A 1 341 ? 5.922 14.821 -4.149 1.00 92.56 341 GLU A C 1
ATOM 2573 O O . GLU A 1 341 ? 4.773 14.717 -3.718 1.00 92.56 341 GLU A O 1
ATOM 2578 N N . SER A 1 342 ? 6.270 15.758 -5.034 1.00 90.88 342 SER A N 1
ATOM 2579 C CA . SER A 1 342 ? 5.315 16.733 -5.585 1.00 90.88 342 SER A CA 1
ATOM 2580 C C . SER A 1 342 ? 4.545 17.517 -4.505 1.00 90.88 342 SER A C 1
ATOM 2582 O O . SER A 1 342 ? 3.354 17.786 -4.661 1.00 90.88 342 SER A O 1
ATOM 2584 N N . GLY A 1 343 ? 5.217 17.876 -3.404 1.00 90.88 343 GLY A N 1
ATOM 2585 C CA . GLY A 1 343 ? 4.606 18.590 -2.277 1.00 90.88 343 GLY A CA 1
ATOM 2586 C C . GLY A 1 343 ? 3.775 17.706 -1.339 1.00 90.88 343 GLY A C 1
ATOM 2587 O O . GLY A 1 343 ? 2.976 18.220 -0.561 1.00 90.88 343 GLY A O 1
ATOM 2588 N N . GLN A 1 344 ? 3.893 16.377 -1.435 1.00 93.56 344 GLN A N 1
ATOM 2589 C CA . GLN A 1 344 ? 3.233 15.435 -0.534 1.00 93.56 344 GLN A CA 1
ATOM 2590 C C . GLN A 1 344 ? 4.244 14.481 0.093 1.00 93.56 344 GLN A C 1
ATOM 2592 O O . GLN A 1 344 ? 4.990 13.800 -0.603 1.00 93.56 344 GLN A O 1
ATOM 2597 N N . TRP A 1 345 ? 4.221 14.362 1.416 1.00 95.81 345 TRP A N 1
ATOM 2598 C CA . TRP A 1 345 ? 5.016 13.360 2.119 1.00 95.81 345 TRP A CA 1
ATOM 2599 C C . TRP A 1 345 ? 4.412 11.965 1.939 1.00 95.81 345 TRP A C 1
ATOM 2601 O O . TRP A 1 345 ? 3.246 11.737 2.268 1.00 95.81 345 TRP A O 1
ATOM 2611 N N . ARG A 1 346 ? 5.212 11.016 1.447 1.00 96.62 346 ARG A N 1
ATOM 2612 C CA . ARG A 1 346 ? 4.839 9.602 1.293 1.00 96.62 346 ARG A CA 1
ATOM 2613 C C . ARG A 1 346 ? 5.839 8.700 2.005 1.00 96.62 346 ARG A C 1
ATOM 2615 O O . ARG A 1 346 ? 7.007 9.047 2.165 1.00 96.62 346 ARG A O 1
ATOM 2622 N N . VAL A 1 347 ? 5.382 7.529 2.449 1.00 97.31 347 VAL A N 1
ATOM 2623 C CA . VAL A 1 347 ? 6.254 6.533 3.091 1.00 97.31 347 VAL A CA 1
ATOM 2624 C C . VAL A 1 347 ? 7.096 5.842 2.020 1.00 97.31 347 VAL A C 1
ATOM 2626 O O . VAL A 1 347 ? 6.551 5.163 1.153 1.00 97.31 347 VAL A O 1
ATOM 2629 N N . LEU A 1 348 ? 8.412 6.023 2.100 1.00 96.12 348 LEU A N 1
ATOM 2630 C CA . LEU A 1 348 ? 9.421 5.436 1.218 1.00 96.12 348 LEU A CA 1
ATOM 2631 C C . LEU A 1 348 ? 9.912 4.073 1.716 1.00 96.12 348 LEU A C 1
ATOM 2633 O O . LEU A 1 348 ? 10.222 3.203 0.908 1.00 96.12 348 LEU A O 1
ATOM 2637 N N . ALA A 1 349 ? 9.960 3.869 3.035 1.00 95.56 349 ALA A N 1
ATOM 2638 C CA . ALA A 1 349 ? 10.258 2.576 3.652 1.00 95.56 349 ALA A CA 1
ATOM 2639 C C . ALA A 1 349 ? 9.646 2.480 5.057 1.00 95.56 349 ALA A C 1
ATOM 2641 O O . ALA A 1 349 ? 9.490 3.490 5.745 1.00 95.56 349 ALA A O 1
ATOM 2642 N N . ALA A 1 350 ? 9.340 1.259 5.494 1.00 96.00 350 ALA A N 1
ATOM 2643 C CA . ALA A 1 350 ? 8.869 0.966 6.843 1.00 96.00 350 ALA A CA 1
ATOM 2644 C C . ALA A 1 350 ? 9.523 -0.326 7.344 1.00 96.00 350 ALA A C 1
ATOM 2646 O O . ALA A 1 350 ? 9.416 -1.365 6.688 1.00 96.00 350 ALA A O 1
ATOM 2647 N N . ASP A 1 351 ? 10.199 -0.256 8.488 1.00 95.00 351 ASP A N 1
ATOM 2648 C CA . ASP A 1 351 ? 10.884 -1.402 9.084 1.00 95.00 351 ASP A CA 1
ATOM 2649 C C . ASP A 1 351 ? 10.028 -2.051 10.182 1.00 95.00 351 ASP A C 1
ATOM 2651 O O . ASP A 1 351 ? 9.896 -1.546 11.296 1.00 95.00 351 ASP A O 1
ATOM 2655 N N . TRP A 1 352 ? 9.452 -3.204 9.842 1.00 95.31 352 TRP A N 1
ATOM 2656 C CA . TRP A 1 352 ? 8.581 -4.006 10.709 1.00 95.31 352 TRP A CA 1
ATOM 2657 C C . TRP A 1 352 ? 9.315 -5.147 11.424 1.00 95.31 352 TRP A C 1
ATOM 2659 O O . TRP A 1 352 ? 8.670 -6.041 11.984 1.00 95.31 352 TRP A O 1
ATOM 2669 N N . SER A 1 353 ? 10.649 -5.176 11.374 1.00 90.56 353 SER A N 1
ATOM 2670 C CA . SER A 1 353 ? 11.455 -6.247 11.975 1.00 90.56 353 SER A CA 1
ATOM 2671 C C . SER A 1 353 ? 11.331 -6.302 13.502 1.00 90.56 353 SER A C 1
ATOM 2673 O O . SER A 1 353 ? 11.358 -7.391 14.072 1.00 90.56 353 SER A O 1
ATOM 2675 N N . GLY A 1 354 ? 11.104 -5.157 14.154 1.00 89.88 354 GLY A N 1
ATOM 2676 C CA . GLY A 1 354 ? 10.889 -5.055 15.602 1.00 89.88 354 GLY A CA 1
ATOM 2677 C C . GLY A 1 354 ? 9.496 -5.475 16.087 1.00 89.88 354 GLY A C 1
ATOM 2678 O O . GLY A 1 354 ? 9.273 -5.558 17.294 1.00 89.88 354 GLY A O 1
ATOM 2679 N N . VAL A 1 355 ? 8.551 -5.741 15.178 1.00 94.00 355 VAL A N 1
ATOM 2680 C CA . VAL A 1 355 ? 7.186 -6.158 15.530 1.00 94.00 355 VAL A CA 1
ATOM 2681 C C . VAL A 1 355 ? 7.090 -7.687 15.497 1.00 94.00 355 VAL A C 1
ATOM 2683 O O . VAL A 1 355 ? 7.339 -8.284 14.444 1.00 94.00 355 VAL A O 1
ATOM 2686 N N . PRO A 1 356 ? 6.699 -8.342 16.608 1.00 90.19 356 PRO A N 1
ATOM 2687 C CA . PRO A 1 356 ? 6.690 -9.789 16.695 1.00 90.19 356 PRO A CA 1
ATOM 2688 C C . PRO A 1 356 ? 5.645 -10.398 15.764 1.00 90.19 356 PRO A C 1
ATOM 2690 O O . PRO A 1 356 ? 4.494 -9.966 15.678 1.00 90.19 356 PRO A O 1
ATOM 2693 N N . THR A 1 357 ? 6.050 -11.470 15.101 1.00 93.25 357 THR A N 1
ATOM 2694 C CA . THR A 1 357 ? 5.147 -12.329 14.340 1.00 93.25 357 THR A CA 1
ATOM 2695 C C . THR A 1 357 ? 4.199 -13.097 15.267 1.00 93.25 357 THR A C 1
ATOM 2697 O O . THR A 1 357 ? 4.483 -13.276 16.453 1.00 93.25 357 THR A O 1
ATOM 2700 N N . ALA A 1 358 ? 3.101 -13.637 14.730 1.00 84.94 358 ALA A N 1
ATOM 2701 C CA . ALA A 1 358 ? 2.134 -14.474 15.449 1.00 84.94 358 ALA A CA 1
ATOM 2702 C C . ALA A 1 358 ? 2.825 -15.594 16.237 1.00 84.94 358 ALA A C 1
ATOM 2704 O O . ALA A 1 358 ? 2.466 -15.906 17.371 1.00 84.94 358 ALA A O 1
ATOM 2705 N N . ARG A 1 359 ? 3.870 -16.172 15.641 1.00 86.44 359 ARG A N 1
ATOM 2706 C CA . ARG A 1 359 ? 4.652 -17.242 16.248 1.00 86.44 359 ARG A CA 1
ATOM 2707 C C . ARG A 1 359 ? 5.504 -16.762 17.417 1.00 86.44 359 ARG A C 1
ATOM 2709 O O . ARG A 1 359 ? 5.548 -17.434 18.443 1.00 86.44 359 ARG A O 1
ATOM 2716 N N . GLN A 1 360 ? 6.166 -15.616 17.270 1.00 88.00 360 GLN A N 1
ATOM 2717 C CA . GLN A 1 360 ? 6.942 -15.003 18.351 1.00 88.00 360 GLN A CA 1
ATOM 2718 C C . GLN A 1 360 ? 6.024 -14.563 19.498 1.00 88.00 360 GLN A C 1
ATOM 2720 O O . GLN A 1 360 ? 6.335 -14.825 20.657 1.00 88.00 360 GLN A O 1
ATOM 2725 N N . ALA A 1 361 ? 4.860 -13.986 19.184 1.00 84.50 361 ALA A N 1
ATOM 2726 C CA . ALA A 1 361 ? 3.853 -13.608 20.172 1.00 84.50 361 ALA A CA 1
ATOM 2727 C C . ALA A 1 361 ? 3.331 -14.825 20.959 1.00 84.50 361 ALA A C 1
ATOM 2729 O O . ALA A 1 361 ? 3.265 -14.781 22.186 1.00 84.50 361 ALA A O 1
ATOM 2730 N N . ALA A 1 362 ? 3.041 -15.940 20.278 1.00 83.38 362 ALA A N 1
ATOM 2731 C CA . ALA A 1 362 ? 2.612 -17.179 20.928 1.00 83.38 362 ALA A CA 1
ATOM 2732 C C . ALA A 1 362 ? 3.702 -17.802 21.821 1.00 83.38 362 ALA A C 1
ATOM 2734 O O . ALA A 1 362 ? 3.389 -18.380 22.861 1.00 83.38 362 ALA A O 1
ATOM 2735 N N . ALA A 1 363 ? 4.977 -17.680 21.438 1.00 85.12 363 ALA A N 1
ATOM 2736 C CA . ALA A 1 363 ? 6.098 -18.169 22.240 1.00 85.12 363 ALA A CA 1
ATOM 2737 C C . ALA A 1 363 ? 6.348 -17.317 23.496 1.00 85.12 363 ALA A C 1
ATOM 2739 O O . ALA A 1 363 ? 6.738 -17.857 24.528 1.00 85.12 363 ALA A O 1
ATOM 2740 N N . ALA A 1 364 ? 6.108 -16.005 23.417 1.00 81.62 364 ALA A N 1
ATOM 2741 C CA . ALA A 1 364 ? 6.307 -15.078 24.530 1.00 81.62 364 ALA A CA 1
ATOM 2742 C C . ALA A 1 364 ? 5.237 -15.202 25.627 1.00 81.62 364 ALA A C 1
ATOM 2744 O O . ALA A 1 364 ? 5.496 -14.837 26.770 1.00 81.62 364 ALA A O 1
ATOM 2745 N N . ASN A 1 365 ? 4.050 -15.721 25.296 1.00 74.75 365 ASN A N 1
ATOM 2746 C CA . ASN A 1 365 ? 2.937 -15.831 26.235 1.00 74.75 365 ASN A CA 1
ATOM 2747 C C . ASN A 1 365 ? 2.372 -17.265 26.253 1.00 74.75 365 ASN A C 1
ATOM 2749 O O . ASN A 1 365 ? 1.273 -17.515 25.742 1.00 74.75 365 ASN A O 1
ATOM 2753 N N . PRO A 1 366 ? 3.125 -18.250 26.788 1.00 71.50 366 PRO A N 1
ATOM 2754 C CA . PRO A 1 366 ? 2.651 -19.620 26.870 1.00 71.50 366 PRO A CA 1
ATOM 2755 C C . PRO A 1 366 ? 1.454 -19.660 27.819 1.00 71.50 366 PRO A C 1
ATOM 2757 O O . PRO A 1 366 ? 1.609 -19.634 29.040 1.00 71.50 366 PRO A O 1
ATOM 2760 N N . LYS A 1 367 ? 0.243 -19.717 27.251 1.00 68.62 367 LYS A N 1
ATOM 2761 C CA . LYS A 1 367 ? -0.995 -19.898 28.014 1.00 68.62 367 LYS A CA 1
ATOM 2762 C C . LYS A 1 367 ? -0.774 -21.060 28.995 1.00 68.62 367 LYS A C 1
ATOM 2764 O O . LYS A 1 367 ? -0.402 -22.142 28.525 1.00 68.62 367 LYS A O 1
ATOM 2769 N N . PRO A 1 368 ? -0.960 -20.866 30.317 1.00 61.53 368 PRO A N 1
ATOM 2770 C CA . PRO A 1 368 ? -0.784 -21.930 31.295 1.00 61.53 368 PRO A CA 1
ATOM 2771 C C . PRO A 1 368 ? -1.608 -23.125 30.836 1.00 61.53 368 PRO A C 1
ATOM 2773 O O . PRO A 1 368 ? -2.829 -23.019 30.690 1.00 61.53 368 PRO A O 1
ATOM 2776 N N . ARG A 1 369 ? -0.941 -24.235 30.507 1.00 54.50 369 ARG A N 1
ATOM 2777 C CA . ARG A 1 369 ? -1.645 -25.454 30.116 1.00 54.50 369 ARG A CA 1
ATOM 2778 C C . ARG A 1 369 ? -2.525 -25.828 31.299 1.00 54.50 369 ARG A C 1
ATOM 2780 O O . ARG A 1 369 ? -2.006 -26.143 32.366 1.00 54.50 369 ARG A O 1
ATOM 2787 N N . GLN A 1 370 ? -3.844 -25.750 31.111 1.00 47.53 370 GLN A N 1
ATOM 2788 C CA . GLN A 1 370 ? -4.784 -26.327 32.061 1.00 47.53 370 GLN A CA 1
ATOM 2789 C C . GLN A 1 370 ? -4.335 -27.771 32.323 1.00 47.53 370 GLN A C 1
ATOM 2791 O O . GLN A 1 370 ? -4.035 -28.480 31.355 1.00 47.53 370 GLN A O 1
ATOM 2796 N N . PRO A 1 371 ? -4.224 -28.200 33.590 1.00 54.56 371 PRO A N 1
ATOM 2797 C CA . PRO A 1 371 ? -3.845 -29.562 33.919 1.00 54.56 371 PRO A CA 1
ATOM 2798 C C . PRO A 1 371 ? -4.932 -30.498 33.388 1.00 54.56 371 PRO A C 1
ATOM 2800 O O . PRO A 1 371 ? -5.990 -30.659 33.990 1.00 54.56 371 PRO A O 1
ATOM 2803 N N . VAL A 1 372 ? -4.695 -31.074 32.211 1.00 50.62 372 VAL A N 1
ATOM 2804 C CA . VAL A 1 372 ? -5.550 -32.121 31.661 1.00 50.62 372 VAL A CA 1
ATOM 2805 C C . VAL A 1 372 ? -5.271 -33.372 32.483 1.00 50.62 372 VAL A C 1
ATOM 2807 O O . VAL A 1 372 ? -4.142 -33.864 32.512 1.00 50.62 372 VAL A O 1
ATOM 2810 N N . ALA A 1 373 ? -6.295 -33.835 33.201 1.00 48.88 373 ALA A N 1
ATOM 2811 C CA . ALA A 1 373 ? -6.254 -35.061 33.980 1.00 48.88 373 ALA A CA 1
ATOM 2812 C C . ALA A 1 373 ? -5.771 -36.227 33.105 1.00 48.88 373 ALA A C 1
ATOM 2814 O O . ALA A 1 373 ? -6.247 -36.423 31.987 1.00 48.88 373 ALA A O 1
ATOM 2815 N N . ALA A 1 374 ? -4.792 -36.967 33.620 1.00 45.94 374 ALA A N 1
ATOM 2816 C CA . ALA A 1 374 ? -4.139 -38.058 32.919 1.00 45.94 374 ALA A CA 1
ATOM 2817 C C . ALA A 1 374 ? -5.096 -39.231 32.657 1.00 45.94 374 ALA A C 1
ATOM 2819 O O . ALA A 1 374 ? -5.767 -39.696 33.581 1.00 45.94 374 ALA A O 1
ATOM 2820 N N . PRO A 1 375 ? -5.024 -39.819 31.454 1.00 44.59 375 PRO A N 1
ATOM 2821 C CA . PRO A 1 375 ? -5.077 -41.266 31.355 1.00 44.59 375 PRO A CA 1
ATOM 2822 C C . PRO A 1 375 ? -3.850 -41.820 30.617 1.00 44.59 375 PRO A C 1
ATOM 2824 O O . PRO A 1 375 ? -3.406 -41.283 29.608 1.00 44.59 375 PRO A O 1
ATOM 2827 N N . GLY A 1 376 ? -3.323 -42.921 31.159 1.00 42.75 376 GLY A N 1
ATOM 2828 C CA . GLY A 1 376 ? -2.702 -44.030 30.425 1.00 42.75 376 GLY A CA 1
ATOM 2829 C C . GLY A 1 376 ? -1.608 -43.724 29.396 1.00 42.75 376 GLY A C 1
ATOM 2830 O O . GLY A 1 376 ? -1.875 -43.380 28.251 1.00 42.75 376 GLY A O 1
ATOM 2831 N N . ARG A 1 377 ? -0.359 -44.017 29.776 1.00 41.00 377 ARG A N 1
ATOM 2832 C CA . ARG A 1 377 ? 0.799 -44.208 28.883 1.00 41.00 377 ARG A CA 1
ATOM 2833 C C . ARG A 1 377 ? 0.455 -45.046 27.637 1.00 41.00 377 ARG A C 1
ATOM 2835 O O . ARG A 1 377 ? 0.131 -46.217 27.785 1.00 41.00 377 ARG A O 1
ATOM 2842 N N . THR A 1 378 ? 0.664 -44.516 26.431 1.00 40.00 378 THR A N 1
ATOM 2843 C CA . THR A 1 378 ? 1.792 -44.836 25.515 1.00 40.00 378 THR A CA 1
ATOM 2844 C C . THR A 1 378 ? 1.537 -44.238 24.126 1.00 40.00 378 THR A C 1
ATOM 2846 O O . THR A 1 378 ? 0.831 -44.812 23.310 1.00 40.00 378 THR A O 1
ATOM 2849 N N . ALA A 1 379 ? 2.155 -43.091 23.841 1.00 34.53 379 ALA A N 1
ATOM 2850 C CA . ALA A 1 379 ? 2.560 -42.690 22.494 1.00 34.53 379 ALA A CA 1
ATOM 2851 C C . ALA A 1 379 ? 3.572 -41.549 22.637 1.00 34.53 379 ALA A C 1
ATOM 2853 O O . ALA A 1 379 ? 3.246 -40.461 23.113 1.00 34.53 379 ALA A O 1
ATOM 2854 N N . THR A 1 380 ? 4.823 -41.808 22.272 1.00 37.03 380 THR A N 1
ATOM 2855 C CA . THR A 1 380 ? 5.841 -40.771 22.109 1.00 37.03 380 THR A CA 1
ATOM 2856 C C . THR A 1 380 ? 5.458 -39.951 20.882 1.00 37.03 380 THR A C 1
ATOM 2858 O O . THR A 1 380 ? 5.846 -40.272 19.763 1.00 37.03 380 THR A O 1
ATOM 2861 N N . THR A 1 381 ? 4.642 -38.915 21.069 1.00 32.38 381 THR A N 1
ATOM 2862 C CA . THR A 1 381 ? 4.368 -37.933 20.019 1.00 32.38 381 THR A CA 1
ATOM 2863 C C . THR A 1 381 ? 5.603 -37.056 19.874 1.00 32.38 381 THR A C 1
ATOM 2865 O O . THR A 1 381 ? 5.800 -36.099 20.624 1.00 32.38 381 THR A O 1
ATOM 2868 N N . THR A 1 382 ? 6.459 -37.407 18.919 1.00 37.25 382 THR A N 1
ATOM 2869 C CA . THR A 1 382 ? 7.522 -36.545 18.406 1.00 37.25 382 THR A CA 1
ATOM 2870 C C . THR A 1 382 ? 6.879 -35.239 17.951 1.00 37.25 382 THR A C 1
ATOM 2872 O O . THR A 1 382 ? 6.213 -35.188 16.919 1.00 37.25 382 THR A O 1
ATOM 2875 N N . ALA A 1 383 ? 7.015 -34.179 18.749 1.00 38.50 383 ALA A N 1
ATOM 2876 C CA . ALA A 1 383 ? 6.627 -32.844 18.328 1.00 38.50 383 ALA A CA 1
ATOM 2877 C C . ALA A 1 383 ? 7.415 -32.522 17.053 1.00 38.50 383 ALA A C 1
ATOM 2879 O O . ALA A 1 383 ? 8.645 -32.477 17.082 1.00 38.50 383 ALA A O 1
ATOM 2880 N N . SER A 1 384 ? 6.707 -32.350 15.937 1.00 38.91 384 SER A N 1
ATOM 2881 C CA . SER A 1 384 ? 7.267 -31.925 14.656 1.00 38.91 384 SER A CA 1
ATOM 2882 C C . SER A 1 384 ? 7.921 -30.553 14.833 1.00 38.91 384 SER A C 1
ATOM 2884 O O . SER A 1 384 ? 7.274 -29.512 14.704 1.00 38.91 384 SER A O 1
ATOM 2886 N N . ARG A 1 385 ? 9.205 -30.548 15.201 1.00 56.75 385 ARG A N 1
ATOM 2887 C CA . ARG A 1 385 ? 10.076 -29.375 15.217 1.00 56.75 385 ARG A CA 1
ATOM 2888 C C . ARG A 1 385 ? 10.080 -28.856 13.780 1.00 56.75 385 ARG A C 1
ATOM 2890 O O . ARG A 1 385 ? 10.572 -29.549 12.899 1.00 56.75 385 ARG A O 1
ATOM 2897 N N . GLY A 1 386 ? 9.419 -27.716 13.553 1.00 73.69 386 GLY A N 1
ATOM 2898 C CA . GLY A 1 386 ? 9.217 -27.159 12.215 1.00 73.69 386 GLY A CA 1
ATOM 2899 C C . GLY A 1 386 ? 10.525 -27.169 11.437 1.00 73.69 386 GLY A C 1
ATOM 2900 O O . GLY A 1 386 ? 11.548 -26.731 11.962 1.00 73.69 386 GLY A O 1
ATOM 2901 N N . GLU A 1 387 ? 10.488 -27.740 10.238 1.00 86.25 387 GLU A N 1
ATOM 2902 C CA . GLU A 1 387 ? 11.681 -27.955 9.435 1.00 86.25 387 GLU A CA 1
ATOM 2903 C C . GLU A 1 387 ? 12.394 -26.615 9.201 1.00 86.25 387 GLU A C 1
ATOM 2905 O O . GLU A 1 387 ? 11.756 -25.584 8.956 1.00 86.25 387 GLU A O 1
ATOM 2910 N N . ARG A 1 388 ? 13.718 -26.622 9.376 1.00 90.19 388 ARG A N 1
ATOM 2911 C CA . ARG A 1 388 ? 14.588 -25.494 9.034 1.00 90.19 388 ARG A CA 1
ATOM 2912 C C . ARG A 1 388 ? 14.428 -25.225 7.538 1.00 90.19 388 ARG A C 1
ATOM 2914 O O . ARG A 1 388 ? 14.413 -26.170 6.750 1.00 90.19 388 ARG A O 1
ATOM 2921 N N . SER A 1 389 ? 14.255 -23.971 7.137 1.00 91.81 389 SER A N 1
ATOM 2922 C CA . SER A 1 389 ? 14.105 -23.645 5.718 1.00 91.81 389 SER A CA 1
ATOM 2923 C C . SER A 1 389 ? 14.592 -22.244 5.377 1.00 91.81 389 SER A C 1
ATOM 2925 O O . SER A 1 389 ? 14.688 -21.367 6.235 1.00 91.81 389 SER A O 1
ATOM 2927 N N . VAL A 1 390 ? 14.877 -22.023 4.097 1.00 93.19 390 VAL A N 1
ATOM 2928 C CA . VAL A 1 390 ? 15.060 -20.682 3.531 1.00 93.19 390 VAL A CA 1
ATOM 2929 C C . VAL A 1 390 ? 13.722 -20.233 2.946 1.00 93.19 390 VAL A C 1
ATOM 2931 O O . VAL A 1 390 ? 13.076 -20.988 2.221 1.00 93.19 390 VAL A O 1
ATOM 2934 N N . GLY A 1 391 ? 13.278 -19.038 3.329 1.00 89.19 391 GLY A N 1
ATOM 2935 C CA . GLY A 1 391 ? 12.074 -18.391 2.821 1.00 89.19 391 GLY A CA 1
ATOM 2936 C C . GLY A 1 391 ? 12.377 -17.561 1.577 1.00 89.19 391 GLY A C 1
ATOM 2937 O O . GLY A 1 391 ? 12.947 -18.048 0.602 1.00 89.19 391 GLY A O 1
ATOM 2938 N N . THR A 1 392 ? 11.996 -16.288 1.612 1.00 85.50 392 THR A N 1
ATOM 2939 C CA . THR A 1 392 ? 12.238 -15.354 0.507 1.00 85.50 392 THR A CA 1
ATOM 2940 C C . THR A 1 392 ? 13.728 -15.037 0.356 1.00 85.50 392 THR A C 1
ATOM 2942 O O . THR A 1 392 ? 14.417 -14.776 1.340 1.00 85.50 392 THR A O 1
ATOM 2945 N N . VAL A 1 393 ? 14.213 -15.013 -0.887 1.00 93.50 393 VAL A N 1
ATOM 2946 C CA . VAL A 1 393 ? 15.560 -14.550 -1.244 1.00 93.50 393 VAL A CA 1
ATOM 2947 C C . VAL A 1 393 ? 15.428 -13.435 -2.275 1.00 93.50 393 VAL A C 1
ATOM 2949 O O . VAL A 1 393 ? 14.889 -13.666 -3.356 1.00 93.50 393 VAL A O 1
ATOM 2952 N N . ILE A 1 394 ? 15.923 -12.240 -1.953 1.00 89.44 394 ILE A N 1
ATOM 2953 C CA . ILE A 1 394 ? 15.911 -11.078 -2.854 1.00 89.44 394 ILE A CA 1
ATOM 2954 C C . ILE A 1 394 ? 17.352 -10.757 -3.229 1.00 89.44 394 ILE A C 1
ATOM 2956 O O . ILE A 1 394 ? 18.171 -10.541 -2.344 1.00 89.44 394 ILE A O 1
ATOM 2960 N N . ILE A 1 395 ? 17.665 -10.737 -4.525 1.00 96.31 395 ILE A N 1
ATOM 2961 C CA . ILE A 1 395 ? 19.021 -10.518 -5.053 1.00 96.31 395 ILE A CA 1
ATOM 2962 C C . ILE A 1 395 ? 19.078 -9.141 -5.724 1.00 96.31 395 ILE A C 1
ATOM 2964 O O . ILE A 1 395 ? 18.113 -8.734 -6.373 1.00 96.31 395 ILE A O 1
ATOM 2968 N N . GLY A 1 396 ? 20.196 -8.433 -5.567 1.00 94.81 396 GLY A N 1
ATOM 2969 C CA . GLY A 1 396 ? 20.467 -7.134 -6.181 1.00 94.81 396 GLY A CA 1
ATOM 2970 C C . GLY A 1 396 ? 21.940 -6.954 -6.570 1.00 94.81 396 GLY A C 1
ATOM 2971 O O . GLY A 1 396 ? 22.813 -7.744 -6.203 1.00 94.81 396 GLY A O 1
ATOM 2972 N N . ALA A 1 397 ? 22.222 -5.877 -7.299 1.00 96.31 397 ALA A N 1
ATOM 2973 C CA . ALA A 1 397 ? 23.530 -5.511 -7.853 1.00 96.31 397 ALA A CA 1
ATOM 2974 C C . ALA A 1 397 ? 24.479 -4.848 -6.830 1.00 96.31 397 ALA A C 1
ATOM 2976 O O . ALA A 1 397 ? 25.246 -3.950 -7.172 1.00 96.31 397 ALA A O 1
ATOM 2977 N N . GLY A 1 398 ? 24.375 -5.237 -5.559 1.00 95.94 398 GLY A N 1
ATOM 2978 C CA . GLY A 1 398 ? 25.081 -4.618 -4.439 1.00 95.94 398 GLY A CA 1
ATOM 2979 C C . GLY A 1 398 ? 24.135 -3.994 -3.413 1.00 95.94 398 GLY A C 1
ATOM 2980 O O . GLY A 1 398 ? 22.921 -4.222 -3.435 1.00 95.94 398 GLY A O 1
ATOM 2981 N N . ARG A 1 399 ? 24.705 -3.198 -2.504 1.00 96.50 399 ARG A N 1
ATOM 2982 C CA . ARG A 1 399 ? 23.969 -2.396 -1.518 1.00 96.50 399 ARG A CA 1
ATOM 2983 C C . ARG A 1 399 ? 24.389 -0.932 -1.554 1.00 96.50 399 ARG A C 1
ATOM 2985 O O . ARG A 1 399 ? 25.561 -0.627 -1.779 1.00 96.50 399 ARG A O 1
ATOM 2992 N N . ASN A 1 400 ? 23.431 -0.051 -1.289 1.00 92.50 400 ASN A N 1
ATOM 2993 C CA . ASN A 1 400 ? 23.677 1.356 -0.994 1.00 92.50 400 ASN A CA 1
ATOM 2994 C C . ASN A 1 400 ? 24.314 1.515 0.397 1.00 92.50 400 ASN A C 1
ATOM 2996 O O . ASN A 1 400 ? 24.364 0.574 1.192 1.00 92.50 400 ASN A O 1
ATOM 3000 N N . GLN A 1 401 ? 24.774 2.728 0.716 1.00 88.62 401 GLN A N 1
ATOM 3001 C CA . GLN A 1 401 ? 25.370 3.038 2.024 1.00 88.62 401 GLN A CA 1
ATOM 3002 C C . GLN A 1 401 ? 24.401 2.830 3.199 1.00 88.62 401 GLN A C 1
ATOM 3004 O O . GLN A 1 401 ? 24.836 2.553 4.311 1.00 88.62 401 GLN A O 1
ATOM 3009 N N . ASP A 1 402 ? 23.095 2.912 2.948 1.00 83.31 402 ASP A N 1
ATOM 3010 C CA . ASP A 1 402 ? 22.041 2.664 3.935 1.00 83.31 402 ASP A CA 1
ATOM 3011 C C . ASP A 1 402 ? 21.678 1.173 4.093 1.00 83.31 402 ASP A C 1
ATOM 3013 O O . ASP A 1 402 ? 20.734 0.833 4.805 1.00 83.31 402 ASP A O 1
ATOM 3017 N N . GLY A 1 403 ? 22.406 0.277 3.418 1.00 88.81 403 GLY A N 1
ATOM 3018 C CA . GLY A 1 403 ? 22.195 -1.167 3.462 1.00 88.81 403 GLY A CA 1
ATOM 3019 C C . GLY A 1 403 ? 21.088 -1.686 2.540 1.00 88.81 403 GLY A C 1
ATOM 3020 O O . GLY A 1 403 ? 20.917 -2.904 2.455 1.00 88.81 403 GLY A O 1
ATOM 3021 N N . THR A 1 404 ? 20.364 -0.825 1.817 1.00 83.69 404 THR A N 1
ATOM 3022 C CA . THR A 1 404 ? 19.316 -1.255 0.873 1.00 83.69 404 THR A CA 1
ATOM 3023 C C . THR A 1 404 ? 19.907 -1.914 -0.374 1.00 83.69 404 THR A C 1
ATOM 3025 O O . THR A 1 404 ? 20.980 -1.530 -0.840 1.00 83.69 404 THR A O 1
ATOM 3028 N N . LEU A 1 405 ? 19.222 -2.926 -0.922 1.00 90.00 405 LEU A N 1
ATOM 3029 C CA . LEU A 1 405 ? 19.647 -3.593 -2.157 1.00 90.00 405 LEU A CA 1
ATOM 3030 C C . LEU A 1 405 ? 19.540 -2.648 -3.360 1.00 90.00 405 LEU A C 1
ATOM 3032 O O . LEU A 1 405 ? 18.527 -1.980 -3.563 1.00 90.00 405 LEU A O 1
ATOM 3036 N N . VAL A 1 406 ? 20.561 -2.658 -4.212 1.00 92.06 406 VAL A N 1
ATOM 3037 C CA . VAL A 1 406 ? 20.544 -1.953 -5.498 1.00 92.06 406 VAL A CA 1
ATOM 3038 C C . VAL A 1 406 ? 19.829 -2.829 -6.528 1.00 92.06 406 VAL A C 1
ATOM 3040 O O . VAL A 1 406 ? 20.255 -3.954 -6.779 1.00 92.06 406 VAL A O 1
ATOM 3043 N N . ARG A 1 407 ? 18.761 -2.319 -7.158 1.00 90.31 407 ARG A N 1
ATOM 3044 C CA . ARG A 1 407 ? 17.976 -3.025 -8.200 1.00 90.31 407 ARG A CA 1
ATOM 3045 C C . ARG A 1 407 ? 17.464 -4.421 -7.767 1.00 90.31 407 ARG A C 1
ATOM 3047 O O . ARG A 1 407 ? 17.727 -5.402 -8.464 1.00 90.31 407 ARG A O 1
ATOM 3054 N N . PRO A 1 408 ? 16.740 -4.534 -6.640 1.00 91.38 408 PRO A N 1
ATOM 3055 C CA . PRO A 1 408 ? 16.267 -5.821 -6.136 1.00 91.38 408 PRO A CA 1
ATOM 3056 C C . PRO A 1 408 ? 15.328 -6.517 -7.133 1.00 91.38 408 PRO A C 1
ATOM 3058 O O . PRO A 1 408 ? 14.429 -5.891 -7.691 1.00 91.38 408 PRO A O 1
ATOM 3061 N N . GLY A 1 409 ? 15.530 -7.818 -7.356 1.00 79.00 409 GLY A N 1
ATOM 3062 C CA . GLY A 1 409 ? 14.657 -8.657 -8.192 1.00 79.00 409 GLY A CA 1
ATOM 3063 C C . GLY A 1 409 ? 14.781 -8.439 -9.706 1.00 79.00 409 GLY A C 1
ATOM 3064 O O . GLY A 1 409 ? 14.125 -9.139 -10.476 1.00 79.00 409 GLY A O 1
ATOM 3065 N N . LEU A 1 410 ? 15.625 -7.503 -10.146 1.00 82.56 410 LEU A N 1
ATOM 3066 C CA . LEU A 1 410 ? 15.964 -7.309 -11.555 1.00 82.56 410 LEU A CA 1
ATOM 3067 C C . LEU A 1 410 ? 17.203 -8.139 -11.933 1.00 82.56 410 LEU A C 1
ATOM 3069 O O . LEU A 1 410 ? 17.984 -8.506 -11.052 1.00 82.56 410 LEU A O 1
ATOM 3073 N N . PRO A 1 411 ? 17.432 -8.407 -13.235 1.00 94.50 411 PRO A N 1
ATOM 3074 C CA . PRO A 1 411 ? 18.692 -8.987 -13.686 1.00 94.50 411 PRO A CA 1
ATOM 3075 C C . PRO A 1 411 ? 19.889 -8.155 -13.211 1.00 94.50 411 PRO A C 1
ATOM 3077 O O . PRO A 1 411 ? 19.882 -6.922 -13.308 1.00 94.50 411 PRO A O 1
ATOM 3080 N N . VAL A 1 412 ? 20.908 -8.841 -12.699 1.00 96.56 412 VAL A N 1
ATOM 3081 C CA . VAL A 1 412 ? 22.134 -8.226 -12.184 1.00 96.56 412 VAL A CA 1
ATOM 3082 C C . VAL A 1 412 ? 22.984 -7.759 -13.370 1.00 96.56 412 VAL A C 1
ATOM 3084 O O . VAL A 1 412 ? 23.208 -8.549 -14.284 1.00 96.56 412 VAL A O 1
ATOM 3087 N N . PRO A 1 413 ? 23.482 -6.513 -13.392 1.00 96.00 413 PRO A N 1
ATOM 3088 C CA . PRO A 1 413 ? 24.390 -6.071 -14.442 1.00 96.00 413 PRO A CA 1
ATOM 3089 C C . PRO A 1 413 ? 25.669 -6.918 -14.486 1.00 96.00 413 PRO A C 1
ATOM 3091 O O . PRO A 1 413 ? 26.274 -7.168 -13.447 1.00 96.00 413 PRO A O 1
ATOM 3094 N N . SER A 1 414 ? 26.128 -7.307 -15.672 1.00 96.31 414 SER A N 1
ATOM 3095 C CA . SER A 1 414 ? 27.385 -8.058 -15.865 1.00 96.31 414 SER A CA 1
ATOM 3096 C C . SER A 1 414 ? 28.627 -7.333 -15.338 1.00 96.31 414 SER A C 1
ATOM 3098 O O . SER A 1 414 ? 29.564 -7.967 -14.866 1.00 96.31 414 SER A O 1
ATOM 3100 N N . HIS A 1 415 ? 28.600 -6.001 -15.331 1.00 95.06 415 HIS A N 1
ATOM 3101 C CA . HIS A 1 415 ? 29.640 -5.136 -14.768 1.00 95.06 415 HIS A CA 1
ATOM 3102 C C . HIS A 1 415 ? 29.420 -4.798 -13.282 1.00 95.06 415 HIS A C 1
ATOM 3104 O O . HIS A 1 415 ? 30.046 -3.875 -12.764 1.00 95.06 415 HIS A O 1
ATOM 3110 N N . ALA A 1 416 ? 28.497 -5.473 -12.590 1.00 95.31 416 ALA A N 1
ATOM 3111 C CA . ALA A 1 416 ? 28.301 -5.242 -11.166 1.00 95.31 416 ALA A CA 1
ATOM 3112 C C . ALA A 1 416 ? 29.555 -5.672 -10.391 1.00 95.31 416 ALA A C 1
ATOM 3114 O O . ALA A 1 416 ? 29.945 -6.837 -10.409 1.00 95.31 416 ALA A O 1
ATOM 3115 N N . GLU A 1 417 ? 30.161 -4.739 -9.657 1.00 95.88 417 GLU A N 1
ATOM 3116 C CA . GLU A 1 417 ? 31.326 -5.027 -8.807 1.00 95.88 417 GLU A CA 1
ATOM 3117 C C . GLU A 1 417 ? 30.958 -5.885 -7.584 1.00 95.88 417 GLU A C 1
ATOM 3119 O O . GLU A 1 417 ? 31.821 -6.482 -6.926 1.00 95.88 417 GLU A O 1
ATOM 3124 N N . ARG A 1 418 ? 29.664 -5.925 -7.241 1.00 96.69 418 ARG A N 1
ATOM 3125 C CA . ARG A 1 418 ? 29.115 -6.616 -6.073 1.00 96.69 418 ARG A CA 1
ATOM 3126 C C . ARG A 1 418 ? 27.781 -7.272 -6.413 1.00 96.69 418 ARG A C 1
ATOM 3128 O O . ARG A 1 418 ? 26.983 -6.726 -7.169 1.00 96.69 418 ARG A O 1
ATOM 3135 N N . ILE A 1 419 ? 27.515 -8.409 -5.783 1.00 97.19 419 ILE A N 1
ATOM 3136 C CA . ILE A 1 419 ? 26.182 -9.011 -5.706 1.00 97.19 419 ILE A CA 1
ATOM 3137 C C . ILE A 1 419 ? 25.797 -9.078 -4.241 1.00 97.19 419 ILE A C 1
ATOM 3139 O O . ILE A 1 419 ? 26.563 -9.586 -3.423 1.00 97.19 419 ILE A O 1
ATOM 3143 N N . SER A 1 420 ? 24.595 -8.617 -3.920 1.00 97.62 420 SER A N 1
ATOM 3144 C CA . SER A 1 420 ? 24.064 -8.680 -2.561 1.00 97.62 420 SER A CA 1
ATOM 3145 C C . SER A 1 420 ? 22.708 -9.366 -2.555 1.00 97.62 420 SER A C 1
ATOM 3147 O O . SER A 1 420 ? 21.973 -9.314 -3.541 1.00 97.62 420 SER A O 1
ATOM 3149 N N . ALA A 1 421 ? 22.373 -10.024 -1.450 1.00 97.19 421 ALA A N 1
ATOM 3150 C CA . ALA A 1 421 ? 21.071 -10.649 -1.275 1.00 97.19 421 ALA A CA 1
ATOM 3151 C C . ALA A 1 421 ? 20.555 -10.508 0.159 1.00 97.19 421 ALA A C 1
ATOM 3153 O O . ALA A 1 421 ? 21.346 -10.499 1.101 1.00 97.19 421 ALA A O 1
ATOM 3154 N N . ASP A 1 422 ? 19.238 -10.426 0.319 1.00 95.06 422 ASP A N 1
ATOM 3155 C CA . ASP A 1 422 ? 18.542 -10.601 1.595 1.00 95.06 422 ASP A CA 1
ATOM 3156 C C . ASP A 1 422 ? 17.943 -12.008 1.633 1.00 95.06 422 ASP A C 1
ATOM 3158 O O . ASP A 1 422 ? 17.098 -12.350 0.802 1.00 95.06 422 ASP A O 1
ATOM 3162 N N . ILE A 1 423 ? 18.406 -12.836 2.573 1.00 96.50 423 ILE A N 1
ATOM 3163 C CA . ILE A 1 423 ? 18.017 -14.246 2.698 1.00 96.50 423 ILE A CA 1
ATOM 3164 C C . ILE A 1 423 ? 17.162 -14.408 3.952 1.00 96.50 423 ILE A C 1
ATOM 3166 O O . ILE A 1 423 ? 17.660 -14.269 5.069 1.00 96.50 423 ILE A O 1
ATOM 3170 N N . GLN A 1 424 ? 15.881 -14.730 3.788 1.00 93.00 424 GLN A N 1
ATOM 3171 C CA . GLN A 1 424 ? 15.003 -15.045 4.909 1.00 93.00 424 GLN A CA 1
ATOM 3172 C C . GLN A 1 424 ? 15.286 -16.464 5.408 1.00 93.00 424 GLN A C 1
ATOM 3174 O O . GLN A 1 424 ? 15.126 -17.440 4.677 1.00 93.00 424 GLN A O 1
ATOM 3179 N N . LEU A 1 425 ? 15.662 -16.597 6.671 1.00 95.12 425 LEU A N 1
ATOM 3180 C CA . LEU A 1 425 ? 15.851 -17.874 7.350 1.00 95.12 425 LEU A CA 1
ATOM 3181 C C . LEU A 1 425 ? 14.622 -18.159 8.201 1.00 95.12 425 LEU A C 1
ATOM 3183 O O . LEU A 1 425 ? 14.177 -17.279 8.932 1.00 95.12 425 LEU A O 1
ATOM 3187 N N . VAL A 1 426 ? 14.085 -19.375 8.138 1.00 90.06 426 VAL A N 1
ATOM 3188 C CA . VAL A 1 426 ? 12.873 -19.796 8.850 1.00 90.06 426 VAL A CA 1
ATOM 3189 C C . VAL A 1 426 ? 13.206 -20.993 9.739 1.00 90.06 426 VAL A C 1
ATOM 3191 O O . VAL A 1 426 ? 13.803 -21.969 9.290 1.00 90.06 426 VAL A O 1
ATOM 3194 N N . ASN A 1 427 ? 12.795 -20.928 11.008 1.00 90.38 427 ASN A N 1
ATOM 3195 C CA . ASN A 1 427 ? 13.039 -21.961 12.027 1.00 90.38 427 ASN A CA 1
ATOM 3196 C C . ASN A 1 427 ? 14.519 -22.278 12.297 1.00 90.38 427 ASN A C 1
ATOM 3198 O O . ASN A 1 427 ? 14.822 -23.387 12.734 1.00 90.38 427 ASN A O 1
ATOM 3202 N N . HIS A 1 428 ? 15.437 -21.343 12.048 1.00 90.69 428 HIS A N 1
ATOM 3203 C CA . HIS A 1 428 ? 16.855 -21.568 12.331 1.00 90.69 428 HIS A CA 1
ATOM 3204 C C . HIS A 1 428 ? 17.120 -21.571 13.844 1.00 90.69 428 HIS A C 1
ATOM 3206 O O . HIS A 1 428 ? 16.366 -20.985 14.629 1.00 90.69 428 HIS A O 1
ATOM 3212 N N . THR A 1 429 ? 18.196 -22.233 14.255 1.00 91.69 429 THR A N 1
ATOM 3213 C CA . THR A 1 429 ? 18.676 -22.255 15.643 1.00 91.69 429 THR A CA 1
ATOM 3214 C C . THR A 1 429 ? 19.938 -21.407 15.760 1.00 91.69 429 THR A C 1
ATOM 3216 O O . THR A 1 429 ? 20.736 -21.353 14.827 1.00 91.69 429 THR A O 1
ATOM 3219 N N . ALA A 1 430 ? 20.139 -20.772 16.915 1.00 92.38 430 ALA A N 1
ATOM 3220 C CA . ALA A 1 430 ? 21.372 -20.038 17.181 1.00 92.38 430 ALA A CA 1
ATOM 3221 C C . ALA A 1 430 ? 22.579 -20.974 17.064 1.00 92.38 430 ALA A C 1
ATOM 3223 O O . ALA A 1 430 ? 22.569 -22.079 17.612 1.00 92.38 430 ALA A O 1
ATOM 3224 N N . GLY A 1 431 ? 23.605 -20.533 16.339 1.00 93.12 431 GLY A N 1
ATOM 3225 C CA . GLY A 1 431 ? 24.794 -21.328 16.043 1.00 93.12 431 GLY A CA 1
ATOM 3226 C C . GLY A 1 431 ? 24.665 -22.260 14.834 1.00 93.12 431 GLY A C 1
ATOM 3227 O O . GLY A 1 431 ? 25.657 -22.906 14.489 1.00 93.12 431 GLY A O 1
ATOM 3228 N N . ASP A 1 432 ? 23.506 -22.322 14.160 1.00 93.62 432 ASP A N 1
ATOM 3229 C CA . ASP A 1 432 ? 23.419 -22.974 12.849 1.00 93.62 432 ASP A CA 1
ATOM 3230 C C . ASP A 1 432 ? 24.439 -22.323 11.899 1.00 93.62 432 ASP A C 1
ATOM 3232 O O . ASP A 1 432 ? 24.596 -21.098 11.858 1.00 93.62 432 ASP A O 1
ATOM 3236 N N . ARG A 1 433 ? 25.143 -23.152 11.124 1.00 96.50 433 ARG A N 1
ATOM 3237 C CA . ARG A 1 433 ? 26.058 -22.670 10.090 1.00 96.50 433 ARG A CA 1
ATOM 3238 C C . ARG A 1 433 ? 25.317 -22.494 8.782 1.00 96.50 433 ARG A C 1
ATOM 3240 O O . ARG A 1 433 ? 24.560 -23.371 8.369 1.00 96.50 433 ARG A O 1
ATOM 3247 N N . ILE A 1 434 ? 25.582 -21.392 8.106 1.00 96.44 434 ILE A N 1
ATOM 3248 C CA . ILE A 1 434 ? 25.055 -21.115 6.780 1.00 96.44 434 ILE A CA 1
ATOM 3249 C C . ILE A 1 434 ? 26.205 -20.900 5.810 1.00 96.44 434 ILE A C 1
ATOM 3251 O O . ILE A 1 434 ? 27.154 -20.177 6.101 1.00 96.44 434 ILE A O 1
ATOM 3255 N N . ARG A 1 435 ? 26.123 -21.556 4.653 1.00 97.81 435 ARG A N 1
ATOM 3256 C CA . ARG A 1 435 ? 27.066 -21.392 3.545 1.00 97.81 435 ARG A CA 1
ATOM 3257 C C . ARG A 1 435 ? 26.328 -20.860 2.337 1.00 97.81 435 ARG A C 1
ATOM 3259 O O . ARG A 1 435 ? 25.376 -21.495 1.884 1.00 97.81 435 ARG A O 1
ATOM 3266 N N . VAL A 1 436 ? 26.788 -19.741 1.797 1.00 97.56 436 VAL A N 1
ATOM 3267 C CA . VAL A 1 436 ? 26.190 -19.111 0.618 1.00 97.56 436 VAL A CA 1
ATOM 3268 C C . VAL A 1 436 ? 27.227 -19.000 -0.490 1.00 97.56 436 VAL A C 1
ATOM 3270 O O . VAL A 1 436 ? 28.351 -18.567 -0.249 1.00 97.56 436 VAL A O 1
ATOM 3273 N N . TRP A 1 437 ? 26.871 -19.410 -1.704 1.00 97.88 437 TRP A N 1
ATOM 3274 C CA . TRP A 1 437 ? 27.705 -19.238 -2.898 1.00 97.88 437 TRP A CA 1
ATOM 3275 C C . TRP A 1 437 ? 26.842 -19.023 -4.136 1.00 97.88 437 TRP A C 1
ATOM 3277 O O . TRP A 1 437 ? 25.637 -19.266 -4.117 1.00 97.88 437 TRP A O 1
ATOM 3287 N N . ILE A 1 438 ? 27.463 -18.594 -5.229 1.00 97.81 438 ILE A N 1
ATOM 3288 C CA . ILE A 1 438 ? 26.819 -18.456 -6.533 1.00 97.81 438 ILE A CA 1
ATOM 3289 C C . ILE A 1 438 ? 27.402 -19.516 -7.470 1.00 97.81 438 ILE A C 1
ATOM 3291 O O . ILE A 1 438 ? 28.615 -19.721 -7.505 1.00 97.81 438 ILE A O 1
ATOM 3295 N N . GLU A 1 439 ? 26.549 -20.202 -8.227 1.00 97.94 439 GLU A N 1
ATOM 3296 C CA . GLU A 1 439 ? 26.960 -21.138 -9.281 1.00 97.94 439 GLU A CA 1
ATOM 3297 C C . GLU A 1 439 ? 26.222 -20.838 -10.587 1.00 97.94 439 GLU A C 1
ATOM 3299 O O . GLU A 1 439 ? 25.045 -20.467 -10.574 1.00 97.94 439 GLU A O 1
ATOM 3304 N N . ARG A 1 440 ? 26.899 -20.976 -11.731 1.00 97.81 440 ARG A N 1
ATOM 3305 C CA . ARG A 1 440 ? 26.219 -20.945 -13.031 1.00 97.81 440 ARG A CA 1
ATOM 3306 C C . ARG A 1 440 ? 25.301 -22.152 -13.157 1.00 97.81 440 ARG A C 1
ATOM 3308 O O . ARG A 1 440 ? 25.623 -23.239 -12.680 1.00 97.81 440 ARG A O 1
ATOM 3315 N N . VAL A 1 441 ? 24.177 -21.982 -13.849 1.00 96.12 441 VAL A N 1
ATOM 3316 C CA . VAL A 1 441 ? 23.212 -23.073 -14.074 1.00 96.12 441 VAL A CA 1
ATOM 3317 C C . VAL A 1 441 ? 23.822 -24.228 -14.882 1.00 96.12 441 VAL A C 1
ATOM 3319 O O . VAL A 1 441 ? 23.437 -25.375 -14.671 1.00 96.12 441 VAL A O 1
ATOM 3322 N N . ASP A 1 442 ? 24.796 -23.944 -15.751 1.00 95.69 442 ASP A N 1
ATOM 3323 C CA . ASP A 1 442 ? 25.553 -24.941 -16.525 1.00 95.69 442 ASP A CA 1
ATOM 3324 C C . ASP A 1 442 ? 26.700 -25.605 -15.735 1.00 95.69 442 ASP A C 1
ATOM 3326 O O . ASP A 1 442 ? 27.376 -26.491 -16.255 1.00 95.69 442 ASP A O 1
ATOM 3330 N N . GLY A 1 443 ? 26.930 -25.190 -14.484 1.00 95.19 443 GLY A N 1
ATOM 3331 C CA . GLY A 1 443 ? 28.002 -25.697 -13.630 1.00 95.19 443 GLY A CA 1
ATOM 3332 C C . GLY A 1 443 ? 29.410 -25.243 -14.027 1.00 95.19 443 GLY A C 1
ATOM 3333 O O . GLY A 1 443 ? 30.371 -25.684 -13.400 1.00 95.19 443 GLY A O 1
ATOM 3334 N N . SER A 1 444 ? 29.565 -24.365 -15.025 1.00 94.50 444 SER A N 1
ATOM 3335 C CA . SER A 1 444 ? 30.885 -23.991 -15.551 1.00 94.50 444 SER A CA 1
ATOM 3336 C C . SER A 1 444 ? 31.664 -23.043 -14.635 1.00 94.50 444 SER A C 1
ATOM 3338 O O . SER A 1 444 ? 32.873 -22.894 -14.794 1.00 94.50 444 SER A O 1
ATOM 3340 N N . ALA A 1 445 ? 30.986 -22.372 -13.701 1.00 93.94 445 ALA A N 1
ATOM 3341 C CA . ALA A 1 445 ? 31.613 -21.478 -12.737 1.00 93.94 445 ALA A CA 1
ATOM 3342 C C . ALA A 1 445 ? 30.891 -21.512 -11.389 1.00 93.94 445 ALA A C 1
ATOM 3344 O O . ALA A 1 445 ? 29.662 -21.616 -11.322 1.00 93.94 445 ALA A O 1
ATOM 3345 N N . ARG A 1 446 ? 31.670 -21.376 -10.315 1.00 96.81 446 ARG A N 1
ATOM 3346 C CA . ARG A 1 446 ? 31.197 -21.311 -8.934 1.00 96.81 446 ARG A CA 1
ATOM 3347 C C . ARG A 1 446 ? 32.101 -20.384 -8.127 1.00 96.81 446 ARG A C 1
ATOM 3349 O O . ARG A 1 446 ? 33.318 -20.462 -8.249 1.00 96.81 446 ARG A O 1
ATOM 3356 N N . THR A 1 447 ? 31.505 -19.540 -7.293 1.00 96.12 447 THR A N 1
ATOM 3357 C CA . THR A 1 447 ? 32.239 -18.680 -6.356 1.00 96.12 447 THR A CA 1
ATOM 3358 C C . THR A 1 447 ? 32.646 -19.470 -5.116 1.00 96.12 447 THR A C 1
ATOM 3360 O O . THR A 1 447 ? 32.030 -20.489 -4.783 1.00 96.12 447 THR A O 1
ATOM 3363 N N . GLU A 1 448 ? 33.639 -18.976 -4.380 1.00 95.56 448 GLU A N 1
ATOM 3364 C CA . GLU A 1 448 ? 33.901 -19.491 -3.037 1.00 95.56 448 GLU A CA 1
ATOM 3365 C C . GLU A 1 448 ? 32.657 -19.333 -2.150 1.00 95.56 448 GLU A C 1
ATOM 3367 O O . GLU A 1 448 ? 31.848 -18.414 -2.328 1.00 95.56 448 GLU A O 1
ATOM 3372 N N . ALA A 1 449 ? 32.468 -20.282 -1.233 1.00 96.44 449 ALA A N 1
ATOM 3373 C CA . ALA A 1 449 ? 31.356 -20.238 -0.300 1.00 96.44 449 ALA A CA 1
ATOM 3374 C C . ALA A 1 449 ? 31.705 -19.339 0.883 1.00 96.44 449 ALA A C 1
ATOM 3376 O O . ALA A 1 449 ? 32.715 -19.548 1.549 1.00 96.44 449 ALA A O 1
ATOM 3377 N N . ILE A 1 450 ? 30.830 -18.380 1.166 1.00 96.50 450 ILE A N 1
ATOM 3378 C CA . ILE A 1 450 ? 30.897 -17.563 2.372 1.00 96.50 450 ILE A CA 1
ATOM 3379 C C . ILE A 1 450 ? 30.168 -18.329 3.474 1.00 96.50 450 ILE A C 1
ATOM 3381 O O . ILE A 1 450 ? 28.992 -18.666 3.324 1.00 96.50 450 ILE A O 1
ATOM 3385 N N . GLU A 1 451 ? 30.878 -18.639 4.556 1.00 96.88 451 GLU A N 1
ATOM 3386 C CA . GLU A 1 451 ? 30.341 -19.330 5.727 1.00 96.88 451 GLU A CA 1
ATOM 3387 C C . GLU A 1 451 ? 30.137 -18.338 6.874 1.00 96.88 451 GLU A C 1
ATOM 3389 O O . GLU A 1 451 ? 31.028 -17.549 7.181 1.00 96.88 451 GLU A O 1
ATOM 3394 N N . SER A 1 452 ? 28.974 -18.396 7.518 1.00 95.06 452 SER A N 1
ATOM 3395 C CA . SER A 1 452 ? 28.674 -17.629 8.727 1.00 95.06 452 SER A CA 1
ATOM 3396 C C . SER A 1 452 ? 27.968 -18.509 9.752 1.00 95.06 452 SER A C 1
ATOM 3398 O O . SER A 1 452 ? 27.280 -19.468 9.396 1.00 95.06 452 SER A O 1
ATOM 3400 N N . ALA A 1 453 ? 28.124 -18.177 11.030 1.00 95.44 453 ALA A N 1
ATOM 3401 C CA . ALA A 1 453 ? 27.226 -18.657 12.072 1.00 95.44 453 ALA A CA 1
ATOM 3402 C C . ALA A 1 453 ? 26.005 -17.730 12.141 1.00 95.44 453 ALA A C 1
ATOM 3404 O O . ALA A 1 453 ? 26.124 -16.536 11.858 1.00 95.44 453 ALA A O 1
ATOM 3405 N N . ILE A 1 454 ? 24.838 -18.283 12.468 1.00 93.06 454 ILE A N 1
ATOM 3406 C CA . ILE A 1 454 ? 23.614 -17.503 12.650 1.00 93.06 454 ILE A CA 1
ATOM 3407 C C . ILE A 1 454 ? 23.474 -17.114 14.119 1.00 93.06 454 ILE A C 1
ATOM 3409 O O . ILE A 1 454 ? 23.372 -17.977 14.998 1.00 93.06 454 ILE A O 1
ATOM 3413 N N . ASP A 1 455 ? 23.427 -15.808 14.362 1.00 85.56 455 ASP A N 1
ATOM 3414 C CA . ASP A 1 455 ? 23.147 -15.241 15.673 1.00 85.56 455 ASP A CA 1
ATOM 3415 C C . ASP A 1 455 ? 21.629 -15.149 15.879 1.00 85.56 455 ASP A C 1
ATOM 3417 O O . ASP A 1 455 ? 20.922 -14.446 15.158 1.00 85.56 455 ASP A O 1
ATOM 3421 N N . GLY A 1 456 ? 21.115 -15.866 16.879 1.00 86.12 456 GLY A N 1
ATOM 3422 C CA . GLY A 1 456 ? 19.687 -15.886 17.208 1.00 86.12 456 GLY A CA 1
ATOM 3423 C C . GLY A 1 456 ? 18.931 -17.106 16.679 1.00 86.12 456 GLY A C 1
ATOM 3424 O O . GLY A 1 456 ? 19.491 -18.000 16.058 1.00 86.12 456 GLY A O 1
ATOM 3425 N N . GLN A 1 457 ? 17.645 -17.192 17.018 1.00 89.81 457 GLN A N 1
ATOM 3426 C CA . GLN A 1 457 ? 16.781 -18.326 16.681 1.00 89.81 457 GLN A CA 1
ATOM 3427 C C . GLN A 1 457 ? 15.442 -17.844 16.118 1.00 89.81 457 GLN A C 1
ATOM 3429 O O . GLN A 1 457 ? 14.929 -16.797 16.518 1.00 89.81 457 GLN A O 1
ATOM 3434 N N . GLY A 1 458 ? 14.827 -18.652 15.255 1.00 89.44 458 GLY A N 1
ATOM 3435 C CA . GLY A 1 458 ? 13.485 -18.418 14.726 1.00 89.44 458 GLY A CA 1
ATOM 3436 C C . GLY A 1 458 ? 13.480 -17.995 13.261 1.00 89.44 458 GLY A C 1
ATOM 3437 O O . GLY A 1 458 ? 14.015 -18.702 12.409 1.00 89.44 458 GLY A O 1
ATOM 3438 N N . THR A 1 459 ? 12.797 -16.893 12.953 1.00 86.12 459 THR A N 1
ATOM 3439 C CA . THR A 1 459 ? 12.696 -16.355 11.591 1.00 86.12 459 THR A CA 1
ATOM 3440 C C . THR A 1 459 ? 13.371 -14.992 11.534 1.00 86.12 459 THR A C 1
ATOM 3442 O O . THR A 1 459 ? 13.068 -14.134 12.359 1.00 86.12 459 THR A O 1
ATOM 3445 N N . GLY A 1 460 ? 14.264 -14.787 10.570 1.00 86.44 460 GLY A N 1
ATOM 3446 C CA . GLY A 1 460 ? 15.028 -13.548 10.424 1.00 86.44 460 GLY A CA 1
ATOM 3447 C C . GLY A 1 460 ? 15.579 -13.379 9.014 1.00 86.44 460 GLY A C 1
ATOM 3448 O O . GLY A 1 460 ? 15.401 -14.257 8.173 1.00 86.44 460 GLY A O 1
ATOM 3449 N N . TYR A 1 461 ? 16.239 -12.253 8.761 1.00 89.94 461 TYR A N 1
ATOM 3450 C CA . TYR A 1 461 ? 16.935 -11.994 7.504 1.00 89.94 461 TYR A CA 1
ATOM 3451 C C . TYR A 1 461 ? 18.438 -11.995 7.734 1.00 89.94 461 TYR A C 1
ATOM 3453 O O . TYR A 1 461 ? 18.921 -11.427 8.711 1.00 89.94 461 TYR A O 1
ATOM 3461 N N . MET A 1 462 ? 19.164 -12.613 6.812 1.00 93.25 462 MET A N 1
ATOM 3462 C CA . MET A 1 462 ? 20.613 -12.562 6.759 1.00 93.25 462 MET A CA 1
ATOM 3463 C C . MET A 1 462 ? 21.038 -11.825 5.486 1.00 93.25 462 MET A C 1
ATOM 3465 O O . MET A 1 462 ? 20.728 -12.297 4.384 1.00 93.25 462 MET A O 1
ATOM 3469 N N . PRO A 1 463 ? 21.751 -10.693 5.605 1.00 94.50 463 PRO A N 1
ATOM 3470 C CA . PRO A 1 463 ? 22.347 -10.053 4.451 1.00 94.50 463 PRO A CA 1
ATOM 3471 C C . PRO A 1 463 ? 23.533 -10.889 3.960 1.00 94.50 463 PRO A C 1
ATOM 3473 O O . PRO A 1 463 ? 24.398 -11.304 4.727 1.00 94.50 463 PRO A O 1
ATOM 3476 N N . PHE A 1 464 ? 23.581 -11.115 2.656 1.00 96.12 464 PHE A N 1
ATOM 3477 C CA . PHE A 1 464 ? 24.710 -11.687 1.940 1.00 96.12 464 PHE A CA 1
ATOM 3478 C C . PHE A 1 464 ? 25.297 -10.631 1.011 1.00 96.12 464 PHE A C 1
ATOM 3480 O O . PHE A 1 464 ? 24.562 -9.836 0.417 1.00 96.12 464 PHE A O 1
ATOM 3487 N N . GLU A 1 465 ? 26.618 -10.636 0.877 1.00 96.69 465 GLU A N 1
ATOM 3488 C CA . GLU A 1 465 ? 27.331 -9.740 -0.017 1.00 96.69 465 GLU A CA 1
ATOM 3489 C C . GLU A 1 465 ? 28.602 -10.404 -0.547 1.00 96.69 465 GLU A C 1
ATOM 3491 O O . GLU A 1 465 ? 29.445 -10.871 0.218 1.00 96.69 465 GLU A O 1
ATOM 3496 N N . LEU A 1 466 ? 28.740 -10.422 -1.869 1.00 96.56 466 LEU A N 1
ATOM 3497 C CA . LEU A 1 466 ? 29.876 -10.971 -2.592 1.00 96.56 466 LEU A CA 1
ATOM 3498 C C . LEU A 1 466 ? 30.509 -9.880 -3.452 1.00 96.56 466 LEU A C 1
ATOM 3500 O O . LEU A 1 466 ? 29.825 -9.210 -4.225 1.00 96.56 466 LEU A O 1
ATOM 3504 N N . LYS A 1 467 ? 31.829 -9.726 -3.346 1.00 96.19 467 LYS A N 1
ATOM 3505 C CA . LYS A 1 467 ? 32.616 -8.859 -4.232 1.00 96.19 467 LYS A CA 1
ATOM 3506 C C . LYS A 1 467 ? 33.072 -9.673 -5.444 1.00 96.19 467 LYS A C 1
ATOM 3508 O O . LYS A 1 467 ? 33.656 -10.736 -5.261 1.00 96.19 467 LYS A O 1
ATOM 3513 N N . LEU A 1 468 ? 32.803 -9.179 -6.650 1.00 91.38 468 LEU A N 1
ATOM 3514 C CA . LEU A 1 468 ? 33.123 -9.856 -7.914 1.00 91.38 468 LEU A CA 1
ATOM 3515 C C . LEU A 1 468 ? 34.427 -9.359 -8.559 1.00 91.38 468 LEU A C 1
ATOM 3517 O O . LEU A 1 468 ? 34.955 -10.009 -9.453 1.00 91.38 468 LEU A O 1
ATOM 3521 N N . GLY A 1 469 ? 34.973 -8.236 -8.081 1.00 89.69 469 GLY A N 1
ATOM 3522 C CA . GLY A 1 469 ? 36.111 -7.561 -8.713 1.00 89.69 469 GLY A CA 1
ATOM 3523 C C . GLY A 1 469 ? 35.678 -6.664 -9.878 1.00 89.69 469 GLY A C 1
ATOM 3524 O O . GLY A 1 469 ? 34.495 -6.570 -10.198 1.00 89.69 469 GLY A O 1
ATOM 3525 N N . SER A 1 470 ? 36.637 -5.978 -10.504 1.00 90.62 470 SER A N 1
ATOM 3526 C CA . SER A 1 470 ? 36.378 -5.021 -11.594 1.00 90.62 470 SER A CA 1
ATOM 3527 C C . SER A 1 470 ? 35.967 -5.677 -12.914 1.00 90.62 470 SER A C 1
ATOM 3529 O O . SER A 1 470 ? 35.407 -5.012 -13.778 1.00 90.62 470 SER A O 1
ATOM 3531 N N . GLU A 1 471 ? 36.250 -6.969 -13.087 1.00 90.12 471 GLU A N 1
ATOM 3532 C CA . GLU A 1 471 ? 35.844 -7.735 -14.274 1.00 90.12 471 GLU A CA 1
ATOM 3533 C C . GLU A 1 471 ? 34.358 -8.138 -14.235 1.00 90.12 471 GLU A C 1
ATOM 3535 O O . GLU A 1 471 ? 33.804 -8.548 -15.255 1.00 90.12 471 GLU A O 1
ATOM 3540 N N . GLY A 1 472 ? 33.700 -7.981 -13.079 1.00 91.75 472 GLY A N 1
ATOM 3541 C CA . GLY A 1 472 ? 32.294 -8.315 -12.888 1.00 91.75 472 GLY A CA 1
ATOM 3542 C C . GLY A 1 472 ? 32.029 -9.821 -12.917 1.00 91.75 472 GLY A C 1
ATOM 3543 O O . GLY A 1 472 ? 32.836 -10.632 -12.464 1.00 91.75 472 GLY A O 1
ATOM 3544 N N . ILE A 1 473 ? 30.858 -10.206 -13.417 1.00 94.44 473 ILE A N 1
ATOM 3545 C CA . ILE A 1 473 ? 30.443 -11.604 -13.557 1.00 94.44 473 ILE A CA 1
ATOM 3546 C C . ILE A 1 473 ? 29.965 -11.843 -14.998 1.00 94.44 473 ILE A C 1
ATOM 3548 O O . ILE A 1 473 ? 29.229 -11.015 -15.542 1.00 94.44 473 ILE A O 1
ATOM 3552 N N . PRO A 1 474 ? 30.366 -12.949 -15.655 1.00 96.25 474 PRO A N 1
ATOM 3553 C CA . PRO A 1 474 ? 29.937 -13.222 -17.022 1.00 96.25 474 PRO A CA 1
ATOM 3554 C C . PRO A 1 474 ? 28.410 -13.233 -17.173 1.00 96.25 474 PRO A C 1
ATOM 3556 O O . PRO A 1 474 ? 27.692 -13.704 -16.297 1.00 96.25 474 PRO A O 1
ATOM 3559 N N . VAL A 1 475 ? 27.911 -12.756 -18.314 1.00 97.25 475 VAL A N 1
ATOM 3560 C CA . VAL A 1 475 ? 26.481 -12.827 -18.659 1.00 97.25 475 VAL A CA 1
ATOM 3561 C C . VAL A 1 475 ? 26.013 -14.285 -18.656 1.00 97.25 475 VAL A C 1
ATOM 3563 O O . VAL A 1 475 ? 26.688 -15.166 -19.198 1.00 97.25 475 VAL A O 1
ATOM 3566 N N . GLY A 1 476 ? 24.846 -14.549 -18.067 1.00 97.38 476 GLY A N 1
ATOM 3567 C CA . GLY A 1 476 ? 24.279 -15.894 -18.032 1.00 97.38 476 GLY A CA 1
ATOM 3568 C C . GLY A 1 476 ? 23.238 -16.119 -16.940 1.00 97.38 476 GLY A C 1
ATOM 3569 O O . GLY A 1 476 ? 22.842 -15.206 -16.216 1.00 97.38 476 GLY A O 1
ATOM 3570 N N . ALA A 1 477 ? 22.793 -17.371 -16.831 1.00 97.44 477 ALA A N 1
ATOM 3571 C CA . ALA A 1 477 ? 21.880 -17.820 -15.788 1.00 97.44 477 ALA A CA 1
ATOM 3572 C C . ALA A 1 477 ? 22.662 -18.405 -14.604 1.00 97.44 477 ALA A C 1
ATOM 3574 O O . ALA A 1 477 ? 23.533 -19.266 -14.772 1.00 97.44 477 ALA A O 1
ATOM 3575 N N . TYR A 1 478 ? 22.308 -17.969 -13.401 1.00 98.25 478 TYR A N 1
ATOM 3576 C CA . TYR A 1 478 ? 22.979 -18.318 -12.155 1.00 98.25 478 TYR A CA 1
ATOM 3577 C C . TYR A 1 478 ? 21.982 -18.804 -11.103 1.00 98.25 478 TYR A C 1
ATOM 3579 O O . TYR A 1 478 ? 20.768 -18.613 -11.210 1.00 98.25 478 TYR A O 1
ATOM 3587 N N . ARG A 1 479 ? 22.507 -19.449 -10.063 1.00 97.81 479 ARG A N 1
ATOM 3588 C CA . ARG A 1 479 ? 21.785 -19.803 -8.844 1.00 97.81 479 ARG A CA 1
ATOM 3589 C C . ARG A 1 479 ? 22.559 -19.300 -7.635 1.00 97.81 479 ARG A C 1
ATOM 3591 O O . ARG A 1 479 ? 23.752 -19.571 -7.506 1.00 97.81 479 ARG A O 1
ATOM 3598 N N . LEU A 1 480 ? 21.870 -18.597 -6.741 1.00 97.81 480 LEU A N 1
ATOM 3599 C CA . LEU A 1 480 ? 22.336 -18.379 -5.379 1.00 97.81 480 LEU A CA 1
ATOM 3600 C C . LEU A 1 480 ? 22.018 -19.641 -4.579 1.00 97.81 480 LEU A C 1
ATOM 3602 O O . LEU A 1 480 ? 20.853 -20.013 -4.428 1.00 97.81 480 LEU A O 1
ATOM 3606 N N . MET A 1 481 ? 23.054 -20.292 -4.078 1.00 98.06 481 MET A N 1
ATOM 3607 C CA . MET A 1 481 ? 22.953 -21.514 -3.301 1.00 98.06 481 MET A CA 1
ATOM 3608 C C . MET A 1 481 ? 23.109 -21.182 -1.828 1.00 98.06 481 MET A C 1
ATOM 3610 O O . MET A 1 481 ? 24.097 -20.567 -1.434 1.00 98.06 481 MET A O 1
ATOM 3614 N N . VAL A 1 482 ? 22.155 -21.623 -1.017 1.00 97.44 482 VAL A N 1
ATOM 3615 C CA . VAL A 1 482 ? 22.170 -21.457 0.437 1.00 97.44 482 VAL A CA 1
ATOM 3616 C C . VAL A 1 482 ? 22.131 -22.839 1.068 1.00 97.44 482 VAL A C 1
ATOM 3618 O O . VAL A 1 482 ? 21.189 -23.594 0.842 1.00 97.44 482 VAL A O 1
ATOM 3621 N N . ARG A 1 483 ? 23.145 -23.194 1.853 1.00 97.38 483 ARG A N 1
ATOM 3622 C CA . ARG A 1 483 ? 23.157 -24.420 2.658 1.00 97.38 483 ARG A CA 1
ATOM 3623 C C . ARG A 1 483 ? 23.004 -24.052 4.126 1.00 97.38 483 ARG A C 1
ATOM 3625 O O . ARG A 1 483 ? 23.823 -23.288 4.629 1.00 97.38 483 ARG A O 1
ATOM 3632 N N . LEU A 1 484 ? 21.970 -24.572 4.778 1.00 95.25 484 LEU A N 1
ATOM 3633 C CA . LEU A 1 484 ? 21.658 -24.328 6.186 1.00 95.25 484 LEU A CA 1
ATOM 3634 C C . LEU A 1 484 ? 21.905 -25.612 6.987 1.00 95.25 484 LEU A C 1
ATOM 3636 O O . LEU A 1 484 ? 21.266 -26.637 6.749 1.00 95.25 484 LEU A O 1
ATOM 3640 N N . GLY A 1 485 ? 22.856 -25.562 7.918 1.00 91.44 485 GLY A N 1
ATOM 3641 C CA . GLY A 1 485 ? 23.396 -26.751 8.571 1.00 91.44 485 GLY A CA 1
ATOM 3642 C C . GLY A 1 485 ? 24.105 -27.684 7.583 1.00 91.44 485 GLY A C 1
ATOM 3643 O O . GLY A 1 485 ? 24.587 -27.260 6.529 1.00 91.44 485 GLY A O 1
ATOM 3644 N N . ASP A 1 486 ? 24.161 -28.971 7.921 1.00 87.00 486 ASP A N 1
ATOM 3645 C CA . ASP A 1 486 ? 24.874 -29.950 7.103 1.00 87.00 486 ASP A CA 1
ATOM 3646 C C . ASP A 1 486 ? 24.034 -30.478 5.933 1.00 87.00 486 ASP A C 1
ATOM 3648 O O . ASP A 1 486 ? 24.589 -30.719 4.867 1.00 87.00 486 ASP A O 1
ATOM 3652 N N . ASP A 1 487 ? 22.708 -30.555 6.037 1.00 82.25 487 ASP A N 1
ATOM 3653 C CA . ASP A 1 487 ? 21.936 -31.383 5.093 1.00 82.25 487 ASP A CA 1
ATOM 3654 C C . ASP A 1 487 ? 20.988 -30.612 4.166 1.00 82.25 487 ASP A C 1
ATOM 3656 O O . ASP A 1 487 ? 20.554 -31.149 3.147 1.00 82.25 487 ASP A O 1
ATOM 3660 N N . GLN A 1 488 ? 20.671 -29.348 4.460 1.00 92.31 488 GLN A N 1
ATOM 3661 C CA . GLN A 1 488 ? 19.645 -28.622 3.709 1.00 92.31 488 GLN A CA 1
ATOM 3662 C C . GLN A 1 488 ? 20.253 -27.636 2.718 1.00 92.31 488 GLN A C 1
ATOM 3664 O O . GLN A 1 488 ? 21.000 -26.738 3.103 1.00 92.31 488 GLN A O 1
ATOM 3669 N N . LYS A 1 489 ? 19.904 -27.783 1.436 1.00 96.06 489 LYS A N 1
ATOM 3670 C CA . LYS A 1 489 ? 20.358 -26.925 0.335 1.00 96.06 489 LYS A CA 1
ATOM 3671 C C . LYS A 1 489 ? 19.157 -26.277 -0.349 1.00 96.06 489 LYS A C 1
ATOM 3673 O O . LYS A 1 489 ? 18.216 -26.962 -0.736 1.00 96.06 489 LYS A O 1
ATOM 3678 N N . PHE A 1 490 ? 19.240 -24.975 -0.563 1.00 95.75 490 PHE A N 1
ATOM 3679 C CA . PHE A 1 490 ? 18.245 -24.155 -1.241 1.00 95.75 490 PHE A CA 1
ATOM 3680 C C . PHE A 1 490 ? 18.909 -23.437 -2.415 1.00 95.75 490 PHE A C 1
ATOM 3682 O O . PHE A 1 490 ? 20.106 -23.140 -2.369 1.00 95.75 490 PHE A O 1
ATOM 3689 N N . ALA A 1 491 ? 18.147 -23.194 -3.479 1.00 96.50 491 ALA A N 1
ATOM 3690 C CA . ALA A 1 491 ? 18.647 -22.584 -4.703 1.00 96.50 491 ALA A CA 1
ATOM 3691 C C . ALA A 1 491 ? 17.659 -21.539 -5.218 1.00 96.50 491 ALA A C 1
ATOM 3693 O O . ALA A 1 491 ? 16.496 -21.861 -5.463 1.00 96.50 491 ALA A O 1
ATOM 3694 N N . THR A 1 492 ? 18.141 -20.321 -5.445 1.00 95.81 492 THR A N 1
ATOM 3695 C CA . THR A 1 492 ? 17.356 -19.230 -6.034 1.00 95.81 492 THR A CA 1
ATOM 3696 C C . THR A 1 492 ? 17.976 -18.835 -7.364 1.00 95.81 492 THR A C 1
ATOM 3698 O O . THR A 1 492 ? 19.128 -18.407 -7.408 1.00 95.81 492 THR A O 1
ATOM 3701 N N . ALA A 1 493 ? 17.231 -19.003 -8.456 1.00 95.88 493 ALA A N 1
ATOM 3702 C CA . ALA A 1 493 ? 17.701 -18.649 -9.791 1.00 95.88 493 ALA A CA 1
ATOM 3703 C C . ALA A 1 493 ? 17.691 -17.127 -10.007 1.00 95.88 493 ALA A C 1
ATOM 3705 O O . ALA A 1 493 ? 16.781 -16.441 -9.544 1.00 95.88 493 ALA A O 1
ATOM 3706 N N . PHE A 1 494 ? 18.681 -16.617 -10.738 1.00 97.00 494 PHE A N 1
ATOM 3707 C CA . PHE A 1 494 ? 18.726 -15.233 -11.207 1.00 97.00 494 PHE A CA 1
ATOM 3708 C C . PHE A 1 494 ? 19.517 -15.121 -12.515 1.00 97.00 494 PHE A C 1
ATOM 3710 O O . PHE A 1 494 ? 20.233 -16.044 -12.910 1.00 97.00 494 PHE A O 1
ATOM 3717 N N . GLU A 1 495 ? 19.378 -13.987 -13.197 1.00 96.56 495 GLU A N 1
ATOM 3718 C CA . GLU A 1 495 ? 20.090 -13.699 -14.441 1.00 96.56 495 GLU A CA 1
ATOM 3719 C C . GLU A 1 495 ? 21.092 -12.566 -14.251 1.00 96.56 495 GLU A C 1
ATOM 3721 O O . GLU A 1 495 ? 20.822 -11.592 -13.543 1.00 96.56 495 GLU A O 1
ATOM 3726 N N . VAL A 1 496 ? 22.220 -12.687 -14.944 1.00 96.94 496 VAL A N 1
ATOM 3727 C CA . VAL A 1 496 ? 23.194 -11.619 -15.150 1.00 96.94 496 VAL A CA 1
ATOM 3728 C C . VAL A 1 496 ? 23.076 -11.140 -16.595 1.00 96.94 496 VAL A C 1
ATOM 3730 O O . VAL A 1 496 ? 23.088 -11.976 -17.502 1.00 96.94 496 VAL A O 1
ATOM 3733 N N . ARG A 1 497 ? 22.976 -9.824 -16.815 1.00 95.62 497 ARG A N 1
ATOM 3734 C CA . ARG A 1 497 ? 22.856 -9.191 -18.141 1.00 95.62 497 ARG A CA 1
ATOM 3735 C C . ARG A 1 497 ? 23.848 -8.055 -18.337 1.00 95.62 497 ARG A C 1
ATOM 3737 O O . ARG A 1 497 ? 23.963 -7.198 -17.438 1.00 95.62 497 ARG A O 1
#

Secondary structure (DSSP, 8-state):
--B-TTT--B--TT-SB-TTT--B----------PPP----------------------------S-HHHHHHHHHHHHHHHHTTTS-TT--HHHHHHHHHHHHHTT-HHHHHHTB-HHHHHHS-HHHHHHHHHT-GGGGGEEEEEEEEEEEETTEEEEEEEEEETTS-EEEEEEEEEEETTEEEEEEE--TTSPP--S----PPPPPP-PPPPPPPPPPP---------PPPP------PPPS--PPPPHHHHHHHHHHHHHHHTT-HHHHHHTB-HHHHHHS-HHHHHHHHHT-GGGGGEEEEEEEEEEEEETTEEEEEEEEEETTS-EEEEEEEEEEETTEEEEEEE--TTSPPHHHHHHHS--------------------PPPEEEEEEEES-B-TTSPBSSTTSPBPTT-SEEEEEEEEEEE-TT-EEEEEEEETTSS-BPPPEEEEPPSSEEEEEEEEEE--TT---SEEEEEEEEETTTEEEEEEEEE-

Sequence (497 aa):
MPYCPNCAAQVLADDRFCSACGKAITPNPRVPTEASKTPAPVGEDAATTETATTPTTDTGKRPLRKIGYGCLTALALVIALAFGLASWGTNDAKAAARGHLDLIKNGQVALAYQQTSPDLQALLPLEQYQALIGARPRLKSIERISFPIFERENDVANLTARVRFADGLTSDVPMRLRKEAGQWRLIAIDLGQVPVDDAPAAAAPPPADPTPRQQSPAATALPPANPTPRQQPPVATPVRRPDPTLAQAPAEALTAARSYINLITADEVELSYRRTSPDFQAAAPLQGYLAIFRERPVLREVAKVDFTQTAQDASDTLIIRANLETADGRTFAVPLRLREESGQWRVLAADWSGVPTARQAAAANPKPRQPVAAPGRTATTTASRGERSVGTVIIGAGRNQDGTLVRPGLPVPSHAERISADIQLVNHTAGDRIRVWIERVDGSARTEAIESAIDGQGTGYMPFELKLGSEGIPVGAYRLMVRLGDDQKFATAFEVR

Radius of gyration: 35.17 Å; chains: 1; bounding box: 100×90×102 Å

Foldseek 3Di:
DDAAPPPRHDDDLPDQADPVPRDGDDRDPPPDDDDDDDDDDDDDDDDDDDDDDDDDDDDDDDDDDDPPPPVVVVVVVVVCVVVVVVVCPPDDLVVLVVVLLVCLLVVVQVVSLVLADPLQCVVAPSVNSCVVSVLQPQSNQFDDWDWPDWDDDPQKIWTWIWTAGPVRDTFTKIWMWGQDPNGTHTHDIDCVRRDRPDDPPPPDPPDDDDDDDDDDDDDDDDDDDDDDDDDDDDDDDPPPPPDPDPDPDDVQLVVQVVVLLVCLLVVVQLVSLVQADPLQCVVAPSVNSVVLSLQFVQSVQFPDWDKDFDDDDDPFKGWIWIWTAGPVGDIFTKIWIWGQDPNHIHTNDIDCVRGHTPVRVCVVCPDPPDPDDDDDDDDPPPDPLDDKDKDDKWKALFADPVRHGHPTPAAHEQQRQKIKMKIKIAFAAFQWKKWKWKAAPVRPDIDDIDIDTDHDGGIDIDMDMDGPHRSGHDWHKMWIWMDTHDPDIDIDIHTYD

pLDDT: mean 81.26, std 20.33, range [32.38, 98.25]